Protein AF-A0A9Q5QZ79-F1 (afdb_monomer_lite)

Organism: NCBI:txid1170768

Foldseek 3Di:
DVVQLVPPDDPVAPPQQVLQLVQEDDALFDLVLLLVLLVVLLCLVLCCLQPVDDPVSVVVSVVVCLQSVNLLSLLLLLLVLVSQQSNQCPPDPDSCSQVVDPNSVVSVVSLVVSLVSCLLSLNLCSLVSNLLSNVLLCLLSVNSHDDVVVVVVNVVSVVVSLLSNLLSHLLVVLVVVDDSPDDSVVSNVSSVVVSVCCVVPDDPCVSCVVVVVLVVLVVLLVVLLVPLVLLLVCLEPVLLVLQLCDCQVQPPNDNPPQRHQSQLVCCCSVVVDPDDGVVVCVVVPGFDWQALNSSLCSHCVHPSSVVVVVVLVVVVCCLSVVSSPDSYDHSLVSSVSSLVVVLSVCNRRDSHPSVSVRCSVSSVVSSVVSSVSRNDPPPD

pLDDT: mean 77.62, std 13.47, range [27.67, 94.88]

Structure (mmCIF, N/CA/C/O backbone):
data_AF-A0A9Q5QZ79-F1
#
_entry.id   AF-A0A9Q5QZ79-F1
#
loop_
_atom_site.group_PDB
_atom_site.id
_atom_site.type_symbol
_atom_site.label_atom_id
_atom_site.label_alt_id
_atom_site.label_comp_id
_atom_site.label_asym_id
_atom_site.label_entity_id
_atom_site.label_seq_id
_atom_site.pdbx_PDB_ins_code
_atom_site.Cartn_x
_atom_site.Cartn_y
_atom_site.Cartn_z
_atom_site.occupancy
_atom_site.B_iso_or_equiv
_atom_site.auth_seq_id
_atom_site.auth_comp_id
_atom_site.auth_asym_id
_atom_site.auth_atom_id
_atom_site.pdbx_PDB_model_num
ATOM 1 N N . MET A 1 1 ? -11.823 11.436 -6.086 1.00 54.19 1 MET A N 1
ATOM 2 C CA . MET A 1 1 ? -12.149 10.802 -4.786 1.00 54.19 1 MET A CA 1
ATOM 3 C C . MET A 1 1 ? -12.821 11.773 -3.801 1.00 54.19 1 MET A C 1
ATOM 5 O O . MET A 1 1 ? -14.011 11.621 -3.566 1.00 54.19 1 MET A O 1
ATOM 9 N N . PHE A 1 2 ? -12.137 12.815 -3.299 1.00 48.69 2 PHE A N 1
ATOM 10 C CA . PHE A 1 2 ? -12.715 13.790 -2.345 1.00 48.69 2 PHE A CA 1
ATOM 11 C C . PHE A 1 2 ? -13.893 14.620 -2.885 1.00 48.69 2 PHE A C 1
ATOM 13 O O . PHE A 1 2 ? -14.816 14.926 -2.135 1.00 48.69 2 PHE A O 1
ATOM 20 N N . LEU A 1 3 ? -13.909 14.926 -4.187 1.00 47.91 3 LEU A N 1
ATOM 21 C CA . LEU A 1 3 ? -15.051 15.584 -4.834 1.00 47.91 3 LEU A CA 1
ATOM 22 C C . LEU A 1 3 ? -16.317 14.713 -4.779 1.00 47.91 3 LEU A C 1
ATOM 24 O O . LEU A 1 3 ? -17.378 15.206 -4.423 1.00 47.91 3 LEU A O 1
ATOM 28 N N . GLY A 1 4 ? -16.204 13.399 -5.002 1.00 51.94 4 GLY A N 1
ATOM 29 C CA . GLY A 1 4 ? -17.343 12.474 -4.902 1.00 51.94 4 GLY A CA 1
ATOM 30 C C . GLY A 1 4 ? -17.975 12.429 -3.503 1.00 51.94 4 GLY A C 1
ATOM 31 O O . GLY A 1 4 ? -19.186 12.278 -3.378 1.00 51.94 4 GLY A O 1
ATOM 32 N N . TRP A 1 5 ? -17.185 12.643 -2.446 1.00 54.50 5 TRP A N 1
ATOM 33 C CA . TRP A 1 5 ? -17.692 12.779 -1.073 1.00 54.50 5 TRP A CA 1
ATOM 34 C C . TRP A 1 5 ? -18.454 14.081 -0.819 1.00 54.50 5 TRP A C 1
ATOM 36 O O . TRP A 1 5 ? -19.397 14.089 -0.028 1.00 54.50 5 TRP A O 1
ATOM 46 N N . LEU A 1 6 ? -18.065 15.179 -1.471 1.00 52.78 6 LEU A N 1
ATOM 47 C CA . LEU A 1 6 ? -18.777 16.457 -1.369 1.00 52.78 6 LEU A CA 1
ATOM 48 C C . LEU A 1 6 ? -20.178 16.376 -1.995 1.00 52.78 6 LEU A C 1
ATOM 50 O O . LEU A 1 6 ? -21.102 17.004 -1.479 1.00 52.78 6 LEU A O 1
ATOM 54 N N . PHE A 1 7 ? -20.341 15.566 -3.045 1.00 53.56 7 PHE A N 1
ATOM 55 C CA . PHE A 1 7 ? -21.589 15.433 -3.805 1.00 53.56 7 PHE A CA 1
ATOM 56 C C . PHE A 1 7 ? -22.493 14.261 -3.373 1.00 53.56 7 PHE A C 1
ATOM 58 O O . PHE A 1 7 ? -23.580 14.102 -3.922 1.00 53.56 7 PHE A O 1
ATOM 65 N N . ALA A 1 8 ? -22.106 13.457 -2.374 1.00 52.41 8 ALA A N 1
ATOM 66 C CA . ALA A 1 8 ? -22.930 12.341 -1.896 1.00 52.41 8 ALA A CA 1
ATOM 67 C C . ALA A 1 8 ? -24.240 12.817 -1.209 1.00 52.41 8 ALA A C 1
ATOM 69 O O . ALA A 1 8 ? -24.235 13.610 -0.252 1.00 52.41 8 ALA A O 1
ATOM 70 N N . ASP A 1 9 ? -25.376 12.303 -1.695 1.00 45.12 9 ASP A N 1
ATOM 71 C CA . ASP A 1 9 ? -26.734 12.804 -1.431 1.00 45.12 9 ASP A CA 1
ATOM 72 C C . ASP A 1 9 ? -27.178 12.739 0.056 1.00 45.12 9 ASP A C 1
ATOM 74 O O . ASP A 1 9 ? -26.781 11.874 0.837 1.00 45.12 9 ASP A O 1
ATOM 78 N N . LYS A 1 10 ? -28.009 13.695 0.506 1.00 47.66 10 LYS A N 1
ATOM 79 C CA . LYS A 1 10 ? -28.461 13.875 1.905 1.00 47.66 10 LYS A CA 1
ATOM 80 C C . LYS A 1 10 ? -29.385 12.771 2.421 1.00 47.66 10 LYS A C 1
ATOM 82 O O . LYS A 1 10 ? -29.328 12.516 3.625 1.00 47.66 10 LYS A O 1
ATOM 87 N N . LYS A 1 11 ? -30.205 12.144 1.574 1.00 40.78 11 LYS A N 1
ATOM 88 C CA . LYS A 1 11 ? -31.326 11.291 2.020 1.00 40.78 11 LYS A CA 1
ATOM 89 C C . LYS A 1 11 ? -30.956 9.831 2.311 1.00 40.78 11 LYS A C 1
ATOM 91 O O . LYS A 1 11 ? -31.443 9.291 3.296 1.00 40.78 11 LYS A O 1
ATOM 96 N N . VAL A 1 12 ? -30.023 9.234 1.567 1.00 45.84 12 VAL A N 1
ATOM 97 C CA . VAL A 1 12 ? -29.560 7.838 1.780 1.00 45.84 12 VAL A CA 1
ATOM 98 C C . VAL A 1 12 ? -28.808 7.662 3.120 1.00 45.84 12 VAL A C 1
ATOM 100 O O . VAL A 1 12 ? -28.697 6.571 3.669 1.00 45.84 12 VAL A O 1
ATOM 103 N N . ASN A 1 13 ? -28.331 8.766 3.704 1.00 49.09 13 ASN A N 1
ATOM 104 C CA . ASN A 1 13 ? -27.280 8.777 4.723 1.00 49.09 13 ASN A CA 1
ATOM 105 C C . ASN A 1 13 ? -27.738 8.801 6.193 1.00 49.09 13 ASN A C 1
ATOM 107 O O . ASN A 1 13 ? -26.918 8.566 7.081 1.00 49.09 13 ASN A O 1
ATOM 111 N N . LYS A 1 14 ? -29.005 9.118 6.491 1.00 43.09 14 LYS A N 1
ATOM 112 C CA . LYS A 1 14 ? -29.469 9.302 7.885 1.00 43.09 14 LYS A CA 1
ATOM 113 C C . LYS A 1 14 ? -29.987 8.010 8.535 1.00 43.09 14 LYS A C 1
ATOM 115 O O . LYS A 1 14 ? -29.975 7.917 9.757 1.00 43.09 14 LYS A O 1
ATOM 120 N N . LEU A 1 15 ? -30.402 7.028 7.732 1.00 41.69 15 LEU A N 1
ATOM 121 C CA . LEU A 1 15 ? -31.048 5.795 8.201 1.00 41.69 15 LEU A CA 1
ATOM 122 C C . LEU A 1 15 ? -30.040 4.680 8.541 1.00 41.69 15 LEU A C 1
ATOM 124 O O . LEU A 1 15 ? -30.093 4.142 9.641 1.00 41.69 15 LEU A O 1
ATOM 128 N N . ASN A 1 16 ? -29.040 4.415 7.690 1.00 49.09 16 ASN A N 1
ATOM 129 C CA . ASN A 1 16 ? -28.201 3.217 7.855 1.00 49.09 16 ASN A CA 1
ATOM 130 C C . ASN A 1 16 ? -27.183 3.277 9.007 1.00 49.09 16 ASN A C 1
ATOM 132 O O . ASN A 1 16 ? -26.952 2.267 9.668 1.00 49.09 16 ASN A O 1
ATOM 136 N N . PHE A 1 17 ? -26.549 4.423 9.278 1.00 50.06 17 PHE A N 1
ATOM 137 C CA . PHE A 1 17 ? -25.468 4.464 10.274 1.00 50.06 17 PHE A CA 1
ATOM 138 C C . PHE A 1 17 ? -25.978 4.637 11.715 1.00 50.06 17 PHE A C 1
ATOM 140 O O . PHE A 1 17 ? -25.463 3.987 12.616 1.00 50.06 17 PHE A O 1
ATOM 147 N N . ALA A 1 18 ? -27.025 5.442 11.934 1.00 44.00 18 ALA A N 1
ATOM 148 C CA . ALA A 1 18 ? -27.624 5.636 13.260 1.00 44.00 18 ALA A CA 1
ATOM 149 C C . ALA A 1 18 ? -28.316 4.359 13.787 1.00 44.00 18 ALA A C 1
ATOM 151 O O . ALA A 1 18 ? -28.204 4.039 14.972 1.00 44.00 18 ALA A O 1
ATOM 152 N N . GLN A 1 19 ? -28.967 3.589 12.903 1.00 48.91 19 GLN A N 1
ATOM 153 C CA . GLN A 1 19 ? -29.529 2.275 13.244 1.00 48.91 19 GLN A CA 1
ATOM 154 C C . GLN A 1 19 ? -28.427 1.243 13.535 1.00 48.91 19 GLN A C 1
ATOM 156 O O . GLN A 1 19 ? -28.489 0.570 14.564 1.00 48.91 19 GLN A O 1
ATOM 161 N N . LYS A 1 20 ? -27.357 1.197 12.722 1.00 50.00 20 LYS A N 1
ATOM 162 C CA . LYS A 1 20 ? -26.160 0.378 12.996 1.00 50.00 20 LYS A CA 1
ATOM 163 C C . LYS A 1 20 ? -25.501 0.720 14.332 1.00 50.00 20 LYS A C 1
ATOM 165 O O . LYS A 1 20 ? -25.016 -0.184 15.007 1.00 50.00 20 LYS A O 1
ATOM 170 N N . THR A 1 21 ? -25.453 2.005 14.711 1.00 47.34 21 THR A N 1
ATOM 171 C CA . THR A 1 21 ? -24.775 2.442 15.939 1.00 47.34 21 THR A CA 1
ATOM 172 C C . THR A 1 21 ? -25.554 2.149 17.218 1.00 47.34 21 THR A C 1
ATOM 174 O O . THR A 1 21 ? -24.952 1.854 18.247 1.00 47.34 21 THR A O 1
ATOM 177 N N . ASN A 1 22 ? -26.885 2.190 17.162 1.00 44.44 22 ASN A N 1
ATOM 178 C CA . ASN A 1 22 ? -27.730 1.882 18.319 1.00 44.44 22 ASN A CA 1
ATOM 179 C C . ASN A 1 22 ? -27.801 0.368 18.603 1.00 44.44 22 ASN A C 1
ATOM 181 O O . ASN A 1 22 ? -28.063 -0.028 19.733 1.00 44.44 22 ASN A O 1
ATOM 185 N N . ALA A 1 23 ? -27.472 -0.470 17.612 1.00 43.59 23 ALA A N 1
ATOM 186 C CA . ALA A 1 23 ? -27.277 -1.917 17.748 1.00 43.59 23 ALA A CA 1
ATOM 187 C C . ALA A 1 23 ? -25.801 -2.321 17.991 1.00 43.59 23 ALA A C 1
ATOM 189 O O . ALA A 1 23 ? -25.412 -3.471 17.752 1.00 43.59 23 ALA A O 1
ATOM 190 N N . ILE A 1 24 ? -24.944 -1.387 18.431 1.00 51.81 24 ILE A N 1
ATOM 191 C CA . ILE A 1 24 ? -23.531 -1.662 18.719 1.00 51.81 24 ILE A CA 1
ATOM 192 C C . ILE A 1 24 ? -23.406 -2.462 20.013 1.00 51.81 24 ILE A C 1
ATOM 194 O O . ILE A 1 24 ? -23.499 -1.935 21.121 1.00 51.81 24 ILE A O 1
ATOM 198 N N . ASN A 1 25 ? -23.052 -3.735 19.874 1.00 51.22 25 ASN A N 1
ATOM 199 C CA . ASN A 1 25 ? -22.375 -4.446 20.948 1.00 51.22 25 ASN A CA 1
ATOM 200 C C . ASN A 1 25 ? -20.999 -3.805 21.169 1.00 51.22 25 ASN A C 1
ATOM 202 O O . ASN A 1 25 ? -20.258 -3.591 20.207 1.00 51.22 25 ASN A O 1
ATOM 206 N N . LYS A 1 26 ? -20.630 -3.526 22.430 1.00 58.12 26 LYS A N 1
ATOM 207 C CA . LYS A 1 26 ? -19.264 -3.095 22.777 1.00 58.12 26 LYS A CA 1
ATOM 208 C C . LYS A 1 26 ? -18.262 -4.040 22.089 1.00 58.12 26 LYS A C 1
ATOM 210 O O . LYS A 1 26 ? -18.359 -5.255 22.295 1.00 58.12 26 LYS A O 1
ATOM 215 N N . PRO A 1 27 ? -17.317 -3.534 21.276 1.00 60.50 27 PRO A N 1
ATOM 216 C CA . PRO A 1 27 ? -16.353 -4.375 20.601 1.00 60.50 27 PRO A CA 1
ATOM 217 C C . PRO A 1 27 ? -15.547 -5.102 21.667 1.00 60.50 27 PRO A C 1
ATOM 219 O O . PRO A 1 27 ? -15.058 -4.495 22.620 1.00 60.50 27 PRO A O 1
ATOM 222 N N . ARG A 1 28 ? -15.409 -6.416 21.498 1.00 67.62 28 ARG A N 1
ATOM 223 C CA . ARG A 1 28 ? -14.537 -7.260 22.321 1.00 67.62 28 ARG A CA 1
ATOM 224 C C . ARG A 1 28 ? -13.079 -7.040 21.909 1.00 67.62 28 ARG A C 1
ATOM 226 O O . ARG A 1 28 ? -12.425 -7.957 21.434 1.00 67.62 28 ARG A O 1
ATOM 233 N N . VAL A 1 29 ? -12.613 -5.799 21.997 1.00 75.62 29 VAL A N 1
ATOM 234 C CA . VAL A 1 29 ? -11.270 -5.380 21.595 1.00 75.62 29 VAL A CA 1
ATOM 235 C C . VAL A 1 29 ? -10.607 -4.759 22.805 1.00 75.62 29 VAL A C 1
ATOM 237 O O . VAL A 1 29 ? -11.127 -3.794 23.365 1.00 75.62 29 VAL A O 1
ATOM 240 N N . ASN A 1 30 ? -9.463 -5.308 23.200 1.00 81.94 30 ASN A N 1
ATOM 241 C CA . ASN A 1 30 ? -8.637 -4.699 24.227 1.00 81.94 30 ASN A CA 1
ATOM 242 C C . ASN A 1 30 ? -7.690 -3.675 23.566 1.00 81.94 30 ASN A C 1
ATOM 244 O O . ASN A 1 30 ? -6.755 -4.087 22.876 1.00 81.94 30 ASN A O 1
ATOM 248 N N . PRO A 1 31 ? -7.895 -2.355 23.748 1.00 83.38 31 PRO A N 1
ATOM 249 C CA . PRO A 1 31 ? -7.040 -1.341 23.132 1.00 83.38 31 PRO A CA 1
ATOM 250 C C . PRO A 1 31 ? -5.584 -1.431 23.604 1.00 83.38 31 PRO A C 1
ATOM 252 O O . PRO A 1 31 ? -4.693 -1.033 22.862 1.00 83.38 31 PRO A O 1
ATOM 255 N N . VAL A 1 32 ? -5.327 -2.000 24.788 1.00 86.62 32 VAL A N 1
ATOM 256 C CA . VAL A 1 32 ? -3.967 -2.228 25.303 1.00 86.62 32 VAL A CA 1
ATOM 257 C C . VAL A 1 32 ? -3.183 -3.165 24.386 1.00 86.62 32 VAL A C 1
ATOM 259 O O . VAL A 1 32 ? -2.014 -2.914 24.119 1.00 86.62 32 VAL A O 1
ATOM 262 N N . VAL A 1 33 ? -3.827 -4.195 23.831 1.00 87.38 33 VAL A N 1
ATOM 263 C CA . VAL A 1 33 ? -3.168 -5.124 22.902 1.00 87.38 33 VAL A CA 1
ATOM 264 C C . VAL A 1 33 ? -2.777 -4.406 21.610 1.00 87.38 33 VAL A C 1
ATOM 266 O O . VAL A 1 33 ? -1.656 -4.569 21.142 1.00 87.38 33 VAL A O 1
ATOM 269 N N . ILE A 1 34 ? -3.652 -3.544 21.073 1.00 87.56 34 ILE A N 1
ATOM 270 C CA . ILE A 1 34 ? -3.337 -2.716 19.893 1.00 87.56 34 ILE A CA 1
ATOM 271 C C . ILE A 1 34 ? -2.137 -1.811 20.187 1.00 87.56 34 ILE A C 1
ATOM 273 O O . ILE A 1 34 ? -1.230 -1.707 19.365 1.00 87.56 34 ILE A O 1
ATOM 277 N N . ILE A 1 35 ? -2.113 -1.182 21.364 1.00 89.62 35 ILE A N 1
ATOM 278 C CA . ILE A 1 35 ? -1.016 -0.316 21.810 1.00 89.62 35 ILE A CA 1
ATOM 279 C C . ILE A 1 35 ? 0.299 -1.097 21.865 1.00 89.62 35 ILE A C 1
ATOM 281 O O . ILE A 1 35 ? 1.272 -0.668 21.251 1.00 89.62 35 ILE A O 1
ATOM 285 N N . ILE A 1 36 ? 0.319 -2.257 22.529 1.00 89.81 36 ILE A N 1
ATOM 286 C CA . ILE A 1 36 ? 1.513 -3.105 22.650 1.00 89.81 36 ILE A CA 1
ATOM 287 C C . ILE A 1 36 ? 2.007 -3.534 21.267 1.00 89.81 36 ILE A C 1
ATOM 289 O O . ILE A 1 36 ? 3.172 -3.318 20.948 1.00 89.81 36 ILE A O 1
ATOM 293 N N . LEU A 1 37 ? 1.127 -4.069 20.415 1.00 89.19 37 LEU A N 1
ATOM 294 C CA . LEU A 1 37 ? 1.491 -4.499 19.059 1.00 89.19 37 LEU A CA 1
ATOM 295 C C . LEU A 1 37 ? 2.039 -3.340 18.218 1.00 89.19 37 LEU A C 1
ATOM 297 O O . LEU A 1 37 ? 2.986 -3.523 17.456 1.00 89.19 37 LEU A O 1
ATOM 301 N N . THR A 1 38 ? 1.485 -2.138 18.393 1.00 88.69 38 THR A N 1
ATOM 302 C CA . THR A 1 38 ? 1.964 -0.931 17.712 1.00 88.69 38 THR A CA 1
ATOM 303 C C . THR A 1 38 ? 3.349 -0.526 18.198 1.00 88.69 38 THR A C 1
ATOM 305 O O . THR A 1 38 ? 4.225 -0.279 17.377 1.00 88.69 38 THR A O 1
ATOM 308 N N . VAL A 1 39 ? 3.582 -0.501 19.512 1.00 89.50 39 VAL A N 1
ATOM 309 C CA . VAL A 1 39 ? 4.899 -0.183 20.087 1.00 89.50 39 VAL A CA 1
ATOM 310 C C . VAL A 1 39 ? 5.948 -1.197 19.633 1.00 89.50 39 VAL A C 1
ATOM 312 O O . VAL A 1 39 ? 7.020 -0.800 19.184 1.00 89.50 39 VAL A O 1
ATOM 315 N N . VAL A 1 40 ? 5.621 -2.491 19.672 1.00 89.06 40 VAL A N 1
ATOM 316 C CA . VAL A 1 40 ? 6.518 -3.566 19.225 1.00 89.06 40 VAL A CA 1
ATOM 317 C C . VAL A 1 40 ? 6.830 -3.434 17.731 1.00 89.06 40 VAL A C 1
ATOM 319 O O . VAL A 1 40 ? 7.993 -3.520 17.354 1.00 89.06 40 VAL A O 1
ATOM 322 N N . SER A 1 41 ? 5.832 -3.145 16.888 1.00 87.31 41 SER A N 1
ATOM 323 C CA . SER A 1 41 ? 6.026 -2.916 15.447 1.00 87.31 41 SER A CA 1
ATOM 324 C C . SER A 1 41 ? 6.867 -1.680 15.134 1.00 87.31 41 SER A C 1
ATOM 326 O O . SER A 1 41 ? 7.717 -1.718 14.242 1.00 87.31 41 SER A O 1
ATOM 328 N N . ILE A 1 42 ? 6.662 -0.581 15.866 1.00 85.44 42 ILE A N 1
ATOM 329 C CA . ILE A 1 42 ? 7.486 0.623 15.733 1.00 85.44 42 ILE A CA 1
ATOM 330 C C . ILE A 1 42 ? 8.930 0.295 16.088 1.00 85.44 42 ILE A C 1
ATOM 332 O O . ILE A 1 42 ? 9.835 0.598 15.312 1.00 85.44 42 ILE A O 1
ATOM 336 N N . PHE A 1 43 ? 9.136 -0.331 17.248 1.00 84.00 43 PHE A N 1
ATOM 337 C CA . PHE A 1 43 ? 10.464 -0.651 17.742 1.00 84.00 43 PHE A CA 1
ATOM 338 C C . PHE A 1 43 ? 11.183 -1.613 16.798 1.00 84.00 43 PHE A C 1
ATOM 340 O O . PHE A 1 43 ? 12.324 -1.350 16.437 1.00 84.00 43 PHE A O 1
ATOM 347 N N . SER A 1 44 ? 10.510 -2.663 16.316 1.00 82.31 44 SER A N 1
ATOM 348 C CA . SER A 1 44 ? 11.091 -3.594 15.346 1.00 82.31 44 SER A CA 1
ATOM 349 C C . SER A 1 44 ? 11.437 -2.890 14.034 1.00 82.31 44 SER A C 1
ATOM 351 O O . SER A 1 44 ? 12.563 -3.001 13.556 1.00 82.31 44 SER A O 1
ATOM 353 N N . SER A 1 45 ? 10.507 -2.104 13.480 1.00 78.38 45 SER A N 1
ATOM 354 C CA . SER A 1 45 ? 10.715 -1.390 12.215 1.00 78.38 45 SER A CA 1
ATOM 355 C C . SER A 1 45 ? 11.883 -0.409 12.313 1.00 78.38 45 SER A C 1
ATOM 357 O O . SER A 1 45 ? 12.702 -0.326 11.398 1.00 78.38 45 SER A O 1
ATOM 359 N N . PHE A 1 46 ? 11.979 0.324 13.424 1.00 77.81 46 PHE A N 1
ATOM 360 C CA . PHE A 1 46 ? 13.045 1.288 13.667 1.00 77.81 46 PHE A CA 1
ATOM 361 C C . PHE A 1 46 ? 14.385 0.594 13.916 1.00 77.81 46 PHE A C 1
ATOM 363 O O . PHE A 1 46 ? 15.364 0.893 13.232 1.00 77.81 46 PHE A O 1
ATOM 370 N N . TYR A 1 47 ? 14.414 -0.384 14.826 1.00 79.06 47 TYR A N 1
ATOM 371 C CA . TYR A 1 47 ? 15.614 -1.146 15.154 1.00 79.06 47 TYR A CA 1
ATOM 372 C C . TYR A 1 47 ? 16.222 -1.772 13.896 1.00 79.06 47 TYR A C 1
ATOM 374 O O . TYR A 1 47 ? 17.403 -1.601 13.609 1.00 79.06 47 TYR A O 1
ATOM 382 N N . PHE A 1 48 ? 15.401 -2.415 13.070 1.00 73.19 48 PHE A N 1
ATOM 383 C CA . PHE A 1 48 ? 15.882 -3.043 11.847 1.00 73.19 48 PHE A CA 1
ATOM 384 C C . PHE A 1 48 ? 16.249 -2.057 10.741 1.00 73.19 48 PHE A C 1
ATOM 386 O O . PHE A 1 48 ? 17.137 -2.347 9.946 1.00 73.19 48 PHE A O 1
ATOM 393 N N . SER A 1 49 ? 15.628 -0.880 10.693 1.00 71.38 49 SER A N 1
ATOM 394 C CA . SER A 1 49 ? 15.991 0.132 9.697 1.00 71.38 49 SER A CA 1
ATOM 395 C C . SER A 1 49 ? 17.373 0.744 9.942 1.00 71.38 49 SER A C 1
ATOM 397 O O . SER A 1 49 ? 17.995 1.197 8.978 1.00 71.38 49 SER A O 1
ATOM 399 N N . PHE A 1 50 ? 17.842 0.766 11.194 1.00 69.12 50 PHE A N 1
ATOM 400 C CA . PHE A 1 50 ? 19.080 1.449 11.588 1.00 69.12 50 PHE A CA 1
ATOM 401 C C . PHE A 1 50 ? 20.197 0.516 12.079 1.00 69.12 50 PHE A C 1
ATOM 403 O O . PHE A 1 50 ? 21.369 0.807 11.850 1.00 69.12 50 PHE A O 1
ATOM 410 N N . PHE A 1 51 ? 19.866 -0.611 12.716 1.00 67.25 51 PHE A N 1
ATOM 411 C CA . PHE A 1 51 ? 20.845 -1.452 13.416 1.00 67.25 51 PHE A CA 1
ATOM 412 C C . PHE A 1 51 ? 21.065 -2.833 12.781 1.00 67.25 51 PHE A C 1
ATOM 414 O O . PHE A 1 51 ? 22.108 -3.446 13.007 1.00 67.25 51 PHE A O 1
ATOM 421 N N . ALA A 1 52 ? 20.148 -3.329 11.944 1.00 63.38 52 ALA A N 1
ATOM 422 C CA . ALA A 1 52 ? 20.328 -4.609 11.255 1.00 63.38 52 ALA A CA 1
ATOM 423 C C . ALA A 1 52 ? 21.258 -4.495 10.042 1.00 63.38 52 ALA A C 1
ATOM 425 O O . ALA A 1 52 ? 20.816 -4.315 8.906 1.00 63.38 52 ALA A O 1
ATOM 426 N N . LYS A 1 53 ? 22.563 -4.616 10.297 1.00 62.56 53 LYS A N 1
ATOM 427 C CA . LYS A 1 53 ? 23.605 -4.443 9.275 1.00 62.56 53 LYS A CA 1
ATOM 428 C C . LYS A 1 53 ? 24.017 -5.747 8.573 1.00 62.56 53 LYS A C 1
ATOM 430 O O . LYS A 1 53 ? 24.392 -5.708 7.403 1.00 62.56 53 LYS A O 1
ATOM 435 N N . SER A 1 54 ? 23.909 -6.911 9.221 1.00 61.69 54 SER A N 1
ATOM 436 C CA . SER A 1 54 ? 24.351 -8.185 8.627 1.00 61.69 54 SER A CA 1
ATOM 437 C C . SER A 1 54 ? 23.315 -8.806 7.678 1.00 61.69 54 SER A C 1
ATOM 439 O O . SER A 1 54 ? 22.105 -8.688 7.876 1.00 61.69 54 SER A O 1
ATOM 441 N N . TYR A 1 55 ? 23.795 -9.506 6.642 1.00 60.97 55 TYR A N 1
ATOM 442 C CA . TYR A 1 55 ? 22.950 -10.204 5.660 1.00 60.97 55 TYR A CA 1
ATOM 443 C C . TYR A 1 55 ? 22.005 -11.227 6.306 1.00 60.97 55 TYR A C 1
ATOM 445 O O . TYR A 1 55 ? 20.838 -11.293 5.935 1.00 60.97 55 TYR A O 1
ATOM 453 N N . SER A 1 56 ? 22.470 -11.974 7.312 1.00 65.00 56 SER A N 1
ATOM 454 C CA . SER A 1 56 ? 21.637 -12.930 8.054 1.00 65.00 56 SER A CA 1
ATOM 455 C C . SER A 1 56 ? 20.521 -12.241 8.841 1.00 65.00 56 SER A C 1
ATOM 457 O O . SER A 1 56 ? 19.384 -12.714 8.854 1.00 65.00 56 SER A O 1
ATOM 459 N N . VAL A 1 57 ? 20.812 -11.081 9.439 1.00 68.00 57 VAL A N 1
ATOM 460 C CA . VAL A 1 57 ? 19.807 -10.301 10.160 1.00 68.00 57 VAL A CA 1
ATOM 461 C C . VAL A 1 57 ? 18.786 -9.729 9.176 1.00 68.00 57 VAL A C 1
ATOM 463 O O . VAL A 1 57 ? 17.606 -9.773 9.497 1.00 68.00 57 VAL A O 1
ATOM 466 N N . LYS A 1 58 ? 19.171 -9.315 7.956 1.00 65.75 58 LYS A N 1
ATOM 467 C CA . LYS A 1 58 ? 18.233 -8.819 6.921 1.00 65.75 58 LYS A CA 1
ATOM 468 C C . LYS A 1 58 ? 17.113 -9.808 6.564 1.00 65.75 58 LYS A C 1
ATOM 470 O O . LYS A 1 58 ? 15.997 -9.377 6.289 1.00 65.75 58 LYS A O 1
ATOM 475 N N . TYR A 1 59 ? 17.366 -11.117 6.592 1.00 69.31 59 TYR A N 1
ATOM 476 C CA . TYR A 1 59 ? 16.307 -12.106 6.351 1.00 69.31 59 TYR A CA 1
ATOM 477 C C . TYR A 1 59 ? 15.310 -12.148 7.505 1.00 69.31 59 TYR A C 1
ATOM 479 O O . TYR A 1 59 ? 14.104 -12.029 7.296 1.00 69.31 59 TYR A O 1
ATOM 487 N N . ILE A 1 60 ? 15.818 -12.235 8.734 1.00 72.25 60 ILE A N 1
ATOM 488 C CA . ILE A 1 60 ? 14.997 -12.231 9.948 1.00 72.25 60 ILE A CA 1
ATOM 489 C C . ILE A 1 60 ? 14.207 -10.919 10.052 1.00 72.25 60 ILE A C 1
ATOM 491 O O . ILE A 1 60 ? 13.019 -10.941 10.370 1.00 72.25 60 ILE A O 1
ATOM 495 N N . THR A 1 61 ? 14.821 -9.778 9.716 1.00 69.88 61 THR A N 1
ATOM 496 C CA . THR A 1 61 ? 14.132 -8.482 9.711 1.00 69.88 61 THR A CA 1
ATOM 497 C C . THR A 1 61 ? 13.005 -8.442 8.692 1.00 69.88 61 THR A C 1
ATOM 499 O O . THR A 1 61 ? 11.952 -7.889 8.997 1.00 69.88 61 THR A O 1
ATOM 502 N N . SER A 1 62 ? 13.191 -9.041 7.511 1.00 67.44 62 SER A N 1
ATOM 503 C CA . SER A 1 62 ? 12.154 -9.125 6.482 1.00 67.44 62 SER A CA 1
ATOM 504 C C . SER A 1 62 ? 10.932 -9.880 7.008 1.00 67.44 62 SER A C 1
ATOM 506 O O . SER A 1 62 ? 9.825 -9.349 6.960 1.00 67.44 62 SER A O 1
ATOM 508 N N . TYR A 1 63 ? 11.129 -11.045 7.638 1.00 74.50 63 TYR A N 1
ATOM 509 C CA . TYR A 1 63 ? 10.039 -11.820 8.246 1.00 74.50 63 TYR A CA 1
ATOM 510 C C . TYR A 1 63 ? 9.393 -11.126 9.454 1.00 74.50 63 TYR A C 1
ATOM 512 O O . TYR A 1 63 ? 8.174 -11.173 9.618 1.00 74.50 63 TYR A O 1
ATOM 520 N N . ILE A 1 64 ? 10.166 -10.438 10.299 1.00 77.38 64 ILE A N 1
ATOM 521 C CA . ILE A 1 64 ? 9.585 -9.712 11.437 1.00 77.38 64 ILE A CA 1
ATOM 522 C C . ILE A 1 64 ? 8.793 -8.493 10.957 1.00 77.38 64 ILE A C 1
ATOM 524 O O . ILE A 1 64 ? 7.678 -8.274 11.423 1.00 77.38 64 ILE A O 1
ATOM 528 N N . ASN A 1 65 ? 9.313 -7.730 9.994 1.00 72.38 65 ASN A N 1
ATOM 529 C CA . ASN A 1 65 ? 8.581 -6.623 9.374 1.00 72.38 65 ASN A CA 1
ATOM 530 C C . ASN A 1 65 ? 7.366 -7.117 8.576 1.00 72.38 65 ASN A C 1
ATOM 532 O O . ASN A 1 65 ? 6.384 -6.383 8.441 1.00 72.38 65 ASN A O 1
ATOM 536 N N . LEU A 1 66 ? 7.407 -8.362 8.089 1.00 73.88 66 LEU A N 1
ATOM 537 C CA . LEU A 1 66 ? 6.261 -9.042 7.503 1.00 73.88 66 LEU A CA 1
ATOM 538 C C . LEU A 1 66 ? 5.152 -9.170 8.541 1.00 73.88 66 LEU A C 1
ATOM 540 O O . LEU A 1 66 ? 4.074 -8.610 8.335 1.00 73.88 66 LEU A O 1
ATOM 544 N N . ILE A 1 67 ? 5.445 -9.793 9.683 1.00 79.75 67 ILE A N 1
ATOM 545 C CA . ILE A 1 67 ? 4.481 -10.034 10.766 1.00 79.75 67 ILE A CA 1
ATOM 546 C C . ILE A 1 67 ? 4.039 -8.733 11.449 1.00 79.75 67 ILE A C 1
ATOM 548 O O . ILE A 1 67 ? 2.879 -8.596 11.817 1.00 79.75 67 ILE A O 1
ATOM 552 N N . LEU A 1 68 ? 4.931 -7.760 11.621 1.00 82.88 68 LEU A N 1
ATOM 553 C CA . LEU A 1 68 ? 4.683 -6.520 12.358 1.00 82.88 68 LEU A CA 1
ATOM 554 C C . LEU A 1 68 ? 4.528 -5.316 11.427 1.00 82.88 68 LEU A C 1
ATOM 556 O O . LEU A 1 68 ? 5.096 -4.253 11.676 1.00 82.88 68 LEU A O 1
ATOM 560 N N . ASN A 1 69 ? 3.761 -5.463 10.348 1.00 84.88 69 ASN A N 1
ATOM 561 C CA . ASN A 1 69 ? 3.614 -4.401 9.359 1.00 84.88 69 ASN A CA 1
ATOM 562 C C . ASN A 1 69 ? 2.899 -3.158 9.954 1.00 84.88 69 ASN A C 1
ATOM 564 O O . ASN A 1 69 ? 1.707 -3.229 10.286 1.00 84.88 69 ASN A O 1
ATOM 568 N N . PRO A 1 70 ? 3.570 -1.990 10.031 1.00 82.69 70 PRO A N 1
ATOM 569 C CA . PRO A 1 70 ? 3.013 -0.788 10.653 1.00 82.69 70 PRO A CA 1
ATOM 570 C C . PRO A 1 70 ? 1.805 -0.214 9.898 1.00 82.69 70 PRO A C 1
ATOM 572 O O . PRO A 1 70 ? 0.975 0.464 10.500 1.00 82.69 70 PRO A O 1
ATOM 575 N N . LEU A 1 71 ? 1.656 -0.488 8.595 1.00 83.56 71 LEU A N 1
ATOM 576 C CA . LEU A 1 71 ? 0.504 -0.019 7.813 1.00 83.56 71 LEU A CA 1
ATOM 577 C C . LEU A 1 71 ? -0.804 -0.680 8.258 1.00 83.56 71 LEU A C 1
ATOM 579 O O . LEU A 1 71 ? -1.831 -0.009 8.359 1.00 83.56 71 LEU A O 1
ATOM 583 N N . ILE A 1 72 ? -0.763 -1.975 8.573 1.00 87.38 72 ILE A N 1
ATOM 584 C CA . ILE A 1 72 ? -1.933 -2.721 9.058 1.00 87.38 72 ILE A CA 1
ATOM 585 C C . ILE A 1 72 ? -2.329 -2.221 10.445 1.00 87.38 72 ILE A C 1
ATOM 587 O O . ILE A 1 72 ? -3.511 -2.039 10.730 1.00 87.38 72 ILE A O 1
ATOM 591 N N . LEU A 1 73 ? -1.344 -1.911 11.289 1.00 87.25 73 LEU A N 1
ATOM 592 C CA . LEU A 1 73 ? -1.591 -1.333 12.607 1.00 87.25 73 LEU A CA 1
ATOM 593 C C . LEU A 1 73 ? -2.206 0.065 12.508 1.00 87.25 73 LEU A C 1
ATOM 595 O O . LEU A 1 73 ? -3.175 0.340 13.210 1.00 87.25 73 LEU A O 1
ATOM 599 N N . ILE A 1 74 ? -1.748 0.913 11.580 1.00 88.12 74 ILE A N 1
ATOM 600 C CA . ILE A 1 74 ? -2.411 2.195 11.293 1.00 88.12 74 ILE A CA 1
ATOM 601 C C . ILE A 1 74 ? -3.886 1.965 10.937 1.00 88.12 74 ILE A C 1
ATOM 603 O O . ILE A 1 74 ? -4.756 2.616 11.513 1.00 88.12 74 ILE A O 1
ATOM 607 N N . GLN A 1 75 ? -4.192 1.021 10.041 1.00 88.94 75 GLN A N 1
ATOM 608 C CA . GLN A 1 75 ? -5.577 0.704 9.669 1.00 88.94 75 GLN A CA 1
ATOM 609 C C . GLN A 1 75 ? -6.397 0.237 10.882 1.00 88.94 75 GLN A C 1
ATOM 611 O O . GLN A 1 75 ? -7.505 0.724 11.105 1.00 88.94 75 GLN A O 1
ATOM 616 N N . MET A 1 76 ? -5.838 -0.641 11.715 1.00 89.31 76 MET A N 1
ATOM 617 C CA . MET A 1 76 ? -6.466 -1.123 12.949 1.00 89.31 76 MET A CA 1
ATOM 618 C C . MET A 1 76 ? -6.760 -0.001 13.951 1.00 89.31 76 MET A C 1
ATOM 620 O O . MET A 1 76 ? -7.848 0.026 14.543 1.00 89.31 76 MET A O 1
ATOM 624 N N . ILE A 1 77 ? -5.824 0.935 14.129 1.00 90.56 77 ILE A N 1
ATOM 625 C CA . ILE A 1 77 ? -6.011 2.107 14.987 1.00 90.56 77 ILE A CA 1
ATOM 626 C C . ILE A 1 77 ? -7.097 3.012 14.404 1.00 90.56 77 ILE A C 1
ATOM 628 O O . ILE A 1 77 ? -7.981 3.447 15.140 1.00 90.56 77 ILE A O 1
ATOM 632 N N . LEU A 1 78 ? -7.086 3.263 13.092 1.00 90.06 78 LEU A N 1
ATOM 633 C CA . LEU A 1 78 ? -8.096 4.096 12.438 1.00 90.06 78 LEU A CA 1
ATOM 634 C C . LEU A 1 78 ? -9.505 3.514 12.597 1.00 90.06 78 LEU A C 1
ATOM 636 O O . LEU A 1 78 ? -10.417 4.259 12.950 1.00 90.06 78 LEU A O 1
ATOM 640 N N . VAL A 1 79 ? -9.688 2.196 12.435 1.00 88.38 79 VAL A N 1
ATOM 641 C CA . VAL A 1 79 ? -10.979 1.530 12.705 1.00 88.38 79 VAL A CA 1
ATOM 642 C C . VAL A 1 79 ? -11.423 1.760 14.143 1.00 88.38 79 VAL A C 1
ATOM 644 O O . VAL A 1 79 ? -12.586 2.087 14.386 1.00 88.38 79 VAL A O 1
ATOM 647 N N . TYR A 1 80 ? -10.508 1.607 15.104 1.00 87.31 80 TYR A N 1
ATOM 648 C CA . TYR A 1 80 ? -10.818 1.809 16.516 1.00 87.31 80 TYR A CA 1
ATOM 649 C C . TYR A 1 80 ? -11.205 3.266 16.808 1.00 87.31 80 TYR A C 1
ATOM 651 O O . TYR A 1 80 ? -12.216 3.514 17.466 1.00 87.31 80 TYR A O 1
ATOM 659 N N . LEU A 1 81 ? -10.450 4.238 16.292 1.00 86.62 81 LEU A N 1
ATOM 660 C CA . LEU A 1 81 ? -10.728 5.662 16.487 1.00 86.62 81 LEU A CA 1
ATOM 661 C C . LEU A 1 81 ? -12.055 6.077 15.843 1.00 86.62 81 LEU A C 1
ATOM 663 O O . LEU A 1 81 ? -12.840 6.783 16.477 1.00 86.62 81 LEU A O 1
ATOM 667 N N . PHE A 1 82 ? -12.352 5.595 14.633 1.00 82.81 82 PHE A N 1
ATOM 668 C CA . PHE A 1 82 ? -13.645 5.820 13.984 1.00 82.81 82 PHE A CA 1
ATOM 669 C C . PHE A 1 82 ? -14.787 5.201 14.789 1.00 82.81 82 PHE A C 1
ATOM 671 O O . PHE A 1 82 ? -15.793 5.867 15.031 1.00 82.81 82 PHE A O 1
ATOM 678 N N . TYR A 1 83 ? -14.617 3.968 15.269 1.00 79.56 83 TYR A N 1
ATOM 679 C CA . TYR A 1 83 ? -15.584 3.327 16.152 1.00 79.56 83 TYR A CA 1
ATOM 680 C C . TYR A 1 83 ? -15.862 4.180 17.401 1.00 79.56 83 TYR A C 1
ATOM 682 O O . TYR A 1 83 ? -17.019 4.457 17.714 1.00 79.56 83 TYR A O 1
ATOM 690 N N . VAL A 1 84 ? -14.815 4.637 18.099 1.00 78.75 84 VAL A N 1
ATOM 691 C CA . VAL A 1 84 ? -14.938 5.472 19.305 1.00 78.75 84 VAL A CA 1
ATOM 692 C C . VAL A 1 84 ? -15.669 6.779 19.002 1.00 78.75 84 VAL A C 1
ATOM 694 O O . VAL A 1 84 ? -16.605 7.131 19.721 1.00 78.75 84 VAL A O 1
ATOM 697 N N . TYR A 1 85 ? -15.251 7.477 17.944 1.00 76.69 85 TYR A N 1
ATOM 698 C CA . TYR A 1 85 ? -15.801 8.771 17.547 1.00 76.69 85 TYR A CA 1
ATOM 699 C C . TYR A 1 85 ? -17.300 8.684 17.245 1.00 76.69 85 TYR A C 1
ATOM 701 O O . TYR A 1 85 ? -18.093 9.487 17.738 1.00 76.69 85 TYR A O 1
ATOM 709 N N . TYR A 1 86 ? -17.704 7.678 16.471 1.00 72.38 86 TYR A N 1
ATOM 710 C CA . TYR A 1 86 ? -19.089 7.520 16.050 1.00 72.38 86 TYR A CA 1
ATOM 711 C C . TYR A 1 86 ? -19.987 6.886 17.122 1.00 72.38 86 TYR A C 1
ATOM 713 O O . TYR A 1 86 ? -21.144 7.281 17.238 1.00 72.38 86 TYR A O 1
ATOM 721 N N . SER A 1 87 ? -19.457 5.989 17.962 1.00 68.00 87 SER A N 1
ATOM 722 C CA . SER A 1 87 ? -20.161 5.451 19.140 1.00 68.00 87 SER A CA 1
ATOM 723 C C . SER A 1 87 ? -20.455 6.532 20.191 1.00 68.00 87 SER A C 1
ATOM 725 O O . SER A 1 87 ? -21.456 6.445 20.894 1.00 68.00 87 SER A O 1
ATOM 727 N N . GLY A 1 88 ? -19.605 7.558 20.309 1.00 60.19 88 GLY A N 1
ATOM 728 C CA . GLY A 1 88 ? -19.768 8.645 21.284 1.00 60.19 88 GLY A CA 1
ATOM 729 C C . GLY A 1 88 ? -20.786 9.725 20.899 1.00 60.19 88 GLY A C 1
ATOM 730 O O . GLY A 1 88 ? -21.094 10.589 21.716 1.00 60.19 88 GLY A O 1
ATOM 731 N N . ARG A 1 89 ? -21.325 9.693 19.674 1.00 60.75 89 ARG A N 1
ATOM 732 C CA . ARG A 1 89 ? -22.150 10.778 19.114 1.00 60.75 89 ARG A CA 1
ATOM 733 C C . ARG A 1 89 ? -23.581 10.844 19.669 1.00 60.75 89 ARG A C 1
ATOM 735 O O . ARG A 1 89 ? -24.314 11.760 19.312 1.00 60.75 89 ARG A O 1
ATOM 742 N N . GLY A 1 90 ? -23.961 9.899 20.532 1.00 51.75 90 GLY A N 1
ATOM 743 C CA . GLY A 1 90 ? -25.277 9.847 21.174 1.00 51.75 90 GLY A CA 1
ATOM 744 C C . GLY A 1 90 ? -25.522 10.917 22.245 1.00 51.75 90 GLY A C 1
ATOM 745 O O . GLY A 1 90 ? -26.680 11.217 22.490 1.00 51.75 90 GLY A O 1
ATOM 746 N N . ASN A 1 91 ? -24.479 11.522 22.837 1.00 44.91 91 ASN A N 1
ATOM 747 C CA . ASN A 1 91 ? -24.652 12.503 23.926 1.00 44.91 91 ASN A CA 1
ATOM 748 C C . ASN A 1 91 ? -23.943 13.852 23.730 1.00 44.91 91 ASN A C 1
ATOM 750 O O . ASN A 1 91 ? -24.368 14.834 24.324 1.00 44.91 91 ASN A O 1
ATOM 754 N N . GLU A 1 92 ? -22.906 13.961 22.896 1.00 50.03 92 GLU A N 1
ATOM 755 C CA . GLU A 1 92 ? -22.243 15.247 22.648 1.00 50.03 92 GLU A CA 1
ATOM 756 C C . GLU A 1 92 ? -21.718 15.332 21.210 1.00 50.03 92 GLU A C 1
ATOM 758 O O . GLU A 1 92 ? -21.017 14.448 20.717 1.00 50.03 92 GLU A O 1
ATOM 763 N N . SER A 1 93 ? -22.025 16.433 20.526 1.00 51.44 93 SER A N 1
ATOM 764 C CA . SER A 1 93 ? -21.634 16.702 19.135 1.00 51.44 93 SER A CA 1
ATOM 765 C C . SER A 1 93 ? -20.171 17.151 18.972 1.00 51.44 93 SER A C 1
ATOM 767 O O . SER A 1 93 ? -19.764 17.579 17.885 1.00 51.44 93 SER A O 1
ATOM 769 N N . SER A 1 94 ? -19.358 17.074 20.030 1.00 55.84 94 SER A N 1
ATOM 770 C CA . SER A 1 94 ? -18.008 17.630 20.032 1.00 55.84 94 SER A CA 1
ATOM 771 C C . SER A 1 94 ? -17.012 16.708 19.316 1.00 55.84 94 SER A C 1
ATOM 773 O O . SER A 1 94 ? -16.921 15.506 19.557 1.00 55.84 94 SER A O 1
ATOM 775 N N . PHE A 1 95 ? -16.220 17.295 18.411 1.00 54.41 95 PHE A N 1
ATOM 776 C CA . PHE A 1 95 ? -15.159 16.602 17.664 1.00 54.41 95 PHE A CA 1
ATOM 777 C C . PHE A 1 95 ? -14.121 15.944 18.590 1.00 54.41 95 PHE A C 1
ATOM 779 O O . PHE A 1 95 ? -13.484 14.972 18.207 1.00 54.41 95 PHE A O 1
ATOM 786 N N . PHE A 1 96 ? -13.997 16.452 19.820 1.00 55.84 96 PHE A N 1
ATOM 787 C CA . PHE A 1 96 ? -13.074 15.978 20.841 1.00 55.84 96 PHE A CA 1
ATOM 788 C C . PHE A 1 96 ? -13.642 14.880 21.757 1.00 55.84 96 PHE A C 1
ATOM 790 O O . PHE A 1 96 ? -12.976 14.480 22.700 1.00 55.84 96 PHE A O 1
ATOM 797 N N . SER A 1 97 ? -14.793 14.277 21.453 1.00 57.81 97 SER A N 1
ATOM 798 C CA . SER A 1 97 ? -15.326 13.158 22.254 1.00 57.81 97 SER A CA 1
ATOM 799 C C . SER A 1 97 ? -14.363 11.958 22.381 1.00 57.81 97 SER A C 1
ATOM 801 O O . SER A 1 97 ? -14.328 11.295 23.418 1.00 57.81 97 SER A O 1
ATOM 803 N N . TRP A 1 98 ? -13.512 11.715 21.377 1.00 61.47 98 TRP A N 1
ATOM 804 C CA . TRP A 1 98 ? -12.409 10.746 21.433 1.00 61.47 98 TRP A CA 1
ATOM 805 C C . TRP A 1 98 ? -11.387 11.002 22.554 1.00 61.47 98 TRP A C 1
ATOM 807 O O . TRP A 1 98 ? -10.936 10.023 23.147 1.00 61.47 98 TRP A O 1
ATOM 817 N N . THR A 1 99 ? -11.060 12.253 22.910 1.00 58.56 99 THR A N 1
ATOM 818 C CA . THR A 1 99 ? -10.040 12.559 23.935 1.00 58.56 99 THR A CA 1
ATOM 819 C C . THR A 1 99 ? -10.505 12.221 25.348 1.00 58.56 99 THR A C 1
ATOM 821 O O . THR A 1 99 ? -9.678 12.000 26.226 1.00 58.56 99 THR A O 1
ATOM 824 N N . LYS A 1 100 ? -11.820 12.080 25.560 1.00 60.97 100 LYS A N 1
ATOM 825 C CA . LYS A 1 100 ? -12.399 11.656 26.843 1.00 60.97 100 LYS A CA 1
ATOM 826 C C . LYS A 1 100 ? -12.138 10.177 27.165 1.00 60.97 100 LYS A C 1
ATOM 828 O O . LYS A 1 100 ? -12.302 9.763 28.310 1.00 60.97 100 LYS A O 1
ATOM 833 N N . ARG A 1 101 ? -11.737 9.349 26.188 1.00 72.25 101 ARG A N 1
ATOM 834 C CA . ARG A 1 101 ? -11.379 7.939 26.433 1.00 72.25 101 ARG A CA 1
ATOM 835 C C . ARG A 1 101 ? -9.868 7.798 26.620 1.00 72.25 101 ARG A C 1
ATOM 837 O O . ARG A 1 101 ? -9.107 8.111 25.707 1.00 72.25 101 ARG A O 1
ATOM 844 N N . ARG A 1 102 ? -9.465 7.222 27.763 1.00 76.94 102 ARG A N 1
ATOM 845 C CA . ARG A 1 102 ? -8.063 7.053 28.208 1.00 76.94 102 ARG A CA 1
ATOM 846 C C . ARG A 1 102 ? -7.106 6.572 27.104 1.00 76.94 102 ARG A C 1
ATOM 848 O O . ARG A 1 102 ? -6.006 7.091 26.984 1.00 76.94 102 ARG A O 1
ATOM 855 N N . TYR A 1 103 ? -7.532 5.624 26.267 1.00 82.94 103 TYR A N 1
ATOM 856 C CA . TYR A 1 103 ? -6.667 5.022 25.243 1.00 82.94 103 TYR A CA 1
ATOM 857 C C . TYR A 1 103 ? -6.632 5.760 23.898 1.00 82.94 103 TYR A C 1
ATOM 859 O O . TYR A 1 103 ? -5.701 5.553 23.126 1.00 82.94 103 TYR A O 1
ATOM 867 N N . SER A 1 104 ? -7.611 6.612 23.581 1.00 83.75 104 SER A N 1
ATOM 868 C CA . SER A 1 104 ? -7.669 7.257 22.259 1.00 83.75 104 SER A CA 1
ATOM 869 C C . SER A 1 104 ? -6.545 8.269 22.065 1.00 83.75 104 SER A C 1
ATOM 871 O O . SER A 1 104 ? -5.966 8.328 20.987 1.00 83.75 104 SER A O 1
ATOM 873 N N . VAL A 1 105 ? -6.223 9.046 23.106 1.00 86.31 105 VAL A N 1
ATOM 874 C CA . VAL A 1 105 ? -5.132 10.035 23.064 1.00 86.31 105 VAL A CA 1
ATOM 875 C C . VAL A 1 105 ? -3.799 9.334 22.819 1.00 86.31 105 VAL A C 1
ATOM 877 O O . VAL A 1 105 ? -3.039 9.745 21.947 1.00 86.31 105 VAL A O 1
ATOM 880 N N . LEU A 1 106 ? -3.561 8.225 23.523 1.00 88.56 106 LEU A N 1
ATOM 881 C CA . LEU A 1 106 ? -2.347 7.431 23.364 1.00 88.56 106 LEU A CA 1
ATOM 882 C C . LEU A 1 106 ? -2.245 6.837 21.952 1.00 88.56 106 LEU A C 1
ATOM 884 O O . LEU A 1 106 ? -1.194 6.923 21.329 1.00 88.56 106 LEU A O 1
ATOM 888 N N . LEU A 1 107 ? -3.340 6.303 21.406 1.00 89.00 107 LEU A N 1
ATOM 889 C CA . LEU A 1 107 ? -3.374 5.773 20.039 1.00 89.00 107 LEU A CA 1
ATOM 890 C C . LEU A 1 107 ? -3.131 6.846 18.967 1.00 89.00 107 LEU A C 1
ATOM 892 O O . LEU A 1 107 ? -2.446 6.578 17.983 1.00 89.00 107 LEU A O 1
ATOM 896 N N . VAL A 1 108 ? -3.656 8.061 19.152 1.00 88.81 108 VAL A N 1
ATOM 897 C CA . VAL A 1 108 ? -3.360 9.197 18.264 1.00 88.81 108 VAL A CA 1
ATOM 898 C C . VAL A 1 108 ? -1.888 9.599 18.374 1.00 88.81 108 VAL A C 1
ATOM 900 O O . VAL A 1 108 ? -1.239 9.792 17.349 1.00 88.81 108 VAL A O 1
ATOM 903 N N . GLY A 1 109 ? -1.339 9.659 19.591 1.00 89.50 109 GLY A N 1
ATOM 904 C CA . GLY A 1 109 ? 0.088 9.905 19.813 1.00 89.50 109 GLY A CA 1
ATOM 905 C C . GLY A 1 109 ? 0.971 8.861 19.126 1.00 89.50 109 GLY A C 1
ATOM 906 O O . GLY A 1 109 ? 1.927 9.218 18.443 1.00 89.50 109 GLY A O 1
ATOM 907 N N . LEU A 1 110 ? 0.600 7.579 19.210 1.00 89.56 110 LEU A N 1
ATOM 908 C CA . LEU A 1 110 ? 1.290 6.500 18.502 1.00 89.56 110 LEU A CA 1
ATOM 909 C C . LEU A 1 110 ? 1.194 6.643 16.982 1.00 89.56 110 LEU A C 1
ATOM 911 O O . LEU A 1 110 ? 2.201 6.457 16.310 1.00 89.56 110 LEU A O 1
ATOM 915 N N . LEU A 1 111 ? 0.036 7.011 16.424 1.00 88.75 111 LEU A N 1
ATOM 916 C CA . LEU A 1 111 ? -0.086 7.272 14.983 1.00 88.75 111 LEU A CA 1
ATOM 917 C C . LEU A 1 111 ? 0.865 8.383 14.520 1.00 88.75 111 LEU A C 1
ATOM 919 O O . LEU A 1 111 ? 1.526 8.228 13.493 1.00 88.75 111 LEU A O 1
ATOM 923 N N . ILE A 1 112 ? 0.956 9.478 15.280 1.00 87.88 112 ILE A N 1
ATOM 924 C CA . ILE A 1 112 ? 1.882 10.585 14.994 1.00 87.88 112 ILE A CA 1
ATOM 925 C C . ILE A 1 112 ? 3.336 10.108 15.106 1.00 87.88 112 ILE A C 1
ATOM 927 O O . ILE A 1 112 ? 4.160 10.446 14.260 1.00 87.88 112 ILE A O 1
ATOM 931 N N . LEU A 1 113 ? 3.658 9.277 16.098 1.00 87.44 113 LEU A N 1
ATOM 932 C CA . LEU A 1 113 ? 5.002 8.725 16.258 1.00 87.44 113 LEU A CA 1
ATOM 933 C C . LEU A 1 113 ? 5.392 7.803 15.092 1.00 87.44 113 LEU A C 1
ATOM 935 O O . LEU A 1 113 ? 6.458 7.986 14.507 1.00 87.44 113 LEU A O 1
ATOM 939 N N . VAL A 1 114 ? 4.523 6.856 14.706 1.00 86.44 114 VAL A N 1
ATOM 940 C CA . VAL A 1 114 ? 4.730 5.988 13.525 1.00 86.44 114 VAL A CA 1
ATOM 941 C C . VAL A 1 114 ? 4.997 6.848 12.297 1.00 86.44 114 VAL A C 1
ATOM 943 O O . VAL A 1 114 ? 5.886 6.561 11.497 1.00 86.44 114 VAL A O 1
ATOM 946 N N . PHE A 1 115 ? 4.217 7.914 12.151 1.00 83.62 115 PHE A N 1
ATOM 947 C CA . PHE A 1 115 ? 4.315 8.832 11.040 1.00 83.62 115 PHE A CA 1
ATOM 948 C C . PHE A 1 115 ? 5.679 9.534 10.964 1.00 83.62 115 PHE A C 1
ATOM 950 O O . PHE A 1 115 ? 6.341 9.461 9.926 1.00 83.62 115 PHE A O 1
ATOM 957 N N . LEU A 1 116 ? 6.116 10.151 12.064 1.00 83.44 116 LEU A N 1
ATOM 958 C CA . LEU A 1 116 ? 7.405 10.838 12.145 1.00 83.44 116 LEU A CA 1
ATOM 959 C C . LEU A 1 116 ? 8.568 9.877 11.887 1.00 83.44 116 LEU A C 1
ATOM 961 O O . LEU A 1 116 ? 9.442 10.167 11.073 1.00 83.44 116 LEU A O 1
ATOM 965 N N . LEU A 1 117 ? 8.539 8.694 12.505 1.00 83.12 117 LEU A N 1
ATOM 966 C CA . LEU A 1 117 ? 9.591 7.694 12.330 1.00 83.12 117 LEU A CA 1
ATOM 967 C C . LEU A 1 117 ? 9.678 7.197 10.887 1.00 83.12 117 LEU A C 1
ATOM 969 O O . LEU A 1 117 ? 10.774 7.063 10.351 1.00 83.12 117 LEU A O 1
ATOM 973 N N . ARG A 1 118 ? 8.546 6.971 10.213 1.00 81.75 118 ARG A N 1
ATOM 974 C CA . ARG A 1 118 ? 8.564 6.557 8.805 1.00 81.75 118 ARG A CA 1
ATOM 975 C C . ARG A 1 118 ? 9.134 7.638 7.890 1.00 81.75 118 ARG A C 1
ATOM 977 O O . ARG A 1 118 ? 9.816 7.293 6.931 1.00 81.75 118 ARG A O 1
ATOM 984 N N . ILE A 1 119 ? 8.896 8.916 8.176 1.00 81.00 119 ILE A N 1
ATOM 985 C CA . ILE A 1 119 ? 9.515 10.018 7.423 1.00 81.00 119 ILE A CA 1
ATOM 986 C C . ILE A 1 119 ? 11.026 10.031 7.629 1.00 81.00 119 ILE A C 1
ATOM 988 O O . ILE A 1 119 ? 11.756 10.110 6.645 1.00 81.00 119 ILE A O 1
ATOM 992 N N . ILE A 1 120 ? 11.483 9.886 8.876 1.00 76.50 120 ILE A N 1
ATOM 993 C CA . ILE A 1 120 ? 12.912 9.826 9.221 1.00 76.50 120 ILE A CA 1
ATOM 994 C C . ILE A 1 120 ? 13.598 8.640 8.528 1.00 76.50 120 ILE A C 1
ATOM 996 O O . ILE A 1 120 ? 14.721 8.766 8.059 1.00 76.50 120 ILE A O 1
ATOM 1000 N N . VAL A 1 121 ? 12.908 7.502 8.408 1.00 75.94 121 VAL A N 1
ATOM 1001 C CA . VAL A 1 121 ? 13.396 6.315 7.680 1.00 75.94 121 VAL A CA 1
ATOM 1002 C C . VAL A 1 121 ? 13.402 6.521 6.152 1.00 75.94 121 VAL A C 1
ATOM 1004 O O . VAL A 1 121 ? 13.994 5.725 5.424 1.00 75.94 121 VAL A O 1
ATOM 1007 N N . GLY A 1 122 ? 12.770 7.580 5.638 1.00 70.75 122 GLY A N 1
ATOM 1008 C CA . GLY A 1 122 ? 12.720 7.886 4.208 1.00 70.75 122 GLY A CA 1
ATOM 1009 C C . GLY A 1 122 ? 11.503 7.304 3.472 1.00 70.75 122 GLY A C 1
ATOM 1010 O O . GLY A 1 122 ? 11.541 7.131 2.249 1.00 70.75 122 GLY A O 1
ATOM 1011 N N . SER A 1 123 ? 10.404 7.020 4.180 1.00 78.94 123 SER A N 1
ATOM 1012 C CA . SER A 1 123 ? 9.130 6.588 3.588 1.00 78.94 123 SER A CA 1
ATOM 1013 C C . SER A 1 123 ? 8.262 7.768 3.133 1.00 78.94 123 SER A C 1
ATOM 1015 O O . SER A 1 123 ? 7.575 8.421 3.928 1.00 78.94 123 SER A O 1
ATOM 1017 N N . ARG A 1 124 ? 8.202 7.943 1.810 1.00 74.94 124 ARG A N 1
ATOM 1018 C CA . ARG A 1 124 ? 7.483 9.020 1.106 1.00 74.94 124 ARG A CA 1
ATOM 1019 C C . ARG A 1 124 ? 5.956 8.858 1.076 1.00 74.94 124 ARG A C 1
ATOM 1021 O O . ARG A 1 124 ? 5.239 9.828 0.865 1.00 74.94 124 ARG A O 1
ATOM 1028 N N . SER A 1 125 ? 5.438 7.645 1.289 1.00 77.38 125 SER A N 1
ATOM 1029 C CA . SER A 1 125 ? 4.004 7.323 1.154 1.00 77.38 125 SER A CA 1
ATOM 1030 C C . SER A 1 125 ? 3.218 7.386 2.469 1.00 77.38 125 SER A C 1
ATOM 1032 O O . SER A 1 125 ? 2.021 7.094 2.493 1.00 77.38 125 SER A O 1
ATOM 1034 N N . SER A 1 126 ? 3.863 7.760 3.577 1.00 78.50 126 SER A N 1
ATOM 1035 C CA . SER A 1 126 ? 3.291 7.633 4.924 1.00 78.50 126 SER A CA 1
ATOM 1036 C C . SER A 1 126 ? 2.030 8.484 5.128 1.00 78.50 126 SER A C 1
ATOM 1038 O O . SER A 1 126 ? 1.044 7.970 5.651 1.00 78.50 126 SER A O 1
ATOM 1040 N N . ILE A 1 127 ? 2.011 9.741 4.657 1.00 80.19 127 ILE A N 1
ATOM 1041 C CA . ILE A 1 127 ? 0.805 10.594 4.725 1.00 80.19 127 ILE A CA 1
ATOM 1042 C C . ILE A 1 127 ? -0.305 10.033 3.853 1.00 80.19 127 ILE A C 1
ATOM 1044 O O . ILE A 1 127 ? -1.443 9.899 4.301 1.00 80.19 127 ILE A O 1
ATOM 1048 N N . ILE A 1 128 ? 0.035 9.708 2.606 1.00 82.12 128 ILE A N 1
ATOM 1049 C CA . ILE A 1 128 ? -0.924 9.219 1.616 1.00 82.12 128 ILE A CA 1
ATOM 1050 C C . ILE A 1 128 ? -1.610 7.960 2.151 1.00 82.12 128 ILE A C 1
ATOM 1052 O O . ILE A 1 128 ? -2.828 7.860 2.078 1.00 82.12 128 ILE A O 1
ATOM 1056 N N . SER A 1 129 ? -0.858 7.073 2.807 1.00 83.19 129 SER A N 1
ATOM 1057 C CA . SER A 1 129 ? -1.386 5.859 3.440 1.00 83.19 129 SER A CA 1
ATOM 1058 C C . SER A 1 129 ? -2.407 6.156 4.547 1.00 83.19 129 SER A C 1
ATOM 1060 O O . SER A 1 129 ? -3.405 5.450 4.662 1.00 83.19 129 SER A O 1
ATOM 1062 N N . VAL A 1 130 ? -2.201 7.205 5.354 1.00 85.00 130 VAL A N 1
ATOM 1063 C CA . VAL A 1 130 ? -3.163 7.621 6.394 1.00 85.00 130 VAL A CA 1
ATOM 1064 C C . VAL A 1 130 ? -4.411 8.227 5.762 1.00 85.00 130 VAL A C 1
ATOM 1066 O O . VAL A 1 130 ? -5.524 7.863 6.135 1.00 85.00 130 VAL A O 1
ATOM 1069 N N . VAL A 1 131 ? -4.242 9.120 4.785 1.00 86.31 131 VAL A N 1
ATOM 1070 C CA . VAL A 1 131 ? -5.355 9.754 4.064 1.00 86.31 131 VAL A CA 1
ATOM 1071 C C . VAL A 1 131 ? -6.202 8.697 3.342 1.00 86.31 131 VAL A C 1
ATOM 1073 O O . VAL A 1 131 ? -7.431 8.708 3.443 1.00 86.31 131 VAL A O 1
ATOM 1076 N N . GLN A 1 132 ? -5.552 7.736 2.685 1.00 86.94 132 GLN A N 1
ATOM 1077 C CA . GLN A 1 132 ? -6.178 6.564 2.079 1.00 86.94 132 GLN A CA 1
ATOM 1078 C C . GLN A 1 132 ? -6.858 5.687 3.134 1.00 86.94 132 GLN A C 1
ATOM 1080 O O . GLN A 1 132 ? -8.012 5.314 2.959 1.00 86.94 132 GLN A O 1
ATOM 1085 N N . GLY A 1 133 ? -6.206 5.411 4.265 1.00 88.25 133 GLY A N 1
ATOM 1086 C CA . GLY A 1 133 ? -6.795 4.653 5.369 1.00 88.25 133 GLY A CA 1
ATOM 1087 C C . GLY A 1 133 ? -8.075 5.297 5.906 1.00 88.25 133 GLY A C 1
ATOM 1088 O O . GLY A 1 133 ? -9.087 4.618 6.050 1.00 88.25 133 GLY A O 1
ATOM 1089 N N . ILE A 1 134 ? -8.074 6.615 6.126 1.00 87.12 134 ILE A N 1
ATOM 1090 C CA . ILE A 1 134 ? -9.261 7.389 6.528 1.00 87.12 134 ILE A CA 1
ATOM 1091 C C . ILE A 1 134 ? -10.378 7.234 5.490 1.00 87.12 134 ILE A C 1
ATOM 1093 O O . ILE A 1 134 ? -11.542 7.046 5.857 1.00 87.12 134 ILE A O 1
ATOM 1097 N N . PHE A 1 135 ? -10.036 7.286 4.200 1.00 85.88 135 PHE A N 1
ATOM 1098 C CA . PHE A 1 135 ? -10.985 7.088 3.109 1.00 85.88 135 PHE A CA 1
ATOM 1099 C C . PHE A 1 135 ? -11.607 5.689 3.110 1.00 85.88 135 PHE A C 1
ATOM 1101 O O . PHE A 1 135 ? -12.833 5.565 3.139 1.00 85.88 135 PHE A O 1
ATOM 1108 N N . LEU A 1 136 ? -10.782 4.645 3.161 1.00 86.88 136 LEU A N 1
ATOM 1109 C CA . LEU A 1 136 ? -11.237 3.255 3.147 1.00 86.88 136 LEU A CA 1
ATOM 1110 C C . LEU A 1 136 ? -12.040 2.898 4.406 1.00 86.88 136 LEU A C 1
ATOM 1112 O O . LEU A 1 136 ? -13.075 2.240 4.308 1.00 86.88 136 LEU A O 1
ATOM 1116 N N . VAL A 1 137 ? -11.629 3.378 5.584 1.00 85.62 137 VAL A N 1
ATOM 1117 C CA . VAL A 1 137 ? -12.385 3.209 6.839 1.00 85.62 137 VAL A CA 1
ATOM 1118 C C . VAL A 1 137 ? -13.749 3.891 6.736 1.00 85.62 137 VAL A C 1
ATOM 1120 O O . VAL A 1 137 ? -14.764 3.313 7.110 1.00 85.62 137 VAL A O 1
ATOM 1123 N N . SER A 1 138 ? -13.806 5.106 6.188 1.00 80.56 138 SER A N 1
ATOM 1124 C CA . SER A 1 138 ? -15.080 5.813 6.020 1.00 80.56 138 SER A CA 1
ATOM 1125 C C . SER A 1 138 ? -16.018 5.055 5.077 1.00 80.56 138 SER A C 1
ATOM 1127 O O . SER A 1 138 ? -17.182 4.847 5.414 1.00 80.56 138 SER A O 1
ATOM 1129 N N . LEU A 1 139 ? -15.511 4.572 3.936 1.00 79.44 139 LEU A N 1
ATOM 1130 C CA . LEU A 1 139 ? -16.297 3.778 2.987 1.00 79.44 139 LEU A CA 1
ATOM 1131 C C . LEU A 1 139 ? -16.809 2.466 3.589 1.00 79.44 139 LEU A C 1
ATOM 1133 O O . LEU A 1 139 ? -17.992 2.159 3.472 1.00 79.44 139 LEU A O 1
ATOM 1137 N N . THR A 1 140 ? -15.934 1.702 4.242 1.00 79.12 140 THR A N 1
ATOM 1138 C CA . THR A 1 140 ? -16.271 0.383 4.812 1.00 79.12 140 THR A CA 1
ATOM 1139 C C . THR A 1 140 ? -17.289 0.480 5.939 1.00 79.12 140 THR A C 1
ATOM 1141 O O . THR A 1 140 ? -18.144 -0.390 6.081 1.00 79.12 140 THR A O 1
ATOM 1144 N N . LEU A 1 141 ? -17.264 1.574 6.699 1.00 75.25 141 LEU A N 1
ATOM 1145 C CA . LEU A 1 141 ? -18.266 1.855 7.722 1.00 75.25 141 LEU A CA 1
ATOM 1146 C C . LEU A 1 141 ? -19.569 2.446 7.152 1.00 75.25 141 LEU A C 1
ATOM 1148 O O . LEU A 1 141 ? -20.500 2.699 7.916 1.00 75.25 141 LEU A O 1
ATOM 1152 N N . GLY A 1 142 ? -19.669 2.653 5.833 1.00 70.75 142 GLY A N 1
ATOM 1153 C CA . GLY A 1 142 ? -20.834 3.267 5.186 1.00 70.75 142 GLY A CA 1
ATOM 1154 C C . GLY A 1 142 ? -21.001 4.748 5.538 1.00 70.75 142 GLY A C 1
ATOM 1155 O O . GLY A 1 142 ? -22.115 5.265 5.594 1.00 70.75 142 GLY A O 1
ATOM 1156 N N . ILE A 1 143 ? -19.894 5.430 5.834 1.00 72.38 143 ILE A N 1
ATOM 1157 C CA . ILE A 1 143 ? -19.849 6.831 6.244 1.00 72.38 143 ILE A CA 1
ATOM 1158 C C . ILE A 1 143 ? -19.496 7.672 5.023 1.00 72.38 143 ILE A C 1
ATOM 1160 O O . ILE A 1 143 ? -18.340 7.990 4.756 1.00 72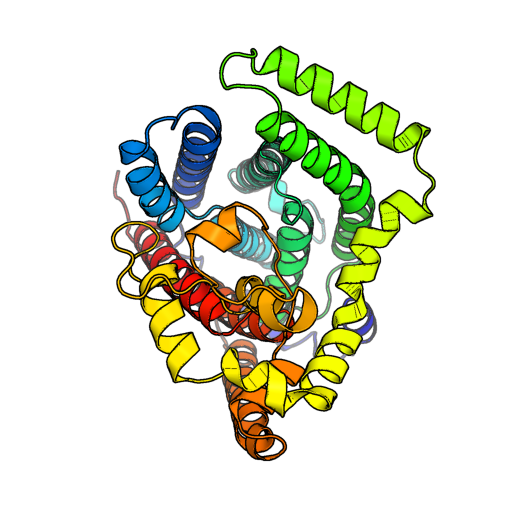.38 143 ILE A O 1
ATOM 1164 N N . TYR A 1 144 ? -20.523 8.060 4.279 1.00 67.00 144 TYR A N 1
ATOM 1165 C CA . TYR A 1 144 ? -20.355 8.854 3.059 1.00 67.00 144 TYR A CA 1
ATOM 1166 C C . TYR A 1 144 ? -20.196 10.350 3.331 1.00 67.00 144 TYR A C 1
ATOM 1168 O O . TYR A 1 144 ? -19.732 11.098 2.476 1.00 67.00 144 TYR A O 1
ATOM 1176 N N . ARG A 1 145 ? -20.560 10.797 4.539 1.00 65.00 145 ARG A N 1
ATOM 1177 C CA . ARG A 1 145 ? -20.347 12.171 4.993 1.00 65.00 145 ARG A CA 1
ATOM 1178 C C . ARG A 1 145 ? -19.220 12.259 5.988 1.00 65.00 145 ARG A C 1
ATOM 1180 O O . ARG A 1 145 ? -19.425 12.187 7.200 1.00 65.00 145 ARG A O 1
ATOM 1187 N N . VAL A 1 146 ? -18.039 12.513 5.455 1.00 65.75 146 VAL A N 1
ATOM 1188 C CA . VAL A 1 146 ? -16.903 12.902 6.273 1.00 65.75 146 VAL A CA 1
ATOM 1189 C C . VAL A 1 146 ? -17.128 14.331 6.783 1.00 65.75 146 VAL A C 1
ATOM 1191 O O . VAL A 1 146 ? -17.411 15.233 5.990 1.00 65.75 146 VAL A O 1
ATOM 1194 N N . PRO A 1 147 ? -17.069 14.573 8.105 1.00 70.19 147 PRO A N 1
ATOM 1195 C CA . PRO A 1 147 ? -17.242 15.912 8.650 1.00 70.19 147 PRO A CA 1
ATOM 1196 C C . PRO A 1 147 ? -16.193 16.859 8.058 1.00 70.19 147 PRO A C 1
ATOM 1198 O O . PRO A 1 147 ? -15.031 16.483 7.909 1.00 70.19 147 PRO A O 1
ATOM 1201 N N . ARG A 1 148 ? -16.587 18.113 7.788 1.00 76.38 148 ARG A N 1
ATOM 1202 C CA . ARG A 1 148 ? -15.712 19.145 7.191 1.00 76.38 148 ARG A CA 1
ATOM 1203 C C . ARG A 1 148 ? -14.352 19.249 7.886 1.00 76.38 148 ARG A C 1
ATOM 1205 O O . ARG A 1 148 ? -13.352 19.472 7.228 1.00 76.38 148 ARG A O 1
ATOM 1212 N N . LYS A 1 149 ? -14.308 19.024 9.201 1.00 78.88 149 LYS A N 1
ATOM 1213 C CA . LYS A 1 149 ? -13.074 19.011 10.000 1.00 78.88 149 LYS A CA 1
ATOM 1214 C C . LYS A 1 149 ? -12.097 17.900 9.587 1.00 78.88 149 LYS A C 1
ATOM 1216 O O . LYS A 1 149 ? -10.912 18.170 9.467 1.00 78.88 149 LYS A O 1
ATOM 1221 N N . ILE A 1 150 ? -12.582 16.681 9.330 1.00 77.06 150 ILE A N 1
ATOM 1222 C CA . ILE A 1 150 ? -11.739 15.576 8.836 1.00 77.06 150 ILE A CA 1
ATOM 1223 C C . ILE A 1 150 ? -11.318 15.846 7.388 1.00 77.06 150 ILE A C 1
ATOM 1225 O O . ILE A 1 150 ? -10.177 15.584 7.037 1.00 77.06 150 ILE A O 1
ATOM 1229 N N . LEU A 1 151 ? -12.195 16.431 6.563 1.00 80.56 151 LEU A N 1
ATOM 1230 C CA . LEU A 1 151 ? -11.825 16.844 5.206 1.00 80.56 151 LEU A CA 1
ATOM 1231 C C . LEU A 1 151 ? -10.700 17.894 5.219 1.00 80.56 151 LEU A C 1
ATOM 1233 O O . LEU A 1 151 ? -9.712 17.730 4.512 1.00 80.56 151 LEU A O 1
ATOM 1237 N N . LEU A 1 152 ? -10.826 18.933 6.052 1.00 82.31 152 LEU A N 1
ATOM 1238 C CA . LEU A 1 152 ? -9.793 19.954 6.252 1.00 82.31 152 LEU A CA 1
ATOM 1239 C C . LEU A 1 152 ? -8.490 19.342 6.770 1.00 82.31 152 LEU A C 1
ATOM 1241 O O . LEU A 1 152 ? -7.426 19.698 6.278 1.00 82.31 152 LEU A O 1
ATOM 1245 N N . LEU A 1 153 ? -8.566 18.383 7.700 1.00 83.12 153 LEU A N 1
ATOM 1246 C CA . LEU A 1 153 ? -7.397 17.638 8.164 1.00 83.12 153 LEU A CA 1
ATOM 1247 C C . LEU A 1 153 ? -6.731 16.864 7.018 1.00 83.12 153 LEU A C 1
ATOM 1249 O O . LEU A 1 153 ? -5.518 16.944 6.874 1.00 83.12 153 LEU A O 1
ATOM 1253 N N . CYS A 1 154 ? -7.493 16.153 6.181 1.00 83.00 154 CYS A N 1
ATOM 1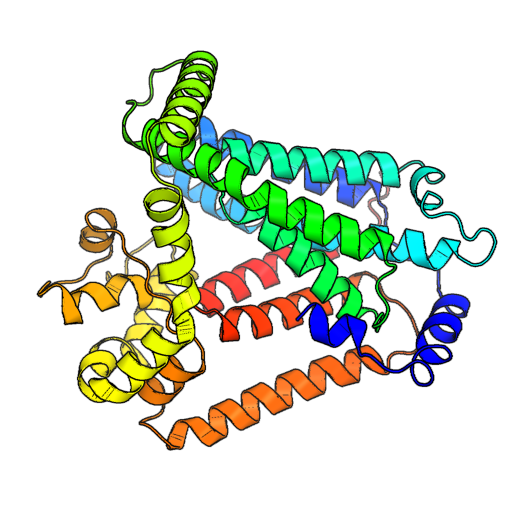254 C CA . CYS A 1 154 ? -6.943 15.448 5.021 1.00 83.00 154 CYS A CA 1
ATOM 1255 C C . CYS A 1 154 ? -6.289 16.409 4.020 1.00 83.00 154 CYS A C 1
ATOM 1257 O O . CYS A 1 154 ? -5.214 16.105 3.515 1.00 83.00 154 CYS A O 1
ATOM 1259 N N . LEU A 1 155 ? -6.904 17.565 3.752 1.00 85.69 155 LEU A N 1
ATOM 1260 C CA . LEU A 1 155 ? -6.331 18.592 2.875 1.00 85.69 155 LEU A CA 1
ATOM 1261 C C . LEU A 1 155 ? -5.039 19.179 3.454 1.00 85.69 155 LEU A C 1
ATOM 1263 O O . LEU A 1 155 ? -4.058 19.321 2.732 1.00 85.69 155 LEU A O 1
ATOM 1267 N N . LEU A 1 156 ? -5.013 19.455 4.759 1.00 86.88 156 LEU A N 1
ATOM 1268 C CA . LEU A 1 156 ? -3.821 19.930 5.458 1.00 86.88 156 LEU A CA 1
ATOM 1269 C C . LEU A 1 156 ? -2.704 18.879 5.447 1.00 86.88 156 LEU A C 1
ATOM 1271 O O . LEU A 1 156 ? -1.559 19.204 5.150 1.00 86.88 156 LEU A O 1
ATOM 1275 N N . LEU A 1 157 ? -3.033 17.611 5.700 1.00 84.69 157 LEU A N 1
ATOM 1276 C CA . LEU A 1 157 ? -2.085 16.504 5.593 1.00 84.69 157 LEU A CA 1
ATOM 1277 C C . LEU A 1 157 ? -1.533 16.380 4.166 1.00 84.69 157 LEU A C 1
ATOM 1279 O O . LEU A 1 157 ? -0.326 16.245 3.996 1.00 84.69 157 LEU A O 1
ATOM 1283 N N . LEU A 1 158 ? -2.381 16.479 3.138 1.00 83.56 158 LEU A N 1
ATOM 1284 C CA . LEU A 1 158 ? -1.939 16.471 1.740 1.00 83.56 158 LEU A CA 1
ATOM 1285 C C . LEU A 1 158 ? -1.011 17.650 1.426 1.00 83.56 158 LEU A C 1
ATOM 1287 O O . LEU A 1 158 ? 0.016 17.440 0.789 1.00 83.56 158 LEU A O 1
ATOM 1291 N N . ALA A 1 159 ? -1.300 18.854 1.922 1.00 84.12 159 ALA A N 1
ATOM 1292 C CA . ALA A 1 159 ? -0.403 19.998 1.765 1.00 84.12 159 ALA A CA 1
ATOM 1293 C C . ALA A 1 159 ? 0.959 19.759 2.447 1.00 84.12 159 ALA A C 1
ATOM 1295 O O . ALA A 1 159 ? 2.004 20.031 1.860 1.00 84.12 159 ALA A O 1
ATOM 1296 N N . LEU A 1 160 ? 0.962 19.162 3.645 1.00 84.81 160 LEU A N 1
ATOM 1297 C CA . LEU A 1 160 ? 2.182 18.777 4.363 1.00 84.81 160 LEU A CA 1
ATOM 1298 C C . LEU A 1 160 ? 2.933 17.610 3.705 1.00 84.81 160 LEU A C 1
ATOM 1300 O O . LEU A 1 160 ? 4.113 17.410 3.989 1.00 84.81 160 LEU A O 1
ATOM 1304 N N . SER A 1 161 ? 2.295 16.844 2.815 1.00 83.06 161 SER A N 1
ATOM 1305 C CA . SER A 1 161 ? 2.952 15.705 2.163 1.00 83.06 161 SER A CA 1
ATOM 1306 C C . SER A 1 161 ? 4.107 16.122 1.269 1.00 83.06 161 SER A C 1
ATOM 1308 O O . SER A 1 161 ? 5.103 15.408 1.214 1.00 83.06 161 SER A O 1
ATOM 1310 N N . PHE A 1 162 ? 4.022 17.300 0.654 1.00 78.31 162 PHE A N 1
ATOM 1311 C CA . PHE A 1 162 ? 5.063 17.816 -0.220 1.00 78.31 162 PHE A CA 1
ATOM 1312 C C . PHE A 1 162 ? 6.379 18.105 0.515 1.00 78.31 162 PHE A C 1
ATOM 1314 O O . PHE A 1 162 ? 7.397 17.515 0.145 1.00 78.31 162 PHE A O 1
ATOM 1321 N N . PRO A 1 163 ? 6.412 18.926 1.586 1.00 79.25 163 PRO A N 1
ATOM 1322 C CA . PRO A 1 163 ? 7.674 19.196 2.249 1.00 79.25 163 PRO A CA 1
ATOM 1323 C C . PRO A 1 163 ? 8.283 17.946 2.898 1.00 79.25 163 PRO A C 1
ATOM 1325 O O . PRO A 1 163 ? 9.498 17.748 2.894 1.00 79.25 163 PRO A O 1
ATOM 1328 N N . LEU A 1 164 ? 7.429 17.054 3.395 1.00 83.25 164 LEU A N 1
ATOM 1329 C CA . LEU A 1 164 ? 7.852 15.800 4.006 1.00 83.25 164 LEU A CA 1
ATOM 1330 C C . LEU A 1 164 ? 8.368 14.786 2.979 1.00 83.25 164 LEU A C 1
ATOM 1332 O O . LEU A 1 164 ? 9.264 14.006 3.296 1.00 83.25 164 LEU A O 1
ATOM 1336 N N . PHE A 1 165 ? 7.864 14.814 1.744 1.00 80.44 165 PHE A N 1
ATOM 1337 C CA . PHE A 1 165 ? 8.391 14.012 0.640 1.00 80.44 165 PHE A CA 1
ATOM 1338 C C . PHE A 1 165 ? 9.843 14.378 0.321 1.00 80.44 165 PHE A C 1
ATOM 1340 O O . PHE A 1 165 ? 10.655 13.487 0.066 1.00 80.44 165 PHE A O 1
ATOM 1347 N N . ILE A 1 166 ? 10.181 15.669 0.362 1.00 79.38 166 ILE A N 1
ATOM 1348 C CA . ILE A 1 166 ? 11.537 16.167 0.091 1.00 79.38 166 ILE A CA 1
ATOM 1349 C C . ILE A 1 166 ? 12.485 15.728 1.202 1.00 79.38 166 ILE A C 1
ATOM 1351 O O . ILE A 1 166 ? 13.481 15.078 0.903 1.00 79.38 166 ILE A O 1
ATOM 1355 N N . ILE A 1 167 ? 12.111 15.947 2.467 1.00 82.38 167 ILE A N 1
ATOM 1356 C CA . ILE A 1 167 ? 12.878 15.477 3.637 1.00 82.38 167 ILE A CA 1
ATOM 1357 C C . ILE A 1 167 ? 13.091 13.958 3.587 1.00 82.38 167 ILE A C 1
ATOM 1359 O O . ILE A 1 167 ? 14.181 13.440 3.809 1.00 82.38 167 ILE A O 1
ATOM 1363 N N . SER A 1 168 ? 12.043 13.214 3.242 1.00 82.00 168 SER A N 1
ATOM 1364 C CA . SER A 1 168 ? 12.121 11.765 3.084 1.00 82.00 168 SER A CA 1
ATOM 1365 C C . SER A 1 168 ? 12.997 11.341 1.894 1.00 82.00 168 SER A C 1
ATOM 1367 O O . SER A 1 168 ? 13.510 10.221 1.877 1.00 82.00 168 SER A O 1
ATOM 1369 N N . THR A 1 169 ? 13.131 12.179 0.867 1.00 79.38 169 THR A N 1
ATOM 1370 C CA . THR A 1 169 ? 13.945 11.903 -0.323 1.00 79.38 169 THR A CA 1
ATOM 1371 C C . THR A 1 169 ? 15.421 12.134 -0.046 1.00 79.38 169 THR A C 1
ATOM 1373 O O . THR A 1 169 ? 16.220 11.251 -0.353 1.00 79.38 169 THR A O 1
ATOM 1376 N N . THR A 1 170 ? 15.757 13.258 0.579 1.00 78.81 170 THR A N 1
ATOM 1377 C CA . THR A 1 170 ? 17.121 13.617 0.985 1.00 78.81 170 THR A CA 1
ATOM 1378 C C . THR A 1 170 ? 17.660 12.657 2.039 1.00 78.81 170 THR A C 1
ATOM 1380 O O . THR A 1 170 ? 18.765 12.152 1.876 1.00 78.81 170 THR A O 1
ATOM 1383 N N . SER A 1 171 ? 16.849 12.291 3.040 1.00 78.25 171 SER A N 1
ATOM 1384 C CA . SER A 1 171 ? 17.192 11.259 4.031 1.00 78.25 171 SER A CA 1
ATOM 1385 C C . SER A 1 171 ? 17.614 9.945 3.357 1.00 78.25 171 SER A C 1
ATOM 1387 O O . SER A 1 171 ? 18.645 9.356 3.685 1.00 78.25 171 SER A O 1
ATOM 1389 N N . ARG A 1 172 ? 16.859 9.507 2.338 1.00 74.50 172 ARG A N 1
ATOM 1390 C CA . ARG A 1 172 ? 17.173 8.283 1.589 1.00 74.50 172 ARG A CA 1
ATOM 1391 C C . ARG A 1 172 ? 18.453 8.415 0.760 1.00 74.50 172 ARG A C 1
ATOM 1393 O O . ARG A 1 172 ? 19.203 7.448 0.682 1.00 74.50 172 ARG A O 1
ATOM 1400 N N . GLN A 1 173 ? 18.681 9.569 0.133 1.00 76.19 173 GLN A N 1
ATOM 1401 C CA . GLN A 1 173 ? 19.897 9.833 -0.643 1.00 76.19 173 GLN A CA 1
ATOM 1402 C C . GLN A 1 173 ? 21.133 9.835 0.255 1.00 76.19 173 GLN A C 1
ATOM 1404 O O . GLN A 1 173 ? 22.104 9.149 -0.050 1.00 76.19 173 GLN A O 1
ATOM 1409 N N . LEU A 1 174 ? 21.068 10.518 1.397 1.00 74.62 174 LEU A N 1
ATOM 1410 C CA . LEU A 1 174 ? 22.140 10.510 2.384 1.00 74.62 174 LEU A CA 1
ATOM 1411 C C . LEU A 1 174 ? 22.439 9.095 2.851 1.00 74.62 174 LEU A C 1
ATOM 1413 O O . LEU A 1 174 ? 23.578 8.672 2.735 1.00 74.62 174 LEU A O 1
ATOM 1417 N N . LYS A 1 175 ? 21.418 8.317 3.230 1.00 72.94 175 LYS A N 1
ATOM 1418 C CA . LYS A 1 175 ? 21.592 6.914 3.635 1.00 72.94 175 LYS A CA 1
ATOM 1419 C C . LYS A 1 175 ? 22.268 6.038 2.569 1.00 72.94 175 LYS A C 1
ATOM 1421 O O . LYS A 1 175 ? 22.865 5.027 2.913 1.00 72.94 175 LYS A O 1
ATOM 1426 N N . SER A 1 176 ? 22.144 6.381 1.285 1.00 70.38 176 SER A N 1
ATOM 1427 C CA . SER A 1 176 ? 22.835 5.663 0.203 1.00 70.38 176 SER A CA 1
ATOM 1428 C C . SER A 1 176 ? 24.270 6.134 -0.055 1.00 70.38 176 SER A C 1
ATOM 1430 O O . SER A 1 176 ? 25.026 5.396 -0.677 1.00 70.38 176 SER A O 1
ATOM 1432 N N . VAL A 1 177 ? 24.632 7.343 0.388 1.00 68.94 177 VAL A N 1
ATOM 1433 C CA . VAL A 1 177 ? 25.933 7.984 0.128 1.00 68.94 177 VAL A CA 1
ATOM 1434 C C . VAL A 1 177 ? 26.859 7.899 1.341 1.00 68.94 177 VAL A C 1
ATOM 1436 O O . VAL A 1 177 ? 28.052 7.660 1.176 1.00 68.94 177 VAL A O 1
ATOM 1439 N N . THR A 1 178 ? 26.341 8.071 2.558 1.00 64.00 178 THR A N 1
ATOM 1440 C CA . THR A 1 178 ? 27.136 7.883 3.771 1.00 64.00 178 THR A CA 1
ATOM 1441 C C . THR A 1 178 ? 27.349 6.395 4.016 1.00 64.00 178 THR A C 1
ATOM 1443 O O . THR A 1 178 ? 26.415 5.637 4.271 1.00 64.00 178 THR A O 1
ATOM 1446 N N . SER A 1 179 ? 28.611 5.970 3.941 1.00 56.81 179 SER A N 1
ATOM 1447 C CA . SER A 1 179 ? 29.051 4.692 4.497 1.00 56.81 179 SER A CA 1
ATOM 1448 C C . SER A 1 179 ? 28.671 4.609 5.982 1.00 56.81 179 SER A C 1
ATOM 1450 O O . SER A 1 179 ? 28.682 5.621 6.680 1.00 56.81 179 SER A O 1
ATOM 1452 N N . ASP A 1 180 ? 28.344 3.396 6.438 1.00 55.78 180 ASP A N 1
ATOM 1453 C CA . ASP A 1 180 ? 27.648 2.986 7.679 1.00 55.78 180 ASP A CA 1
ATOM 1454 C C . ASP A 1 180 ? 28.186 3.489 9.054 1.00 55.78 180 ASP A C 1
ATOM 1456 O O . ASP A 1 180 ? 27.814 2.928 10.096 1.00 55.78 180 ASP A O 1
ATOM 1460 N N . THR A 1 181 ? 29.055 4.504 9.094 1.00 54.50 181 THR A N 1
ATOM 1461 C CA . THR A 1 181 ? 29.807 4.990 10.266 1.00 54.50 181 THR A CA 1
ATOM 1462 C C . THR A 1 181 ? 29.421 6.386 10.769 1.00 54.50 181 THR A C 1
ATOM 1464 O O . THR A 1 181 ? 29.864 6.759 11.852 1.00 54.50 181 THR A O 1
ATOM 1467 N N . THR A 1 182 ? 28.604 7.163 10.054 1.00 57.75 182 THR A N 1
ATOM 1468 C CA . THR A 1 182 ? 28.192 8.504 10.521 1.00 57.75 182 THR A CA 1
ATOM 1469 C C . THR A 1 182 ? 27.171 8.422 11.659 1.00 57.75 182 THR A C 1
ATOM 1471 O O . THR A 1 182 ? 26.219 7.639 11.583 1.00 57.75 182 THR A O 1
ATOM 1474 N N . ASN A 1 183 ? 27.338 9.254 12.691 1.00 71.19 183 ASN A N 1
ATOM 1475 C CA . ASN A 1 183 ? 26.412 9.363 13.821 1.00 71.19 183 ASN A CA 1
ATOM 1476 C C . ASN A 1 183 ? 24.994 9.736 13.336 1.00 71.19 183 ASN A C 1
ATOM 1478 O O . ASN A 1 183 ? 24.842 10.564 12.439 1.00 71.19 183 ASN A O 1
ATOM 1482 N N . LEU A 1 184 ? 23.943 9.164 13.944 1.00 70.75 184 LEU A N 1
ATOM 1483 C CA . LEU A 1 184 ? 22.539 9.447 13.572 1.00 70.75 184 LEU A CA 1
ATOM 1484 C C . LEU A 1 184 ? 22.198 10.942 13.644 1.00 70.75 184 LEU A C 1
ATOM 1486 O O . LEU A 1 184 ? 21.412 11.445 12.845 1.00 70.75 184 LEU A O 1
ATOM 1490 N N . GLU A 1 185 ? 22.799 11.642 14.603 1.00 76.19 185 GLU A N 1
ATOM 1491 C CA . GLU A 1 185 ? 22.659 13.085 14.775 1.00 76.19 185 GLU A CA 1
ATOM 1492 C C . GLU A 1 185 ? 23.224 13.859 13.577 1.00 76.19 185 GLU A C 1
ATOM 1494 O O . GLU A 1 185 ? 22.551 14.724 13.020 1.00 76.19 185 GLU A O 1
ATOM 1499 N N . GLU A 1 186 ? 24.415 13.484 13.110 1.00 75.94 186 GLU A N 1
ATOM 1500 C CA . GLU A 1 186 ? 25.068 14.107 11.960 1.00 75.94 186 GLU A CA 1
ATOM 1501 C C . GLU A 1 186 ? 24.271 13.868 10.671 1.00 75.94 186 GLU A C 1
ATOM 1503 O O . GLU A 1 186 ? 24.028 14.799 9.902 1.00 75.94 186 GLU A O 1
ATOM 1508 N N . GLN A 1 187 ? 23.752 12.649 10.482 1.00 74.38 187 GLN A N 1
ATOM 1509 C CA . GLN A 1 187 ? 22.856 12.333 9.365 1.00 74.38 187 GLN A CA 1
ATOM 1510 C C . GLN A 1 187 ? 21.574 13.174 9.397 1.00 74.38 187 GLN A C 1
ATOM 1512 O O . GLN A 1 187 ? 21.084 13.606 8.350 1.00 74.38 187 GLN A O 1
ATOM 1517 N N . PHE A 1 188 ? 21.010 13.413 10.583 1.00 76.62 188 PHE A N 1
ATOM 1518 C CA . PHE A 1 188 ? 19.803 14.220 10.736 1.00 76.62 188 PHE A CA 1
ATOM 1519 C C . PHE A 1 188 ? 20.059 15.698 10.415 1.00 76.62 188 PHE A C 1
ATOM 1521 O O . PHE A 1 188 ? 19.291 16.294 9.657 1.00 76.62 188 PHE A O 1
ATOM 1528 N N . ILE A 1 189 ? 21.157 16.268 10.920 1.00 81.50 189 ILE A N 1
ATOM 1529 C CA . ILE A 1 189 ? 21.558 17.655 10.638 1.00 81.50 189 ILE A CA 1
ATOM 1530 C C . ILE A 1 189 ? 21.795 17.843 9.134 1.00 81.50 189 ILE A C 1
ATOM 1532 O O . ILE A 1 189 ? 21.190 18.730 8.528 1.00 81.50 189 ILE A O 1
ATOM 1536 N N . GLN A 1 190 ? 22.566 16.950 8.504 1.00 82.00 190 GLN A N 1
ATOM 1537 C CA . GLN A 1 190 ? 22.808 16.978 7.057 1.00 82.00 190 GLN A CA 1
ATOM 1538 C C . GLN A 1 190 ? 21.511 16.823 6.252 1.00 82.00 190 GLN A C 1
ATOM 1540 O O . GLN A 1 190 ? 21.329 17.483 5.228 1.00 82.00 190 GLN A O 1
ATOM 1545 N N . THR A 1 191 ? 20.572 15.987 6.715 1.00 81.25 191 THR A N 1
ATOM 1546 C CA . THR A 1 191 ? 19.257 15.835 6.072 1.00 81.25 191 THR A CA 1
ATOM 1547 C C . THR A 1 191 ? 18.495 17.152 6.085 1.00 81.25 191 THR A C 1
ATOM 1549 O O . THR A 1 191 ? 17.931 17.534 5.059 1.00 81.25 191 THR A O 1
ATOM 1552 N N . ILE A 1 192 ? 18.465 17.859 7.216 1.00 83.38 192 ILE A N 1
ATOM 1553 C CA . ILE A 1 192 ? 17.784 19.154 7.322 1.00 83.38 192 ILE A CA 1
ATOM 1554 C C . ILE A 1 192 ? 18.450 20.183 6.411 1.00 83.38 192 ILE A C 1
ATOM 1556 O O . ILE A 1 192 ? 17.748 20.873 5.671 1.00 83.38 192 ILE A O 1
ATOM 1560 N N . GLU A 1 193 ? 19.779 20.261 6.425 1.00 83.31 193 GLU A N 1
ATOM 1561 C CA . GLU A 1 193 ? 20.537 21.228 5.633 1.00 83.31 193 GLU A CA 1
ATOM 1562 C C . GLU A 1 193 ? 20.339 21.015 4.126 1.00 83.31 193 GLU A C 1
ATOM 1564 O O . GLU A 1 193 ? 19.968 21.948 3.411 1.00 83.31 193 GLU A O 1
ATOM 1569 N N . LEU A 1 194 ? 20.474 19.772 3.649 1.00 81.25 194 LEU A N 1
ATOM 1570 C CA . LEU A 1 194 ? 20.275 19.423 2.240 1.00 81.25 194 LEU A CA 1
ATOM 1571 C C . LEU A 1 194 ? 18.815 19.543 1.802 1.00 81.25 194 LEU A C 1
ATOM 1573 O O . LEU A 1 194 ? 18.533 19.933 0.672 1.00 81.25 194 LEU A O 1
ATOM 1577 N N . SER A 1 195 ? 17.864 19.244 2.688 1.00 80.69 195 SER A N 1
ATOM 1578 C CA . SER A 1 195 ? 16.450 19.496 2.393 1.00 80.69 195 SER A CA 1
ATOM 1579 C C . SER A 1 195 ? 16.200 20.992 2.255 1.00 80.69 195 SER A C 1
ATOM 1581 O O . SER A 1 195 ? 15.592 21.423 1.280 1.00 80.69 195 SER A O 1
ATOM 1583 N N . GLY A 1 196 ? 16.702 21.792 3.198 1.00 80.12 196 GLY A N 1
ATOM 1584 C CA . GLY A 1 196 ? 16.577 23.246 3.188 1.00 80.12 196 GLY A CA 1
ATOM 1585 C C . GLY A 1 196 ? 17.213 23.883 1.953 1.00 80.12 196 GLY A C 1
ATOM 1586 O O . GLY A 1 196 ? 16.613 24.773 1.349 1.00 80.12 196 GLY A O 1
ATOM 1587 N N . SER A 1 197 ? 18.384 23.402 1.531 1.00 79.81 197 SER A N 1
ATOM 1588 C CA . SER A 1 197 ? 19.037 23.861 0.304 1.00 79.81 197 SER A CA 1
ATOM 1589 C C . SER A 1 197 ? 18.274 23.426 -0.949 1.00 79.81 197 SER A C 1
ATOM 1591 O O . SER A 1 197 ? 18.131 24.234 -1.868 1.00 79.81 197 SER A O 1
ATOM 1593 N N . ALA A 1 198 ? 17.691 22.223 -0.975 1.00 74.62 198 ALA A N 1
ATOM 1594 C CA . ALA A 1 198 ? 16.830 21.775 -2.068 1.00 74.62 198 ALA A CA 1
ATOM 1595 C C . ALA A 1 198 ? 15.576 22.656 -2.205 1.00 74.62 198 ALA A C 1
ATOM 1597 O O . ALA A 1 198 ? 15.253 23.067 -3.315 1.00 74.62 198 ALA A O 1
ATOM 1598 N N . PHE A 1 199 ? 14.925 23.046 -1.100 1.00 76.56 199 PHE A N 1
ATOM 1599 C CA . PHE A 1 199 ? 13.794 23.989 -1.147 1.00 76.56 199 PHE A CA 1
ATOM 1600 C C . PHE A 1 199 ? 14.173 25.378 -1.664 1.00 76.56 199 PHE A C 1
ATOM 1602 O O . PHE A 1 199 ? 13.331 26.053 -2.250 1.00 76.56 199 PHE A O 1
ATOM 1609 N N . ARG A 1 200 ? 15.406 25.832 -1.408 1.00 75.81 200 ARG A N 1
ATOM 1610 C CA . ARG A 1 200 ? 15.871 27.176 -1.788 1.00 75.81 200 ARG A CA 1
ATOM 1611 C C . ARG A 1 200 ? 16.423 27.242 -3.211 1.00 75.81 200 ARG A C 1
ATOM 1613 O O . ARG A 1 200 ? 16.303 28.280 -3.848 1.00 75.81 200 ARG A O 1
ATOM 1620 N N . SER A 1 201 ? 17.057 26.168 -3.680 1.00 67.06 201 SER A N 1
ATOM 1621 C CA . SER A 1 201 ? 17.795 26.146 -4.950 1.00 67.06 201 SER A CA 1
ATOM 1622 C C . SER A 1 201 ? 17.008 25.543 -6.114 1.00 67.06 201 SER A C 1
ATOM 1624 O O . SER A 1 201 ? 17.289 25.867 -7.266 1.00 67.06 201 SER A O 1
ATOM 1626 N N . GLN A 1 202 ? 16.018 24.686 -5.848 1.00 70.56 202 GLN A N 1
ATOM 1627 C CA . GLN A 1 202 ? 15.242 24.042 -6.902 1.00 70.56 202 GLN A CA 1
ATOM 1628 C C . GLN A 1 202 ? 13.998 24.858 -7.250 1.00 70.56 202 GLN A C 1
ATOM 1630 O O . GLN A 1 202 ? 13.212 25.246 -6.387 1.00 70.56 202 GLN A O 1
ATOM 1635 N N . SER A 1 203 ? 13.777 25.068 -8.549 1.00 75.62 203 SER A N 1
ATOM 1636 C CA . SER A 1 203 ? 12.499 25.580 -9.044 1.00 75.62 203 SER A CA 1
ATOM 1637 C C . SER A 1 203 ? 11.350 24.665 -8.597 1.00 75.62 203 SER A C 1
ATOM 1639 O O . SER A 1 203 ? 11.513 23.441 -8.518 1.00 75.62 203 SER A O 1
ATOM 1641 N N . LEU A 1 204 ? 10.157 25.226 -8.370 1.00 69.94 204 LEU A N 1
ATOM 1642 C CA . LEU A 1 204 ? 8.956 24.425 -8.087 1.00 69.94 204 LEU A CA 1
ATOM 1643 C C . LEU A 1 204 ? 8.747 23.319 -9.133 1.00 69.94 204 LEU A C 1
ATOM 1645 O O . LEU A 1 204 ? 8.334 22.220 -8.778 1.00 69.94 204 LEU A O 1
ATOM 1649 N N . VAL A 1 205 ? 9.104 23.578 -10.396 1.00 75.25 205 VAL A N 1
ATOM 1650 C CA . VAL A 1 205 ? 9.037 22.603 -11.494 1.00 75.25 205 VAL A CA 1
ATOM 1651 C C . VAL A 1 205 ? 9.928 21.392 -11.223 1.00 75.25 205 VAL A C 1
ATOM 1653 O O . VAL A 1 205 ? 9.440 20.270 -11.282 1.00 75.25 205 VAL A O 1
ATOM 1656 N N . SER A 1 206 ? 11.199 21.584 -10.862 1.00 72.06 206 SER A N 1
ATOM 1657 C CA . SER A 1 206 ? 12.115 20.471 -10.554 1.00 72.06 206 SER A CA 1
ATOM 1658 C C . SER A 1 206 ? 11.664 19.631 -9.357 1.00 72.06 206 SER A C 1
ATOM 1660 O O . SER A 1 206 ? 11.859 18.418 -9.353 1.00 72.06 206 SER A O 1
ATOM 1662 N N . ILE A 1 207 ? 11.017 20.252 -8.368 1.00 67.62 207 ILE A N 1
ATOM 1663 C CA . ILE A 1 207 ? 10.521 19.545 -7.183 1.00 67.62 207 ILE A CA 1
ATOM 1664 C C . ILE A 1 207 ? 9.225 18.777 -7.503 1.00 67.62 207 ILE A C 1
ATOM 1666 O O . ILE A 1 207 ? 9.006 17.663 -7.021 1.00 67.62 207 ILE A O 1
ATOM 1670 N N . LEU A 1 208 ? 8.354 19.359 -8.331 1.00 69.69 208 LEU A N 1
ATOM 1671 C CA . LEU A 1 208 ? 7.055 18.789 -8.686 1.00 69.69 208 LEU A CA 1
ATOM 1672 C C . LEU A 1 208 ? 7.138 17.755 -9.818 1.00 69.69 208 LEU A C 1
ATOM 1674 O O . LEU A 1 208 ? 6.324 16.831 -9.842 1.00 69.69 208 LEU A O 1
ATOM 1678 N N . ALA A 1 209 ? 8.113 17.862 -10.723 1.00 72.94 209 ALA A N 1
ATOM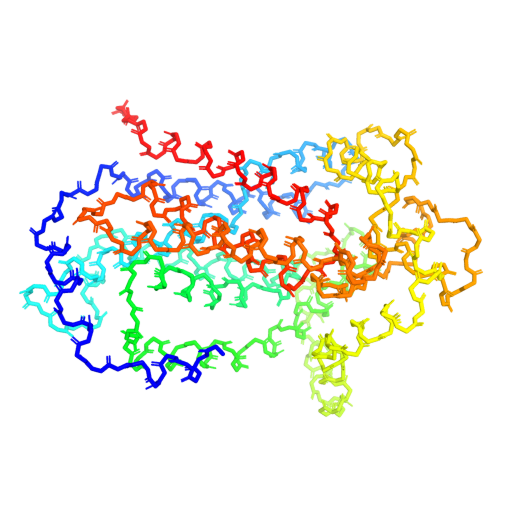 1679 C CA . ALA A 1 209 ? 8.233 17.004 -11.901 1.00 72.94 209 ALA A CA 1
ATOM 1680 C C . ALA A 1 209 ? 8.235 15.497 -11.572 1.00 72.94 209 ALA A C 1
ATOM 1682 O O . ALA A 1 209 ? 7.457 14.778 -12.195 1.00 72.94 209 ALA A O 1
ATOM 1683 N N . PRO A 1 210 ? 8.972 14.992 -10.558 1.00 68.88 210 PRO A N 1
ATOM 1684 C CA . PRO A 1 210 ? 8.914 13.574 -10.187 1.00 68.88 210 PRO A CA 1
ATOM 1685 C C . PRO A 1 210 ? 7.550 13.117 -9.648 1.00 68.88 210 PRO A C 1
ATOM 1687 O O . PRO A 1 210 ? 7.230 11.930 -9.689 1.00 68.88 210 PRO A O 1
ATOM 1690 N N . SER A 1 211 ? 6.759 14.037 -9.088 1.00 66.69 211 SER A N 1
ATOM 1691 C CA . SER A 1 211 ? 5.410 13.734 -8.595 1.00 66.69 211 SER A CA 1
ATOM 1692 C C . SER A 1 211 ? 4.399 13.719 -9.742 1.00 66.69 211 SER A C 1
ATOM 1694 O O . SER A 1 211 ? 3.552 12.830 -9.792 1.00 66.69 211 SER A O 1
ATOM 1696 N N . PHE A 1 212 ? 4.515 14.654 -10.691 1.00 69.38 212 PHE A N 1
ATOM 1697 C CA . PHE A 1 212 ? 3.656 14.699 -11.877 1.00 69.38 212 PHE A CA 1
ATOM 1698 C C . PHE A 1 212 ? 3.983 13.609 -12.899 1.00 69.38 212 PHE A C 1
ATOM 1700 O O . PHE A 1 212 ? 3.054 13.054 -13.475 1.00 69.38 212 PHE A O 1
ATOM 1707 N N . SER A 1 213 ? 5.249 13.207 -13.052 1.00 64.94 213 SER A N 1
ATOM 1708 C CA . SER A 1 213 ? 5.610 12.068 -13.908 1.00 64.94 213 SER A CA 1
ATOM 1709 C C . SER A 1 213 ? 4.969 10.758 -13.440 1.00 64.94 213 SER A C 1
ATOM 1711 O O . SER A 1 213 ? 4.673 9.887 -14.248 1.00 64.94 213 SER A O 1
ATOM 1713 N N . ARG A 1 214 ? 4.680 10.636 -12.138 1.00 62.53 214 ARG A N 1
ATOM 1714 C CA . ARG A 1 214 ? 3.910 9.522 -11.559 1.00 62.53 214 ARG A CA 1
ATOM 1715 C C . ARG A 1 214 ? 2.395 9.734 -11.607 1.00 62.53 214 ARG A C 1
ATOM 1717 O O . ARG A 1 214 ? 1.642 8.775 -11.486 1.00 62.53 214 ARG A O 1
ATOM 1724 N N . ALA A 1 215 ? 1.934 10.974 -11.768 1.00 65.00 215 ALA A N 1
ATOM 1725 C CA . ALA A 1 215 ? 0.521 11.289 -11.970 1.00 65.00 215 ALA A CA 1
ATOM 1726 C C . ALA A 1 215 ? 0.053 11.000 -13.411 1.00 65.00 215 ALA A C 1
ATOM 1728 O O . ALA A 1 215 ? -1.149 10.879 -13.636 1.00 65.00 215 ALA A O 1
ATOM 1729 N N . SER A 1 216 ? 0.980 10.806 -14.354 1.00 60.88 216 SER A N 1
ATOM 1730 C CA . SER A 1 216 ? 0.754 10.351 -15.737 1.00 60.88 216 SER A CA 1
ATOM 1731 C C . SER A 1 216 ? 0.361 8.865 -15.860 1.00 60.88 216 SER A C 1
ATOM 1733 O O . SER A 1 216 ? 0.683 8.200 -16.837 1.00 60.88 216 SER A O 1
ATOM 1735 N N . PHE A 1 217 ? -0.364 8.304 -14.887 1.00 65.88 217 PHE A N 1
ATOM 1736 C CA . PHE A 1 217 ? -0.700 6.870 -14.856 1.00 65.88 217 PHE A CA 1
ATOM 1737 C C . PHE A 1 217 ? -1.514 6.394 -16.075 1.00 65.88 217 PHE A C 1
ATOM 1739 O O . PHE A 1 217 ? -1.449 5.219 -16.432 1.00 65.88 217 PHE A O 1
ATOM 1746 N N . LEU A 1 218 ? -2.285 7.286 -16.709 1.00 72.31 218 LEU A N 1
ATOM 1747 C CA . LEU A 1 218 ? -3.013 6.981 -17.945 1.00 72.31 218 LEU A CA 1
ATOM 1748 C C . LEU A 1 218 ? -2.075 6.871 -19.149 1.00 72.31 218 LEU A C 1
ATOM 1750 O O . LEU A 1 218 ? -2.322 6.043 -20.023 1.00 72.31 218 LEU A O 1
ATOM 1754 N N . ASP A 1 219 ? -0.990 7.645 -19.172 1.00 79.12 219 ASP A N 1
ATOM 1755 C CA . ASP A 1 219 ? -0.017 7.620 -20.264 1.00 79.12 219 ASP A CA 1
ATOM 1756 C C . ASP A 1 219 ? 0.674 6.254 -20.315 1.00 79.12 219 ASP A C 1
ATOM 1758 O O . ASP A 1 219 ? 0.825 5.677 -21.389 1.00 79.12 219 ASP A O 1
ATOM 1762 N N . THR A 1 220 ? 0.993 5.672 -19.151 1.00 81.25 220 THR A N 1
ATOM 1763 C CA . THR A 1 220 ? 1.566 4.320 -19.078 1.00 81.25 220 THR A CA 1
ATOM 1764 C C . THR A 1 220 ? 0.577 3.247 -19.530 1.00 81.25 220 THR A C 1
ATOM 1766 O O . THR A 1 220 ? 0.967 2.329 -20.245 1.00 81.25 220 THR A O 1
ATOM 1769 N N . SER A 1 221 ? -0.715 3.362 -19.196 1.00 88.25 221 SER A N 1
ATOM 1770 C CA . SER A 1 221 ? -1.727 2.438 -19.735 1.00 88.25 221 SER A CA 1
ATOM 1771 C C . SER A 1 221 ? -1.810 2.512 -21.254 1.00 88.25 221 SER A C 1
ATOM 1773 O O . SER A 1 221 ? -1.880 1.477 -21.913 1.00 88.25 221 SER A O 1
ATOM 1775 N N . LEU A 1 222 ? -1.810 3.724 -21.814 1.00 89.06 222 LEU A N 1
ATOM 1776 C CA . LEU A 1 222 ? -1.867 3.929 -23.258 1.00 89.06 222 LEU A CA 1
ATOM 1777 C C . LEU A 1 222 ? -0.617 3.382 -23.950 1.00 89.06 222 LEU A C 1
ATOM 1779 O O . LEU A 1 222 ? -0.742 2.747 -24.996 1.00 89.06 222 LEU A O 1
ATOM 1783 N N . ASP A 1 223 ? 0.563 3.571 -23.358 1.00 89.25 223 ASP A N 1
ATOM 1784 C CA . ASP A 1 223 ? 1.811 3.013 -23.875 1.00 89.25 223 ASP A CA 1
ATOM 1785 C C . ASP A 1 223 ? 1.805 1.477 -23.863 1.00 89.25 223 ASP A C 1
ATOM 1787 O O . ASP A 1 223 ? 2.085 0.850 -24.887 1.00 89.25 223 ASP A O 1
ATOM 1791 N N . LEU A 1 224 ? 1.378 0.864 -22.752 1.00 91.44 224 LEU A N 1
ATOM 1792 C CA . LEU A 1 224 ? 1.225 -0.590 -22.632 1.00 91.44 224 LEU A CA 1
ATOM 1793 C C . LEU A 1 224 ? 0.244 -1.153 -23.666 1.00 91.44 224 LEU A C 1
ATOM 1795 O O . LEU A 1 224 ? 0.511 -2.190 -24.269 1.00 91.44 224 LEU A O 1
ATOM 1799 N N . ILE A 1 225 ? -0.880 -0.470 -23.899 1.00 91.81 225 ILE A N 1
ATOM 1800 C CA . ILE A 1 225 ? -1.879 -0.874 -24.897 1.00 91.81 225 ILE A CA 1
ATOM 1801 C C . ILE A 1 225 ? -1.300 -0.754 -26.312 1.00 91.81 225 ILE A C 1
ATOM 1803 O O . ILE A 1 225 ? -1.380 -1.705 -27.094 1.00 91.81 225 ILE A O 1
ATOM 1807 N N . LYS A 1 226 ? -0.682 0.388 -26.636 1.00 93.12 226 LYS A N 1
ATOM 1808 C CA . LYS A 1 226 ? -0.106 0.670 -27.959 1.00 93.12 226 LYS A CA 1
ATOM 1809 C C . LYS A 1 226 ? 1.018 -0.304 -28.311 1.00 93.12 226 LYS A C 1
ATOM 1811 O O . LYS A 1 226 ? 1.068 -0.798 -29.433 1.00 93.12 226 LYS A O 1
ATOM 1816 N N . ASN A 1 227 ? 1.893 -0.597 -27.354 1.00 92.44 227 ASN A N 1
ATOM 1817 C CA . ASN A 1 227 ? 3.090 -1.418 -27.536 1.00 92.44 227 ASN A CA 1
ATOM 1818 C C . ASN A 1 227 ? 2.936 -2.831 -26.948 1.00 92.44 227 ASN A C 1
ATOM 1820 O O . ASN A 1 227 ? 3.930 -3.484 -26.618 1.00 92.44 227 ASN A O 1
ATOM 1824 N N . CYS A 1 228 ? 1.700 -3.325 -26.818 1.00 92.50 228 CYS A N 1
ATOM 1825 C CA . CYS A 1 228 ? 1.384 -4.538 -26.059 1.00 92.50 228 CYS A CA 1
ATOM 1826 C C . CYS A 1 228 ? 2.236 -5.758 -26.435 1.00 92.50 228 CYS A C 1
ATOM 1828 O O . CYS A 1 228 ? 2.653 -6.502 -25.554 1.00 92.50 228 CYS A O 1
ATOM 1830 N N . ASN A 1 229 ? 2.561 -5.950 -27.716 1.00 92.31 229 ASN A N 1
ATOM 1831 C CA . ASN A 1 229 ? 3.368 -7.087 -28.169 1.00 92.31 229 ASN A CA 1
ATOM 1832 C C . ASN A 1 229 ? 4.794 -7.090 -27.599 1.00 92.31 229 ASN A C 1
ATOM 1834 O O . ASN A 1 229 ? 5.296 -8.159 -27.260 1.00 92.31 229 ASN A O 1
ATOM 1838 N N . ASN A 1 230 ? 5.414 -5.919 -27.429 1.00 91.19 230 ASN A N 1
ATOM 1839 C CA . ASN A 1 230 ? 6.737 -5.808 -26.811 1.00 91.19 230 ASN A CA 1
ATOM 1840 C C . ASN A 1 230 ? 6.642 -6.103 -25.308 1.00 91.19 230 ASN A C 1
ATOM 1842 O O . ASN A 1 230 ? 7.418 -6.885 -24.763 1.00 91.19 230 ASN A O 1
ATOM 1846 N N . TYR A 1 231 ? 5.617 -5.550 -24.655 1.00 92.69 231 TYR A N 1
ATOM 1847 C CA . TYR A 1 231 ? 5.380 -5.717 -23.223 1.00 92.69 231 TYR A CA 1
ATOM 1848 C C . TYR A 1 231 ? 5.001 -7.142 -22.805 1.00 92.69 231 TYR A C 1
ATOM 1850 O O . TYR A 1 231 ? 5.309 -7.542 -21.683 1.00 92.69 231 TYR A O 1
ATOM 1858 N N . ARG A 1 232 ? 4.427 -7.957 -23.700 1.00 92.50 232 ARG A N 1
ATOM 1859 C CA . ARG A 1 232 ? 4.100 -9.373 -23.430 1.00 92.50 232 ARG A CA 1
ATOM 1860 C C . ARG A 1 232 ? 5.298 -10.231 -23.049 1.00 92.50 232 ARG A C 1
ATOM 1862 O O . ARG A 1 232 ? 5.104 -11.256 -22.406 1.00 92.50 232 ARG A O 1
ATOM 1869 N N . GLN A 1 233 ? 6.521 -9.851 -23.415 1.00 90.81 233 GLN A N 1
ATOM 1870 C CA . GLN A 1 233 ? 7.717 -10.602 -23.016 1.00 90.81 233 GLN A CA 1
ATOM 1871 C C . GLN A 1 233 ? 7.883 -10.645 -21.485 1.00 90.81 233 GLN A C 1
ATOM 1873 O O . GLN A 1 233 ? 8.438 -11.601 -20.948 1.00 90.81 233 GLN A O 1
ATOM 1878 N N . ILE A 1 234 ? 7.328 -9.647 -20.789 1.00 91.56 234 ILE A N 1
ATOM 1879 C CA . ILE A 1 234 ? 7.396 -9.483 -19.333 1.00 91.56 234 ILE A CA 1
ATOM 1880 C C . ILE A 1 234 ? 6.008 -9.621 -18.701 1.00 91.56 234 ILE A C 1
ATOM 1882 O O . ILE A 1 234 ? 5.842 -10.291 -17.689 1.00 91.56 234 ILE A O 1
ATOM 1886 N N . ILE A 1 235 ? 4.982 -9.031 -19.312 1.00 94.06 235 ILE A N 1
ATOM 1887 C CA . ILE A 1 235 ? 3.599 -9.093 -18.836 1.00 94.06 235 ILE A CA 1
ATOM 1888 C C . ILE A 1 235 ? 2.941 -10.342 -19.428 1.00 94.06 235 ILE A C 1
ATOM 1890 O O . ILE A 1 235 ? 2.205 -10.293 -20.415 1.00 94.06 235 ILE A O 1
ATOM 1894 N N . ASN A 1 236 ? 3.254 -11.495 -18.842 1.00 94.25 236 ASN A N 1
ATOM 1895 C CA . ASN A 1 236 ? 2.648 -12.776 -19.192 1.00 94.25 236 ASN A CA 1
ATOM 1896 C C . ASN A 1 236 ? 2.592 -13.719 -17.976 1.00 94.25 236 ASN A C 1
ATOM 1898 O O . ASN A 1 236 ? 3.342 -13.534 -17.014 1.00 94.25 236 ASN A O 1
ATOM 1902 N N . PRO A 1 237 ? 1.740 -14.762 -18.008 1.00 93.81 237 PRO A N 1
ATOM 1903 C CA . PRO A 1 237 ? 1.570 -15.657 -16.864 1.00 93.81 237 PRO A CA 1
ATOM 1904 C C . PRO A 1 237 ? 2.856 -16.375 -16.432 1.00 93.81 237 PRO A C 1
ATOM 1906 O O . PRO A 1 237 ? 3.067 -16.581 -15.238 1.00 93.81 237 PRO A O 1
ATOM 1909 N N . ILE A 1 238 ? 3.733 -16.732 -17.379 1.00 94.62 238 ILE A N 1
ATOM 1910 C CA . ILE A 1 238 ? 4.980 -17.453 -17.087 1.00 94.62 238 ILE A CA 1
ATOM 1911 C C . ILE A 1 238 ? 5.930 -16.541 -16.307 1.00 94.62 238 ILE A C 1
ATOM 1913 O O . ILE A 1 238 ? 6.422 -16.936 -15.251 1.00 94.62 238 ILE A O 1
ATOM 1917 N N . PHE A 1 239 ? 6.145 -15.311 -16.777 1.00 94.19 239 PHE A N 1
ATOM 1918 C CA . PHE A 1 239 ? 6.991 -14.337 -16.092 1.00 94.19 239 PHE A CA 1
ATOM 1919 C C . PHE A 1 239 ? 6.446 -14.017 -14.697 1.00 94.19 239 PHE A C 1
ATOM 1921 O O . PHE A 1 239 ? 7.191 -14.093 -13.720 1.00 94.19 239 PHE A O 1
ATOM 1928 N N . TYR A 1 240 ? 5.137 -13.758 -14.575 1.00 94.25 240 TYR A N 1
ATOM 1929 C CA . TYR A 1 240 ? 4.522 -13.501 -13.272 1.00 94.25 240 TYR A CA 1
ATOM 1930 C C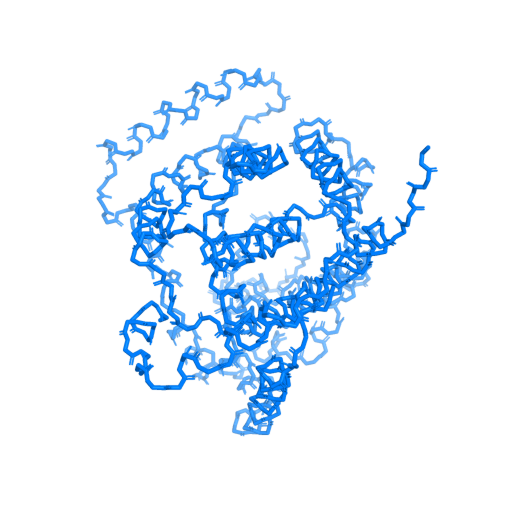 . TYR A 1 240 ? 4.681 -14.674 -12.310 1.00 94.25 240 TYR A C 1
ATOM 1932 O O . TYR A 1 240 ? 4.996 -14.450 -11.147 1.00 94.25 240 TYR A O 1
ATOM 1940 N N . SER A 1 241 ? 4.514 -15.917 -12.769 1.00 93.12 241 SER A N 1
ATOM 1941 C CA . SER A 1 241 ? 4.675 -17.083 -11.893 1.00 93.12 241 SER A CA 1
ATOM 1942 C C . SER A 1 241 ? 6.090 -17.182 -11.311 1.00 93.12 241 SER A C 1
ATOM 1944 O O . SER A 1 241 ? 6.238 -17.336 -10.100 1.00 93.12 241 SER A O 1
ATOM 1946 N N . LYS A 1 242 ? 7.123 -16.996 -12.145 1.00 92.94 242 LYS A N 1
ATOM 1947 C CA . LYS A 1 242 ? 8.529 -16.970 -11.714 1.00 92.94 242 LYS A CA 1
ATOM 1948 C C . LYS A 1 242 ? 8.793 -15.817 -10.750 1.00 92.94 242 LYS A C 1
ATOM 1950 O O . LYS A 1 242 ? 9.363 -16.021 -9.683 1.00 92.94 242 LYS A O 1
ATOM 1955 N N . SER A 1 243 ? 8.303 -14.627 -11.093 1.00 92.31 243 SER A N 1
ATOM 1956 C CA . SER A 1 243 ? 8.487 -13.434 -10.274 1.00 92.31 243 SER A CA 1
ATOM 1957 C C . SER A 1 243 ? 7.812 -13.544 -8.904 1.00 92.31 243 SER A C 1
ATOM 1959 O O . SER A 1 243 ? 8.401 -13.155 -7.898 1.00 92.31 243 SER A O 1
ATOM 1961 N N . ILE A 1 244 ? 6.607 -14.119 -8.822 1.00 91.31 244 ILE A N 1
ATOM 1962 C CA . ILE A 1 244 ? 5.908 -14.360 -7.550 1.00 91.31 244 ILE A CA 1
ATOM 1963 C C . ILE A 1 244 ? 6.699 -15.335 -6.676 1.00 91.31 244 ILE A C 1
ATOM 1965 O O . ILE A 1 244 ? 6.819 -15.107 -5.473 1.00 91.31 244 ILE A O 1
ATOM 1969 N N . ILE A 1 245 ? 7.254 -16.402 -7.255 1.00 89.69 245 ILE A N 1
ATOM 1970 C CA . ILE A 1 245 ? 8.061 -17.360 -6.494 1.00 89.69 245 ILE A CA 1
ATOM 1971 C C . ILE A 1 245 ? 9.264 -16.641 -5.874 1.00 89.69 245 ILE A C 1
ATOM 1973 O O . ILE A 1 245 ? 9.365 -16.604 -4.648 1.00 89.69 245 ILE A O 1
ATOM 1977 N N . ASP A 1 246 ? 10.077 -15.968 -6.688 1.00 84.50 246 ASP A N 1
ATOM 1978 C CA . ASP A 1 246 ? 11.316 -15.335 -6.220 1.00 84.50 246 ASP A CA 1
ATOM 1979 C C . ASP A 1 246 ? 11.074 -14.111 -5.310 1.00 84.50 246 ASP A C 1
ATOM 1981 O O . ASP A 1 246 ? 11.802 -13.887 -4.343 1.00 84.50 246 ASP A O 1
ATOM 1985 N N . ASN A 1 247 ? 10.042 -13.300 -5.581 1.00 83.44 247 ASN A N 1
ATOM 1986 C CA . ASN A 1 247 ? 9.846 -12.012 -4.898 1.00 83.44 247 ASN A CA 1
ATOM 1987 C C . ASN A 1 247 ? 8.777 -12.023 -3.798 1.00 83.44 247 ASN A C 1
ATOM 1989 O O . ASN A 1 247 ? 8.800 -11.132 -2.946 1.00 83.44 247 ASN A O 1
ATOM 1993 N N . ALA A 1 248 ? 7.823 -12.958 -3.820 1.00 82.75 248 ALA A N 1
ATOM 1994 C CA . ALA A 1 248 ? 6.752 -13.033 -2.823 1.00 82.75 248 ALA A CA 1
ATOM 1995 C C . ALA A 1 248 ? 6.888 -14.241 -1.894 1.00 82.75 248 ALA A C 1
ATOM 1997 O O . ALA A 1 248 ? 6.658 -14.100 -0.694 1.00 82.75 248 ALA A O 1
ATOM 1998 N N . LEU A 1 249 ? 7.245 -15.413 -2.428 1.00 81.56 249 LEU A N 1
ATOM 1999 C CA . LEU A 1 249 ? 7.306 -16.649 -1.643 1.00 81.56 249 LEU A CA 1
ATOM 2000 C C . LEU A 1 249 ? 8.688 -16.889 -1.033 1.00 81.56 249 LEU A C 1
ATOM 2002 O O . LEU A 1 249 ? 8.765 -17.308 0.121 1.00 81.56 249 LEU A O 1
ATOM 2006 N N . THR A 1 250 ? 9.766 -16.582 -1.758 1.00 77.81 250 THR A N 1
ATOM 2007 C CA . THR A 1 250 ? 11.146 -16.742 -1.270 1.00 77.81 250 THR A CA 1
ATOM 2008 C C . THR A 1 250 ? 11.972 -15.457 -1.322 1.00 77.81 250 THR A C 1
ATOM 2010 O O . THR A 1 250 ? 13.116 -15.495 -1.775 1.00 77.81 250 THR A O 1
ATOM 2013 N N . PRO A 1 251 ? 11.466 -14.323 -0.788 1.00 68.75 251 PRO A N 1
ATOM 2014 C CA . PRO A 1 251 ? 12.085 -13.009 -0.959 1.00 68.75 251 PRO A CA 1
ATOM 2015 C C . PRO A 1 251 ? 13.531 -12.976 -0.441 1.00 68.75 251 PRO A C 1
ATOM 2017 O O . PRO A 1 251 ? 13.781 -12.853 0.761 1.00 68.75 251 PRO A O 1
ATOM 2020 N N . GLY A 1 252 ? 14.487 -13.077 -1.369 1.00 63.59 252 GLY A N 1
ATOM 2021 C CA . GLY A 1 252 ? 15.928 -13.087 -1.109 1.00 63.59 252 GLY A CA 1
ATOM 2022 C C . GLY A 1 252 ? 16.468 -14.331 -0.394 1.00 63.59 252 GLY A C 1
ATOM 2023 O O . GLY A 1 252 ? 17.660 -14.369 -0.109 1.00 63.59 252 GLY A O 1
ATOM 2024 N N . ALA A 1 253 ? 15.634 -15.328 -0.082 1.00 67.44 253 ALA A N 1
ATOM 2025 C CA . ALA A 1 253 ? 16.077 -16.552 0.589 1.00 67.44 253 ALA A CA 1
ATOM 2026 C C . ALA A 1 253 ? 16.706 -17.537 -0.404 1.00 67.44 253 ALA A C 1
ATOM 2028 O O . ALA A 1 253 ? 17.771 -18.092 -0.141 1.00 67.44 253 ALA A O 1
ATOM 2029 N N . VAL A 1 254 ? 16.034 -17.735 -1.540 1.00 72.94 254 VAL A N 1
ATOM 2030 C CA . VAL A 1 254 ? 16.488 -18.546 -2.670 1.00 72.94 254 VAL A CA 1
ATOM 2031 C C . VAL A 1 254 ? 15.922 -17.903 -3.930 1.00 72.94 254 VAL A C 1
ATOM 2033 O O . VAL A 1 254 ? 14.704 -17.741 -4.038 1.00 72.94 254 VAL A O 1
ATOM 2036 N N . ASP A 1 255 ? 16.806 -17.553 -4.860 1.00 78.00 255 ASP A N 1
ATOM 2037 C CA . ASP A 1 255 ? 16.438 -17.047 -6.180 1.00 78.00 255 ASP A CA 1
ATOM 2038 C C . ASP A 1 255 ? 16.339 -18.262 -7.121 1.00 78.00 255 ASP A C 1
ATOM 2040 O O . ASP A 1 255 ? 17.349 -18.734 -7.644 1.00 78.00 255 ASP A O 1
ATOM 2044 N N . PHE A 1 256 ? 15.141 -18.836 -7.277 1.00 83.31 256 PHE A N 1
ATOM 2045 C CA . PHE A 1 256 ? 14.936 -20.046 -8.087 1.00 83.31 256 PHE A CA 1
ATOM 2046 C C . PHE A 1 256 ? 15.023 -19.753 -9.582 1.00 83.31 256 PHE A C 1
ATOM 2048 O O . PHE A 1 256 ? 15.531 -20.577 -10.343 1.00 83.31 256 PHE A O 1
ATOM 2055 N N . PHE A 1 257 ? 14.511 -18.596 -10.004 1.00 88.88 257 PHE A N 1
ATOM 2056 C CA . PHE A 1 257 ? 14.440 -18.211 -11.412 1.00 88.88 257 PHE A CA 1
ATOM 2057 C C . PHE A 1 257 ? 15.191 -16.915 -11.730 1.00 88.88 257 PHE A C 1
ATOM 2059 O O . PHE A 1 257 ? 15.171 -16.494 -12.887 1.00 88.88 257 PHE A O 1
ATOM 2066 N N . ASP A 1 258 ? 15.810 -16.276 -10.730 1.00 88.31 258 ASP A N 1
ATOM 2067 C CA . ASP A 1 258 ? 16.464 -14.962 -10.827 1.00 88.31 258 ASP A CA 1
ATOM 2068 C C . ASP A 1 258 ? 15.580 -13.908 -11.530 1.00 88.31 258 ASP A C 1
ATOM 2070 O O . ASP A 1 258 ? 16.045 -13.053 -12.285 1.00 88.31 258 ASP A O 1
ATOM 2074 N N . THR A 1 259 ? 14.262 -13.994 -11.322 1.00 90.25 259 THR A N 1
ATOM 2075 C CA . THR A 1 259 ? 13.280 -13.177 -12.040 1.00 90.25 259 THR A CA 1
ATOM 2076 C C . THR A 1 259 ? 12.845 -11.994 -11.174 1.00 90.25 259 THR A C 1
ATOM 2078 O O . THR A 1 259 ? 12.245 -12.192 -10.115 1.00 90.25 259 THR A O 1
ATOM 2081 N N . PRO A 1 260 ? 13.094 -10.739 -11.587 1.00 89.88 260 PRO A N 1
ATOM 2082 C CA . PRO A 1 260 ? 12.638 -9.579 -10.834 1.00 89.88 260 PRO A CA 1
ATOM 2083 C C . PRO A 1 260 ? 11.144 -9.323 -11.020 1.00 89.88 260 PRO A C 1
ATOM 2085 O O . PRO A 1 260 ? 10.466 -9.930 -11.850 1.00 89.88 260 PRO A O 1
ATOM 2088 N N . LYS A 1 261 ? 10.617 -8.381 -10.239 1.00 91.12 261 LYS A N 1
ATOM 2089 C CA . LYS A 1 261 ? 9.248 -7.891 -10.413 1.00 91.12 261 LYS A CA 1
ATOM 2090 C C . LYS A 1 261 ? 9.053 -7.268 -11.792 1.00 91.12 261 LYS A C 1
ATOM 2092 O O . LYS A 1 261 ? 9.948 -6.576 -12.280 1.00 91.12 261 LYS A O 1
ATOM 2097 N N . ALA A 1 262 ? 7.876 -7.454 -12.381 1.00 91.56 262 ALA A N 1
ATOM 2098 C CA . ALA A 1 262 ? 7.539 -6.975 -13.717 1.00 91.56 262 ALA A CA 1
ATOM 2099 C C . ALA A 1 262 ? 7.798 -5.466 -13.872 1.00 91.56 262 ALA A C 1
ATOM 2101 O O . ALA A 1 262 ? 8.465 -5.070 -14.822 1.00 91.56 262 ALA A O 1
ATOM 2102 N N . ALA A 1 263 ? 7.413 -4.637 -12.892 1.00 89.12 263 ALA A N 1
ATOM 2103 C CA . ALA A 1 263 ? 7.690 -3.191 -12.906 1.00 89.12 263 ALA A CA 1
ATOM 2104 C C . ALA A 1 263 ? 9.171 -2.820 -12.969 1.00 89.12 263 ALA A C 1
ATOM 2106 O O . ALA A 1 263 ? 9.499 -1.741 -13.457 1.00 89.12 263 ALA A O 1
ATOM 2107 N N . ASN A 1 264 ? 10.050 -3.682 -12.462 1.00 89.06 264 ASN A N 1
ATOM 2108 C CA . ASN A 1 264 ? 11.490 -3.464 -12.519 1.00 89.06 264 ASN A CA 1
ATOM 2109 C C . ASN A 1 264 ? 12.074 -4.014 -13.821 1.00 89.06 264 ASN A C 1
ATOM 2111 O O . ASN A 1 264 ? 13.109 -3.546 -14.278 1.00 89.06 264 ASN A O 1
ATOM 2115 N N . ALA A 1 265 ? 11.424 -5.021 -14.400 1.00 89.50 265 ALA A N 1
ATOM 2116 C CA . ALA A 1 265 ? 11.838 -5.640 -15.643 1.00 89.50 265 ALA A CA 1
ATOM 2117 C C . ALA A 1 265 ? 11.470 -4.795 -16.872 1.00 89.50 265 ALA A C 1
ATOM 2119 O O . ALA A 1 265 ? 12.131 -4.909 -17.894 1.00 89.50 265 ALA A O 1
ATOM 2120 N N . LEU A 1 266 ? 10.469 -3.911 -16.802 1.00 88.25 266 LEU A N 1
ATOM 2121 C CA . LEU A 1 266 ? 10.069 -3.098 -17.961 1.00 88.25 266 LEU A CA 1
ATOM 2122 C C . LEU A 1 266 ? 11.216 -2.270 -18.570 1.00 88.25 266 LEU A C 1
ATOM 2124 O O . LEU A 1 266 ? 11.201 -2.003 -19.771 1.00 88.25 266 LEU A O 1
ATOM 2128 N N . ILE A 1 267 ? 12.262 -1.975 -17.793 1.00 84.38 267 ILE A N 1
ATOM 2129 C CA . ILE A 1 267 ? 13.472 -1.298 -18.268 1.00 84.38 267 ILE A CA 1
ATOM 2130 C C . ILE A 1 267 ? 14.199 -2.013 -19.414 1.00 84.38 267 ILE A C 1
ATOM 2132 O O . ILE A 1 267 ? 14.880 -1.336 -20.177 1.00 84.38 267 ILE A O 1
ATOM 2136 N N . SER A 1 268 ? 14.065 -3.330 -19.625 1.00 85.50 268 SER A N 1
ATOM 2137 C CA . SER A 1 268 ? 14.671 -3.938 -20.830 1.00 85.50 268 SER A CA 1
ATOM 2138 C C . SER A 1 268 ? 14.022 -3.470 -22.119 1.00 85.50 268 SER A C 1
ATOM 2140 O O . SER A 1 268 ? 14.693 -3.449 -23.147 1.00 85.50 268 SER A O 1
ATOM 2142 N N . ILE A 1 269 ? 12.740 -3.106 -22.074 1.00 85.56 269 ILE A N 1
ATOM 2143 C CA . ILE A 1 269 ? 11.955 -2.808 -23.270 1.00 85.56 269 ILE A CA 1
ATOM 2144 C C . ILE A 1 269 ? 12.359 -1.454 -23.849 1.00 85.56 269 ILE A C 1
ATOM 2146 O O . ILE A 1 269 ? 12.469 -1.324 -25.064 1.00 85.56 269 ILE A O 1
ATOM 2150 N N . TYR A 1 270 ? 12.610 -0.457 -22.997 1.00 83.31 270 TYR A N 1
ATOM 2151 C CA . TYR A 1 270 ? 13.015 0.888 -23.428 1.00 83.31 270 TYR A CA 1
ATOM 2152 C C . TYR A 1 270 ? 14.482 1.228 -23.121 1.00 83.31 270 TYR A C 1
ATOM 2154 O O . TYR A 1 270 ? 15.007 2.197 -23.663 1.00 83.31 270 TYR A O 1
ATOM 2162 N N . GLY A 1 271 ? 15.159 0.454 -22.269 1.00 74.06 271 GLY A N 1
ATOM 2163 C CA . GLY A 1 271 ? 16.543 0.684 -21.839 1.00 74.06 271 GLY A CA 1
ATOM 2164 C C . GLY A 1 271 ? 17.595 -0.187 -22.533 1.00 74.06 271 GLY A C 1
ATOM 2165 O O . GLY A 1 271 ? 18.766 -0.091 -22.176 1.00 74.06 271 GLY A O 1
ATOM 2166 N N . ASN A 1 272 ? 17.213 -1.033 -23.501 1.00 67.75 272 ASN A N 1
ATOM 2167 C CA . ASN A 1 272 ? 18.113 -1.945 -24.229 1.00 67.75 272 ASN A CA 1
ATOM 2168 C C . ASN A 1 272 ? 18.957 -2.866 -23.319 1.00 67.75 272 ASN A C 1
ATOM 2170 O O . ASN A 1 272 ? 20.107 -3.186 -23.624 1.00 67.75 272 ASN A O 1
ATOM 2174 N N . ILE A 1 273 ? 18.394 -3.314 -22.193 1.00 75.19 273 ILE A N 1
ATOM 2175 C CA . ILE A 1 273 ? 19.057 -4.249 -21.272 1.00 75.19 273 ILE A CA 1
ATOM 2176 C C . ILE A 1 273 ? 18.638 -5.676 -21.638 1.00 75.19 273 ILE A C 1
ATOM 2178 O O . ILE A 1 273 ? 17.493 -6.059 -21.422 1.00 75.19 273 ILE A O 1
ATOM 2182 N N . SER A 1 274 ? 19.557 -6.476 -22.183 1.00 66.69 274 SER A N 1
ATOM 2183 C CA . SER A 1 274 ? 19.250 -7.815 -22.713 1.00 66.69 274 SER A CA 1
ATOM 2184 C C . SER A 1 274 ? 19.052 -8.899 -21.646 1.00 66.69 274 SER A C 1
ATOM 2186 O O . SER A 1 274 ? 18.282 -9.826 -21.871 1.00 66.69 274 SER A O 1
ATOM 2188 N N . ASN A 1 275 ? 19.693 -8.775 -20.478 1.00 69.88 275 ASN A N 1
ATOM 2189 C CA . ASN A 1 275 ? 19.612 -9.753 -19.388 1.00 69.88 275 ASN A CA 1
ATOM 2190 C C . ASN A 1 275 ? 19.135 -9.087 -18.094 1.00 69.88 275 ASN A C 1
ATOM 2192 O O . ASN A 1 275 ? 19.914 -8.469 -17.360 1.00 69.88 275 ASN A O 1
ATOM 2196 N N . ILE A 1 276 ? 17.843 -9.218 -17.803 1.00 76.69 276 ILE A N 1
ATOM 2197 C CA . ILE A 1 276 ? 17.279 -8.727 -16.548 1.00 76.69 276 ILE A CA 1
ATOM 2198 C C . ILE A 1 276 ? 17.325 -9.840 -15.509 1.00 76.69 276 ILE A C 1
ATOM 2200 O O . ILE A 1 276 ? 16.712 -10.886 -15.687 1.00 76.69 276 ILE A O 1
ATOM 2204 N N . SER A 1 277 ? 18.024 -9.565 -14.416 1.00 82.12 277 SER A N 1
ATOM 2205 C CA . SER A 1 277 ? 18.109 -10.396 -13.224 1.00 82.12 277 SER A CA 1
ATOM 2206 C C . SER A 1 277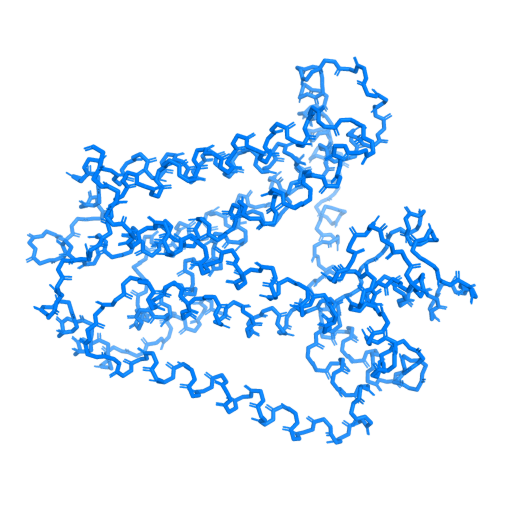 ? 17.722 -9.589 -11.989 1.00 82.12 277 SER A C 1
ATOM 2208 O O . SER A 1 277 ? 17.657 -8.348 -12.005 1.00 82.12 277 SER A O 1
ATOM 2210 N N . LEU A 1 278 ? 17.536 -10.270 -10.861 1.00 76.38 278 LEU A N 1
ATOM 2211 C CA . LEU A 1 278 ? 17.417 -9.600 -9.566 1.00 76.38 278 LEU A CA 1
ATOM 2212 C C . LEU A 1 278 ? 18.666 -8.766 -9.255 1.00 76.38 278 LEU A C 1
ATOM 2214 O O . LEU A 1 278 ? 18.579 -7.737 -8.586 1.00 76.38 278 LEU A O 1
ATOM 2218 N N . ARG A 1 279 ? 19.838 -9.164 -9.764 1.00 72.69 279 ARG A N 1
ATOM 2219 C CA . ARG A 1 279 ? 21.083 -8.407 -9.591 1.00 72.69 279 ARG A CA 1
ATOM 2220 C C . ARG A 1 279 ? 21.137 -7.150 -10.458 1.00 72.69 279 ARG A C 1
ATOM 2222 O O . ARG A 1 279 ? 21.540 -6.107 -9.944 1.00 72.69 279 ARG A O 1
ATOM 2229 N N . SER A 1 280 ? 20.734 -7.210 -11.729 1.00 71.00 280 SER A N 1
ATOM 2230 C CA . SER A 1 280 ? 20.779 -6.030 -12.609 1.00 71.00 280 SER A CA 1
ATOM 2231 C C . SER A 1 280 ? 19.784 -4.951 -12.170 1.00 71.00 280 SER A C 1
ATOM 2233 O O . SER A 1 280 ? 20.125 -3.769 -12.137 1.00 71.00 280 SER A O 1
ATOM 2235 N N . THR A 1 281 ? 18.609 -5.354 -11.681 1.00 68.06 281 THR A N 1
ATOM 2236 C CA . THR A 1 281 ? 17.603 -4.424 -11.135 1.00 68.06 281 THR A CA 1
ATOM 2237 C C . THR A 1 281 ? 18.010 -3.767 -9.810 1.00 68.06 281 THR A C 1
ATOM 2239 O O . THR A 1 281 ? 17.501 -2.696 -9.482 1.00 68.06 281 THR A O 1
ATOM 2242 N N . ARG A 1 282 ? 18.956 -4.340 -9.048 1.00 67.38 282 ARG A N 1
ATOM 2243 C CA . ARG A 1 282 ? 19.541 -3.674 -7.863 1.00 67.38 282 ARG A CA 1
ATOM 2244 C C . ARG A 1 282 ? 20.486 -2.531 -8.233 1.00 67.38 282 ARG A C 1
ATOM 2246 O O . ARG A 1 282 ? 20.629 -1.602 -7.445 1.00 67.38 282 ARG A O 1
ATOM 2253 N N . ILE A 1 283 ? 21.128 -2.609 -9.398 1.00 64.12 283 ILE A N 1
ATOM 2254 C CA . ILE A 1 283 ? 22.083 -1.604 -9.888 1.00 64.12 283 ILE A CA 1
ATOM 2255 C C . ILE A 1 283 ? 21.332 -0.449 -10.563 1.00 64.12 283 ILE A C 1
ATOM 2257 O O . ILE A 1 283 ? 21.639 0.715 -10.320 1.00 64.12 283 ILE A O 1
ATOM 2261 N N . SER A 1 284 ? 20.300 -0.769 -11.343 1.00 64.56 284 SER A N 1
ATOM 2262 C CA . SER A 1 284 ? 19.477 0.201 -12.073 1.00 64.56 284 SER A CA 1
ATOM 2263 C C . SER A 1 284 ? 18.020 0.105 -11.627 1.00 64.56 284 SER A C 1
ATOM 2265 O O . SER A 1 284 ? 17.152 -0.327 -12.381 1.00 64.56 284 SER A O 1
ATOM 2267 N N . TYR A 1 285 ? 17.754 0.461 -10.366 1.00 67.56 285 TYR A N 1
ATOM 2268 C CA . TYR A 1 285 ? 16.404 0.373 -9.811 1.00 67.56 285 TYR A CA 1
ATOM 2269 C C . TYR A 1 285 ? 15.444 1.323 -10.535 1.00 67.56 285 TYR A C 1
ATOM 2271 O O . TYR A 1 285 ? 15.569 2.547 -10.442 1.00 67.56 285 TYR A O 1
ATOM 2279 N N . GLN A 1 286 ? 14.426 0.741 -11.158 1.00 73.94 286 GLN A N 1
ATOM 2280 C CA . GLN A 1 286 ? 13.263 1.428 -11.699 1.00 73.94 286 GLN A CA 1
ATOM 2281 C C . GLN A 1 286 ? 12.002 0.658 -11.306 1.00 73.94 286 GLN A C 1
ATOM 2283 O O . GLN A 1 286 ? 12.060 -0.541 -11.050 1.00 73.94 286 GLN A O 1
ATOM 2288 N N . SER A 1 287 ? 10.877 1.360 -11.199 1.00 78.19 287 SER A N 1
ATOM 2289 C CA . SER A 1 287 ? 9.580 0.749 -10.920 1.00 78.19 287 SER A CA 1
ATOM 2290 C C . SER A 1 287 ? 8.496 1.508 -11.673 1.00 78.19 287 SER A C 1
ATOM 2292 O O . SER A 1 287 ? 8.120 2.611 -11.258 1.00 78.19 287 SER A O 1
ATOM 2294 N N . ASP A 1 288 ? 8.009 0.911 -12.753 1.00 81.56 288 ASP A N 1
ATOM 2295 C CA . ASP A 1 288 ? 6.962 1.490 -13.588 1.00 81.56 288 ASP A CA 1
ATOM 2296 C C . ASP A 1 288 ? 5.571 1.078 -13.109 1.00 81.56 288 ASP A C 1
ATOM 2298 O O . ASP A 1 288 ? 5.314 -0.070 -12.744 1.00 81.56 288 ASP A O 1
ATOM 2302 N N . GLN A 1 289 ? 4.653 2.038 -13.099 1.00 85.00 289 GLN A N 1
ATOM 2303 C CA . GLN A 1 289 ? 3.279 1.806 -12.676 1.00 85.00 289 GLN A CA 1
ATOM 2304 C C . GLN A 1 289 ? 2.455 1.302 -13.866 1.00 85.00 289 GLN A C 1
ATOM 2306 O O . GLN A 1 289 ? 2.225 2.047 -14.811 1.00 85.00 289 GLN A O 1
ATOM 2311 N N . MET A 1 290 ? 1.990 0.053 -13.824 1.00 85.94 290 MET A N 1
ATOM 2312 C CA . MET A 1 290 ? 1.288 -0.576 -14.952 1.00 85.94 290 MET A CA 1
ATOM 2313 C C . MET A 1 290 ? -0.234 -0.432 -14.882 1.00 85.94 290 MET A C 1
ATOM 2315 O O . MET A 1 290 ? -0.865 -0.263 -15.922 1.00 85.94 290 MET A O 1
ATOM 2319 N N . ASN A 1 291 ? -0.798 -0.452 -13.665 1.00 85.44 291 ASN A N 1
ATOM 2320 C CA . ASN A 1 291 ? -2.234 -0.472 -13.350 1.00 85.44 291 ASN A CA 1
ATOM 2321 C C . ASN A 1 291 ? -3.075 -1.552 -14.062 1.00 85.44 291 ASN A C 1
ATOM 2323 O O . ASN A 1 291 ? -2.662 -2.178 -15.030 1.00 85.44 291 ASN A O 1
ATOM 2327 N N . ILE A 1 292 ? -4.306 -1.757 -13.581 1.00 89.44 292 ILE A N 1
ATOM 2328 C CA . ILE A 1 292 ? -5.195 -2.794 -14.118 1.00 89.44 292 ILE A CA 1
ATOM 2329 C C . ILE A 1 292 ? -5.473 -2.631 -15.621 1.00 89.44 292 ILE A C 1
ATOM 2331 O O . ILE A 1 292 ? -5.578 -3.628 -16.324 1.00 89.44 292 ILE A O 1
ATOM 2335 N N . TYR A 1 293 ? -5.586 -1.401 -16.133 1.00 89.12 293 TYR A N 1
ATOM 2336 C CA . TYR A 1 293 ? -6.050 -1.156 -17.500 1.00 89.12 293 TYR A CA 1
ATOM 2337 C C . TYR A 1 293 ? -5.006 -1.552 -18.540 1.00 89.12 293 TYR A C 1
ATOM 2339 O O . TYR A 1 293 ? -5.334 -2.257 -19.491 1.00 89.12 293 TYR A O 1
ATOM 2347 N N . GLY A 1 294 ? -3.755 -1.123 -18.353 1.00 90.75 294 GLY A N 1
ATOM 2348 C CA . GLY A 1 294 ? -2.663 -1.478 -19.259 1.00 90.75 294 GLY A CA 1
ATOM 2349 C C . GLY A 1 294 ? -2.228 -2.926 -19.064 1.00 90.75 294 GLY A C 1
ATOM 2350 O O . GLY A 1 294 ? -2.157 -3.696 -20.020 1.00 90.75 294 GLY A O 1
ATOM 2351 N N . GLU A 1 295 ? -2.010 -3.324 -17.810 1.00 92.69 295 GLU A N 1
ATOM 2352 C CA . GLU A 1 295 ? -1.515 -4.655 -17.462 1.00 92.69 295 GLU A CA 1
ATOM 2353 C C . GLU A 1 295 ? -2.459 -5.771 -17.921 1.00 92.69 295 GLU A C 1
ATOM 2355 O O . GLU A 1 295 ? -2.018 -6.728 -18.557 1.00 92.69 295 GLU A O 1
ATOM 2360 N N . PHE A 1 296 ? -3.766 -5.650 -17.656 1.00 93.62 296 PHE A N 1
ATOM 2361 C CA . PHE A 1 296 ? -4.714 -6.701 -18.030 1.00 93.62 296 PHE A CA 1
ATOM 2362 C C . PHE A 1 296 ? -4.911 -6.745 -19.542 1.00 93.62 296 PHE A C 1
ATOM 2364 O O . PHE A 1 296 ? -5.073 -7.831 -20.093 1.00 93.62 296 PHE A O 1
ATOM 2371 N N . PHE A 1 297 ? -4.859 -5.602 -20.229 1.00 94.38 297 PHE A N 1
ATOM 2372 C CA . PHE A 1 297 ? -4.927 -5.583 -21.686 1.00 94.38 297 PHE A CA 1
ATOM 2373 C C . PHE A 1 297 ? -3.763 -6.367 -22.303 1.00 94.38 297 PHE A C 1
ATOM 2375 O O . PHE A 1 297 ? -3.973 -7.169 -23.209 1.00 94.38 297 PHE A O 1
ATOM 2382 N N . VAL A 1 298 ? -2.543 -6.211 -21.788 1.00 94.88 298 VAL A N 1
ATOM 2383 C CA . VAL A 1 298 ? -1.388 -6.980 -22.274 1.00 94.88 298 VAL A CA 1
ATOM 2384 C C . VAL A 1 298 ? -1.504 -8.462 -21.887 1.00 94.88 298 VAL A C 1
ATOM 2386 O O . VAL A 1 298 ? -1.357 -9.338 -22.745 1.00 94.88 298 VAL A O 1
ATOM 2389 N N . LEU A 1 299 ? -1.834 -8.747 -20.622 1.00 94.56 299 LEU A N 1
ATOM 2390 C CA . LEU A 1 299 ? -1.906 -10.102 -20.067 1.00 94.56 299 LEU A CA 1
ATOM 2391 C C . LEU A 1 299 ? -2.987 -10.968 -20.733 1.00 94.56 299 LEU A C 1
ATOM 2393 O O . LEU A 1 299 ? -2.753 -12.138 -21.035 1.00 94.56 299 LEU A O 1
ATOM 2397 N N . PHE A 1 300 ? -4.161 -10.389 -20.983 1.00 94.50 300 PHE A N 1
ATOM 2398 C CA . PHE A 1 300 ? -5.319 -11.061 -21.570 1.00 94.50 300 P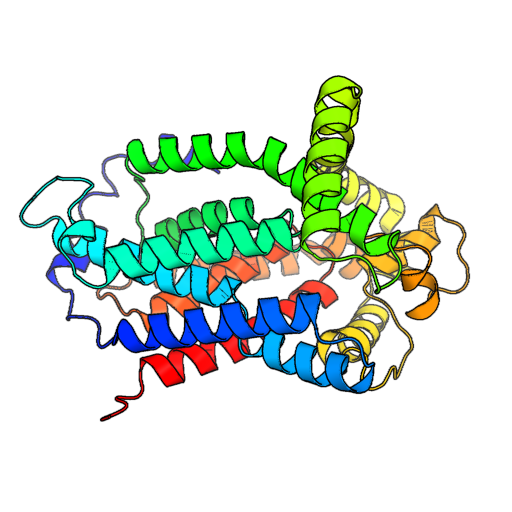HE A CA 1
ATOM 2399 C C . PHE A 1 300 ? -5.487 -10.728 -23.055 1.00 94.50 300 PHE A C 1
ATOM 2401 O O . PHE A 1 300 ? -6.601 -10.628 -23.545 1.00 94.50 300 PHE A O 1
ATOM 2408 N N . TYR A 1 301 ? -4.401 -10.551 -23.802 1.00 92.88 301 TYR A N 1
ATOM 2409 C CA . TYR A 1 301 ? -4.451 -10.472 -25.267 1.00 92.88 301 TYR A CA 1
ATOM 2410 C C . TYR A 1 301 ? -5.425 -9.427 -25.848 1.00 92.88 301 TYR A C 1
ATOM 2412 O O . TYR A 1 301 ? -6.113 -9.671 -26.837 1.00 92.88 301 TYR A O 1
ATOM 2420 N N . GLY A 1 302 ? -5.436 -8.233 -25.268 1.00 92.56 302 GLY A N 1
ATOM 2421 C CA . GLY A 1 302 ? -6.225 -7.095 -25.711 1.00 92.56 302 GLY A CA 1
ATOM 2422 C C . GLY A 1 302 ? -7.635 -7.116 -25.140 1.00 92.56 302 GLY A C 1
ATOM 2423 O O . GLY A 1 302 ? -7.831 -7.079 -23.925 1.00 92.56 302 GLY A O 1
ATOM 2424 N N . TRP A 1 303 ? -8.640 -7.175 -26.012 1.00 92.31 303 TRP A N 1
ATOM 2425 C CA . TRP A 1 303 ? -10.051 -7.102 -25.616 1.00 92.31 303 TRP A CA 1
ATOM 2426 C C . TRP A 1 303 ? -10.544 -8.309 -24.803 1.00 92.31 303 TRP A C 1
ATOM 2428 O O . TRP A 1 303 ? -11.552 -8.186 -24.107 1.00 92.31 303 TRP A O 1
ATOM 2438 N N . PHE A 1 304 ? -9.817 -9.436 -24.781 1.00 94.25 304 PHE A N 1
ATOM 2439 C CA . PHE A 1 304 ? -10.126 -10.535 -23.852 1.00 94.25 304 PHE A CA 1
ATOM 2440 C C . PHE A 1 304 ? -9.825 -10.191 -22.379 1.00 94.25 304 PHE A C 1
ATOM 2442 O O . PHE A 1 304 ? -10.117 -10.989 -21.492 1.00 94.25 304 PHE A O 1
ATOM 2449 N N . SER A 1 305 ? -9.326 -8.985 -22.087 1.00 93.94 305 SER A N 1
ATOM 2450 C CA . SER A 1 305 ? -9.296 -8.409 -20.734 1.00 93.94 305 SER A CA 1
ATOM 2451 C C . SER A 1 305 ? -10.679 -8.029 -20.190 1.00 93.94 305 SER A C 1
ATOM 2453 O O . SER A 1 305 ? -10.850 -7.936 -18.974 1.00 93.94 305 SER A O 1
ATOM 2455 N N . MET A 1 306 ? -11.693 -7.861 -21.048 1.00 93.81 306 MET A N 1
ATOM 2456 C CA . MET A 1 306 ? -13.038 -7.435 -20.632 1.00 93.81 306 MET A CA 1
ATOM 2457 C C . MET A 1 306 ? -13.685 -8.368 -19.588 1.00 93.81 306 MET A C 1
ATOM 2459 O O . MET A 1 306 ? -14.165 -7.859 -18.572 1.00 93.81 306 MET A O 1
ATOM 2463 N N . PRO A 1 307 ? -13.652 -9.711 -19.736 1.00 94.06 307 PRO A N 1
ATOM 2464 C CA . PRO A 1 307 ? -14.058 -10.629 -18.672 1.00 94.06 307 PRO A CA 1
ATOM 2465 C C . PRO A 1 307 ? -13.320 -10.410 -17.346 1.00 94.06 307 PRO A C 1
ATOM 2467 O O . PRO A 1 307 ? -13.941 -10.466 -16.287 1.00 94.06 307 PRO A O 1
ATOM 2470 N N . ALA A 1 308 ? -12.017 -10.116 -17.379 1.00 90.75 308 ALA A N 1
ATOM 2471 C CA . ALA A 1 308 ? -11.241 -9.863 -16.167 1.00 90.75 308 ALA A CA 1
ATOM 2472 C C . ALA A 1 308 ? -11.677 -8.560 -15.475 1.00 90.75 308 ALA A C 1
ATOM 2474 O O . ALA A 1 308 ? -11.842 -8.547 -14.254 1.00 90.75 308 ALA A O 1
ATOM 2475 N N . PHE A 1 309 ? -11.954 -7.490 -16.232 1.00 91.12 309 PHE A N 1
ATOM 2476 C CA . PHE A 1 309 ? -12.525 -6.253 -15.684 1.00 91.12 309 PHE A CA 1
ATOM 2477 C C . PHE A 1 309 ? -13.922 -6.465 -15.099 1.00 91.12 309 PHE A C 1
ATOM 2479 O O . PHE A 1 309 ? -14.229 -5.936 -14.025 1.00 91.12 309 PHE A O 1
ATOM 2486 N N . PHE A 1 310 ? -14.754 -7.263 -15.773 1.00 92.69 310 PHE A N 1
ATOM 2487 C CA . PHE A 1 310 ? -16.083 -7.612 -15.285 1.00 92.69 310 PHE A CA 1
ATOM 2488 C C . PHE A 1 310 ? -15.998 -8.378 -13.964 1.00 92.69 310 PHE A C 1
ATOM 2490 O O . PHE A 1 310 ? -16.632 -7.976 -12.992 1.00 92.69 310 PHE A O 1
ATOM 2497 N N . LEU A 1 311 ? -15.163 -9.421 -13.888 1.00 91.44 311 LEU A N 1
ATOM 2498 C CA . LEU A 1 311 ? -14.949 -10.188 -12.659 1.00 91.44 311 LEU A CA 1
ATOM 2499 C C . LEU A 1 311 ? -14.400 -9.310 -11.533 1.00 91.44 311 LEU A C 1
ATOM 2501 O O . LEU A 1 311 ? -14.920 -9.350 -10.420 1.00 91.44 311 LEU A O 1
ATOM 2505 N N . PHE A 1 312 ? -13.396 -8.478 -11.817 1.00 90.38 312 PHE A N 1
ATOM 2506 C CA . PHE A 1 312 ? -12.834 -7.542 -10.844 1.00 90.38 312 PHE A CA 1
ATOM 2507 C C . PHE A 1 312 ? -13.909 -6.613 -10.267 1.00 90.38 312 PHE A C 1
ATOM 2509 O O . PHE A 1 312 ? -14.043 -6.486 -9.048 1.00 90.38 312 PHE A O 1
ATOM 2516 N N . THR A 1 313 ? -14.722 -6.018 -11.141 1.00 88.88 313 THR A N 1
ATOM 2517 C CA . THR A 1 313 ? -15.811 -5.116 -10.748 1.00 88.88 313 THR A CA 1
ATOM 2518 C C . THR A 1 313 ? -16.899 -5.855 -9.980 1.00 88.88 313 THR A C 1
ATOM 2520 O O . THR A 1 313 ? -17.367 -5.359 -8.957 1.00 88.88 313 THR A O 1
ATOM 2523 N N . TYR A 1 314 ? -17.266 -7.058 -10.422 1.00 89.81 314 TYR A N 1
ATOM 2524 C CA . TYR A 1 314 ? -18.240 -7.909 -9.751 1.00 89.81 314 TYR A CA 1
ATOM 2525 C C . TYR A 1 314 ? -17.793 -8.249 -8.324 1.00 89.81 314 TYR A C 1
ATOM 2527 O O . TYR A 1 314 ? -18.547 -8.032 -7.379 1.00 89.81 314 TYR A O 1
ATOM 2535 N N . PHE A 1 315 ? -16.551 -8.703 -8.126 1.00 88.31 315 PHE A N 1
ATOM 2536 C CA . PHE A 1 315 ? -16.038 -9.005 -6.787 1.00 88.31 315 PHE A CA 1
ATOM 2537 C C . PHE A 1 315 ? -15.925 -7.758 -5.908 1.00 88.31 315 PHE A C 1
ATOM 2539 O O . PHE A 1 315 ? -16.282 -7.815 -4.728 1.00 88.31 315 PHE A O 1
ATOM 2546 N N . PHE A 1 316 ? -15.490 -6.626 -6.474 1.00 87.31 316 PHE A N 1
ATOM 2547 C CA . PHE A 1 316 ? -15.490 -5.347 -5.765 1.00 87.31 316 PHE A CA 1
ATOM 2548 C C . PHE A 1 316 ? -16.902 -4.988 -5.298 1.00 87.31 316 PHE A C 1
ATOM 2550 O O . PHE A 1 316 ? -17.106 -4.671 -4.127 1.00 87.31 316 PHE A O 1
ATOM 2557 N N . GLN A 1 317 ? -17.886 -5.100 -6.191 1.00 85.19 317 GLN A N 1
ATOM 2558 C CA . GLN A 1 317 ? -19.285 -4.819 -5.913 1.00 85.19 317 GLN A CA 1
ATOM 2559 C C . GLN A 1 317 ? -19.836 -5.737 -4.818 1.00 85.19 317 GLN A C 1
ATOM 2561 O O . GLN A 1 317 ? -20.432 -5.248 -3.858 1.00 85.19 317 GLN A O 1
ATOM 2566 N N . VAL A 1 318 ? -19.607 -7.048 -4.925 1.00 82.94 318 VAL A N 1
ATOM 2567 C CA . VAL A 1 318 ? -20.048 -8.038 -3.934 1.00 82.94 318 VAL A CA 1
ATOM 2568 C C . VAL A 1 318 ? -19.480 -7.704 -2.558 1.00 82.94 318 VAL A C 1
ATOM 2570 O O . VAL A 1 318 ? -20.238 -7.618 -1.594 1.00 82.94 318 VAL A O 1
ATOM 2573 N N . ILE A 1 319 ? -18.172 -7.455 -2.454 1.00 79.00 319 ILE A N 1
ATOM 2574 C CA . ILE A 1 319 ? -17.527 -7.134 -1.176 1.00 79.00 319 ILE A CA 1
ATOM 2575 C C . ILE A 1 319 ? -18.029 -5.786 -0.645 1.00 79.00 319 ILE A C 1
ATOM 2577 O O . ILE A 1 319 ? -18.380 -5.678 0.529 1.00 79.00 319 ILE A O 1
ATOM 2581 N N . PHE A 1 320 ? -18.134 -4.768 -1.499 1.00 79.50 320 PHE A N 1
ATOM 2582 C CA . PHE A 1 320 ? -18.613 -3.442 -1.119 1.00 79.50 320 PHE A CA 1
ATOM 2583 C C . PHE A 1 320 ? -20.058 -3.464 -0.609 1.00 79.50 320 PHE A C 1
ATOM 2585 O O . PHE A 1 320 ? -20.305 -3.050 0.523 1.00 79.50 320 PHE A O 1
ATOM 2592 N N . PHE A 1 321 ? -21.010 -3.989 -1.384 1.00 74.94 321 PHE A N 1
ATOM 2593 C CA . PHE A 1 321 ? -22.420 -4.022 -0.982 1.00 74.94 321 PHE A CA 1
ATOM 2594 C C . PHE A 1 321 ? -22.680 -4.961 0.190 1.00 74.94 321 PHE A C 1
ATOM 2596 O O . PHE A 1 321 ? -23.472 -4.617 1.070 1.00 74.94 321 PHE A O 1
ATOM 2603 N N . HIS A 1 322 ? -21.981 -6.099 0.258 1.00 71.00 322 HIS A N 1
ATOM 2604 C CA . HIS A 1 322 ? -22.050 -6.963 1.431 1.00 71.00 322 HIS A CA 1
ATOM 2605 C C . HIS A 1 322 ? -21.681 -6.190 2.703 1.00 71.00 322 HIS A C 1
ATOM 2607 O O . HIS A 1 322 ? -22.381 -6.304 3.705 1.00 71.00 322 HIS A O 1
ATOM 2613 N N . ASN A 1 323 ? -20.646 -5.345 2.656 1.00 67.00 323 ASN A N 1
ATOM 2614 C CA . ASN A 1 323 ? -20.215 -4.545 3.805 1.00 67.00 323 ASN A CA 1
ATOM 2615 C C . ASN A 1 323 ? -21.212 -3.430 4.158 1.00 67.00 323 ASN A C 1
ATOM 2617 O O . ASN A 1 323 ? -21.464 -3.160 5.338 1.00 67.00 323 ASN A O 1
ATOM 2621 N N . LEU A 1 324 ? -21.827 -2.810 3.149 1.00 66.94 324 LEU A N 1
ATOM 2622 C CA . LEU A 1 324 ? -22.820 -1.757 3.353 1.00 66.94 324 LEU A CA 1
ATOM 2623 C C . LEU A 1 324 ? -24.101 -2.255 4.016 1.00 66.94 324 LEU A C 1
ATOM 2625 O O . LEU A 1 324 ? -24.633 -1.554 4.877 1.00 66.94 324 LEU A O 1
ATOM 2629 N N . ASN A 1 325 ? -24.551 -3.463 3.690 1.00 67.19 325 ASN A N 1
ATOM 2630 C CA . ASN A 1 325 ? -25.835 -3.993 4.155 1.00 67.19 325 ASN A CA 1
ATOM 2631 C C . ASN A 1 325 ? -25.773 -4.694 5.523 1.00 67.19 325 ASN A C 1
ATOM 2633 O O . ASN A 1 325 ? -26.761 -5.264 5.973 1.00 67.19 325 ASN A O 1
ATOM 2637 N N . ARG A 1 326 ? -24.629 -4.670 6.214 1.00 67.06 326 ARG A N 1
ATOM 2638 C CA . ARG A 1 326 ? -24.492 -5.316 7.533 1.00 67.06 326 ARG A CA 1
ATOM 2639 C C . ARG A 1 326 ? -25.336 -4.604 8.584 1.00 67.06 326 ARG A C 1
ATOM 2641 O O . ARG A 1 326 ? -25.358 -3.391 8.609 1.00 67.06 326 ARG A O 1
ATOM 2648 N N . GLU A 1 327 ? -25.947 -5.308 9.526 1.00 65.00 327 GLU A N 1
ATOM 2649 C CA . GLU A 1 327 ? -26.731 -4.638 10.582 1.00 65.00 327 GLU A CA 1
ATOM 2650 C C . GLU A 1 327 ? -25.892 -4.250 11.809 1.00 65.00 327 GLU A C 1
ATOM 2652 O O . GLU A 1 327 ? -26.194 -3.276 12.495 1.00 65.00 327 GLU A O 1
ATOM 2657 N N . LYS A 1 328 ? -24.813 -4.996 12.090 1.00 70.12 328 LYS A N 1
ATOM 2658 C CA . LYS A 1 328 ? -24.010 -4.860 13.319 1.00 70.12 328 LYS A CA 1
ATOM 2659 C C . LYS A 1 328 ? -22.534 -4.619 13.020 1.00 70.12 328 LYS A C 1
ATOM 2661 O O . LYS A 1 328 ? -21.949 -5.251 12.136 1.00 70.12 328 LYS A O 1
ATOM 2666 N N . PHE A 1 329 ? -21.915 -3.742 13.811 1.00 75.81 329 PHE A N 1
ATOM 2667 C CA . PHE A 1 329 ? -20.475 -3.497 13.767 1.00 75.81 329 PHE A CA 1
ATOM 2668 C C . PHE A 1 329 ? -19.692 -4.678 14.368 1.00 75.81 329 PHE A C 1
ATOM 2670 O O . PHE A 1 329 ? -19.937 -5.082 15.503 1.00 75.81 329 PHE A O 1
ATOM 2677 N N . ASP A 1 330 ? -18.702 -5.185 13.632 1.00 80.50 330 ASP A N 1
ATOM 2678 C CA . ASP A 1 330 ? -17.681 -6.113 14.136 1.00 80.50 330 ASP A CA 1
ATOM 2679 C C . ASP A 1 330 ? -16.313 -5.558 13.754 1.00 80.50 330 ASP A C 1
ATOM 2681 O O . ASP A 1 330 ? -15.989 -5.485 12.569 1.00 80.50 330 ASP A O 1
ATOM 2685 N N . TYR A 1 331 ? -15.513 -5.207 14.761 1.00 83.94 331 TYR A N 1
ATOM 2686 C CA . TYR A 1 331 ? -14.172 -4.661 14.577 1.00 83.94 331 TYR A CA 1
ATOM 2687 C C . TYR A 1 331 ? -13.294 -5.531 13.672 1.00 83.94 331 TYR A C 1
ATOM 2689 O O . TYR A 1 331 ? -12.692 -5.026 12.729 1.00 83.94 331 TYR A O 1
ATOM 2697 N N . GLY A 1 332 ? -13.230 -6.839 13.938 1.00 85.50 332 GLY A N 1
ATOM 2698 C CA . GLY A 1 332 ? -12.324 -7.720 13.210 1.00 85.50 332 GLY A CA 1
ATOM 2699 C C . GLY A 1 332 ? -12.739 -7.889 11.757 1.00 85.50 332 GLY A C 1
ATOM 2700 O O . GLY A 1 332 ? -11.886 -7.955 10.875 1.00 85.50 332 GLY A O 1
ATOM 2701 N N . ARG A 1 333 ? -14.049 -7.901 11.495 1.00 84.25 333 ARG A N 1
ATOM 2702 C CA . ARG A 1 333 ? -14.541 -7.926 10.121 1.00 84.25 333 ARG A CA 1
ATOM 2703 C C . ARG A 1 333 ? -14.313 -6.590 9.414 1.00 84.25 333 ARG A C 1
ATOM 2705 O O . ARG A 1 333 ? -13.836 -6.619 8.293 1.00 84.25 333 ARG A O 1
ATOM 2712 N N . SER A 1 334 ? -14.534 -5.450 10.072 1.00 85.06 334 SER A N 1
ATOM 2713 C CA . SER A 1 334 ? -14.258 -4.127 9.486 1.00 85.06 334 SER A CA 1
ATOM 2714 C C . SER A 1 334 ? -12.789 -3.959 9.081 1.00 85.06 334 SER A C 1
ATOM 2716 O O . SER A 1 334 ? -12.506 -3.389 8.033 1.00 85.06 334 SER A O 1
ATOM 2718 N N . VAL A 1 335 ? -11.846 -4.492 9.869 1.00 89.19 335 VAL A N 1
ATOM 2719 C CA . VAL A 1 335 ? -10.419 -4.513 9.494 1.00 89.19 335 VAL A CA 1
ATOM 2720 C C . VAL A 1 335 ? -10.186 -5.359 8.234 1.00 89.19 335 VAL A C 1
ATOM 2722 O O . VAL A 1 335 ? -9.484 -4.913 7.332 1.00 89.19 335 VAL A O 1
ATOM 2725 N N . LEU A 1 336 ? -10.796 -6.547 8.133 1.00 89.12 336 LEU A N 1
ATOM 2726 C CA . LEU A 1 336 ? -10.705 -7.384 6.925 1.00 89.12 336 LEU A CA 1
ATOM 2727 C C . LEU A 1 336 ? -11.353 -6.722 5.705 1.00 89.12 336 LEU A C 1
ATOM 2729 O O . LEU A 1 336 ? -10.842 -6.838 4.597 1.00 89.12 336 LEU A O 1
ATOM 2733 N N . ASP A 1 337 ? -12.461 -6.019 5.907 1.00 86.44 337 ASP A N 1
ATOM 2734 C CA . ASP A 1 337 ? -13.162 -5.296 4.852 1.00 86.44 337 ASP A CA 1
ATOM 2735 C C . ASP A 1 337 ? -12.273 -4.160 4.304 1.00 86.44 337 ASP A C 1
ATOM 2737 O O . ASP A 1 337 ? -12.161 -3.998 3.091 1.00 86.44 337 ASP A O 1
ATOM 2741 N N . ILE A 1 338 ? -11.566 -3.426 5.175 1.00 88.88 338 ILE A N 1
ATOM 2742 C CA . ILE A 1 338 ? -10.565 -2.419 4.770 1.00 88.88 338 ILE A CA 1
ATOM 2743 C C . ILE A 1 338 ? -9.391 -3.057 4.047 1.00 88.88 338 ILE A C 1
ATOM 2745 O O . ILE A 1 338 ? -8.952 -2.514 3.037 1.00 88.88 338 ILE A O 1
ATOM 2749 N N . PHE A 1 339 ? -8.899 -4.197 4.534 1.00 91.06 339 PHE A N 1
ATOM 2750 C CA . PHE A 1 339 ? -7.849 -4.950 3.858 1.00 91.06 339 PHE A CA 1
ATOM 2751 C C . PHE A 1 339 ? -8.256 -5.268 2.412 1.00 91.06 339 PHE A C 1
ATOM 2753 O O . PHE A 1 339 ? -7.527 -4.913 1.490 1.00 91.06 339 PHE A O 1
ATOM 2760 N N . TRP A 1 340 ? -9.447 -5.836 2.190 1.00 90.25 340 TRP A N 1
ATOM 2761 C CA . TRP A 1 340 ? -9.918 -6.155 0.839 1.00 90.25 340 TRP A CA 1
ATOM 2762 C C . TRP A 1 340 ? -10.103 -4.909 -0.021 1.00 90.25 340 TRP A C 1
ATOM 2764 O O . TRP A 1 340 ? -9.671 -4.894 -1.170 1.00 90.25 340 TRP A O 1
ATOM 2774 N N . MET A 1 341 ? -10.672 -3.836 0.532 1.00 88.62 341 MET A N 1
ATOM 2775 C CA . MET A 1 341 ? -10.780 -2.563 -0.186 1.00 88.62 341 MET A CA 1
ATOM 2776 C C . MET A 1 341 ? -9.415 -2.003 -0.582 1.00 88.62 341 MET A C 1
ATOM 2778 O O . MET A 1 341 ? -9.271 -1.441 -1.665 1.00 88.62 341 MET A O 1
ATOM 2782 N N . ASN A 1 342 ? -8.409 -2.174 0.274 1.00 89.75 342 ASN A N 1
ATOM 2783 C CA . ASN A 1 342 ? -7.045 -1.772 -0.021 1.00 89.75 342 ASN A CA 1
ATOM 2784 C C . ASN A 1 342 ? -6.444 -2.615 -1.152 1.00 89.75 342 ASN A C 1
ATOM 2786 O O . ASN A 1 342 ? -5.794 -2.046 -2.016 1.00 89.75 342 ASN A O 1
ATOM 2790 N N . VAL A 1 343 ? -6.711 -3.926 -1.198 1.00 91.06 343 VAL A N 1
ATOM 2791 C CA . VAL A 1 343 ? -6.294 -4.801 -2.311 1.00 91.06 343 VAL A CA 1
ATOM 2792 C C . VAL A 1 343 ? -6.901 -4.324 -3.634 1.00 91.06 343 VAL A C 1
ATOM 2794 O O . VAL A 1 343 ? -6.165 -4.115 -4.594 1.00 91.06 343 VAL A O 1
ATOM 2797 N N . PHE A 1 344 ? -8.214 -4.065 -3.682 1.00 89.81 344 PHE A N 1
ATOM 2798 C CA . PHE A 1 344 ? -8.858 -3.522 -4.888 1.00 89.81 344 PHE A CA 1
ATOM 2799 C C . PHE A 1 344 ? -8.268 -2.176 -5.300 1.00 89.81 344 PHE A C 1
ATOM 2801 O O . PHE A 1 344 ? -8.011 -1.944 -6.478 1.00 89.81 344 PHE A O 1
ATOM 2808 N N . PHE A 1 345 ? -8.027 -1.291 -4.333 1.00 88.19 345 PHE A N 1
ATOM 2809 C CA . PHE A 1 345 ? -7.418 0.000 -4.613 1.00 88.19 345 PHE A CA 1
ATOM 2810 C C . PHE A 1 345 ? -5.987 -0.148 -5.147 1.00 88.19 345 PHE A C 1
ATOM 2812 O O . PHE A 1 345 ? -5.651 0.496 -6.136 1.00 88.19 345 PHE A O 1
ATOM 2819 N N . SER A 1 346 ? -5.171 -1.033 -4.566 1.00 87.88 346 SER A N 1
ATOM 2820 C CA . SER A 1 346 ? -3.810 -1.315 -5.037 1.00 87.88 346 SER A CA 1
ATOM 2821 C C . SER A 1 346 ? -3.784 -1.849 -6.469 1.00 87.88 346 SER A C 1
ATOM 2823 O O . SER A 1 346 ? -2.898 -1.473 -7.226 1.00 87.88 346 SER A O 1
ATOM 2825 N N . VAL A 1 347 ? -4.776 -2.648 -6.881 1.00 88.56 347 VAL A N 1
ATOM 2826 C CA . VAL A 1 347 ? -4.912 -3.109 -8.277 1.00 88.56 347 VAL A CA 1
ATOM 2827 C C . VAL A 1 347 ? -5.087 -1.938 -9.252 1.00 88.56 347 VAL A C 1
ATOM 2829 O O . VAL A 1 347 ? -4.499 -1.932 -10.334 1.00 88.56 347 VAL A O 1
ATOM 2832 N N . LEU A 1 348 ? -5.818 -0.893 -8.856 1.00 86.38 348 LEU A N 1
ATOM 2833 C CA . LEU A 1 348 ? -6.008 0.300 -9.688 1.00 86.38 348 LEU A CA 1
ATOM 2834 C C . LEU A 1 348 ? -4.733 1.141 -9.841 1.00 86.38 348 LEU A C 1
ATOM 2836 O O . LEU A 1 348 ? -4.588 1.834 -10.844 1.00 86.38 348 LEU A O 1
ATOM 2840 N N . ILE A 1 349 ? -3.814 1.094 -8.873 1.00 82.81 349 ILE A N 1
ATOM 2841 C CA . ILE A 1 349 ? -2.572 1.891 -8.862 1.00 82.81 349 ILE A CA 1
ATOM 2842 C C . ILE A 1 349 ? -1.304 1.019 -8.857 1.00 82.81 349 ILE A C 1
ATOM 2844 O O . ILE A 1 349 ? -0.265 1.411 -8.332 1.00 82.81 349 ILE A O 1
ATOM 2848 N N . SER A 1 350 ? -1.416 -0.173 -9.438 1.00 82.94 350 SER A N 1
ATOM 2849 C CA . SER A 1 350 ? -0.451 -1.269 -9.336 1.00 82.94 350 SER A CA 1
ATOM 2850 C C . SER A 1 350 ? 0.900 -1.033 -10.019 1.00 82.94 350 SER A C 1
ATOM 2852 O O . SER A 1 350 ? 0.961 -0.454 -11.105 1.00 82.94 350 SER A O 1
ATOM 2854 N N . PHE A 1 351 ? 1.951 -1.620 -9.435 1.00 85.56 351 PHE A N 1
ATOM 2855 C CA . PHE A 1 351 ? 3.276 -1.864 -10.035 1.00 85.56 351 PHE A CA 1
ATOM 2856 C C . PHE A 1 351 ? 3.434 -3.309 -10.553 1.00 85.56 351 PHE A C 1
ATOM 2858 O O . PHE A 1 351 ? 4.544 -3.797 -10.730 1.00 85.56 351 PHE A O 1
ATOM 2865 N N . GLY A 1 352 ? 2.336 -4.026 -10.749 1.00 89.69 352 GLY A N 1
ATOM 2866 C CA . GLY A 1 352 ? 2.317 -5.404 -11.228 1.00 89.69 352 GLY A CA 1
ATOM 2867 C C . GLY A 1 352 ? 1.482 -6.340 -10.351 1.00 89.69 352 GLY A C 1
ATOM 2868 O O . GLY A 1 352 ? 1.393 -6.175 -9.130 1.00 89.69 352 GLY A O 1
ATOM 2869 N N . ILE A 1 353 ? 0.867 -7.347 -10.966 1.00 91.25 353 ILE A N 1
ATOM 2870 C CA . ILE A 1 353 ? 0.111 -8.409 -10.293 1.00 91.25 353 ILE A CA 1
ATOM 2871 C C . ILE A 1 353 ? 1.012 -9.197 -9.339 1.00 91.25 353 ILE A C 1
ATOM 2873 O O . ILE A 1 353 ? 0.584 -9.517 -8.233 1.00 91.25 353 ILE A O 1
ATOM 2877 N N . ASP A 1 354 ? 2.260 -9.471 -9.720 1.00 90.56 354 ASP A N 1
ATOM 2878 C CA . ASP A 1 354 ? 3.270 -10.080 -8.844 1.00 90.56 354 ASP A CA 1
ATOM 2879 C C . ASP A 1 354 ? 3.497 -9.270 -7.564 1.00 90.56 354 ASP A C 1
ATOM 2881 O O . ASP A 1 354 ? 3.519 -9.823 -6.460 1.00 90.56 354 ASP A O 1
ATOM 2885 N N . TRP A 1 355 ? 3.600 -7.948 -7.699 1.00 89.00 355 TRP A N 1
ATOM 2886 C CA . TRP A 1 355 ? 3.746 -7.033 -6.579 1.00 89.00 355 TRP A CA 1
ATOM 2887 C C . TRP A 1 355 ? 2.523 -7.091 -5.661 1.00 89.00 355 TRP A C 1
ATOM 2889 O O . TRP A 1 355 ? 2.671 -7.249 -4.446 1.00 89.00 355 TRP A O 1
ATOM 2899 N N . ILE A 1 356 ? 1.319 -7.015 -6.236 1.00 90.81 356 ILE A N 1
ATOM 2900 C CA . ILE A 1 356 ? 0.065 -7.069 -5.474 1.00 90.81 356 ILE A CA 1
ATOM 2901 C C . ILE A 1 356 ? -0.091 -8.403 -4.768 1.00 90.81 356 ILE A C 1
ATOM 2903 O O . ILE A 1 356 ? -0.491 -8.415 -3.607 1.00 90.81 356 ILE A O 1
ATOM 2907 N N . ILE A 1 357 ? 0.189 -9.520 -5.438 1.00 90.81 357 ILE A N 1
ATOM 2908 C CA . ILE A 1 357 ? 0.045 -10.854 -4.854 1.00 90.81 357 ILE A CA 1
ATOM 2909 C C . ILE A 1 357 ? 0.958 -10.982 -3.638 1.00 90.81 357 ILE A C 1
ATOM 2911 O O . ILE A 1 357 ? 0.482 -11.378 -2.572 1.00 90.81 357 ILE A O 1
ATOM 2915 N N . GLY A 1 358 ? 2.223 -10.567 -3.756 1.00 86.56 358 GLY A N 1
ATOM 2916 C CA . GLY A 1 358 ? 3.151 -10.572 -2.628 1.00 86.56 358 GLY A CA 1
ATOM 2917 C C . GLY A 1 358 ? 2.666 -9.717 -1.462 1.00 86.56 358 GLY A C 1
ATOM 2918 O O . GLY A 1 358 ? 2.546 -10.212 -0.340 1.00 86.56 358 GLY A O 1
ATOM 2919 N N . GLU A 1 359 ? 2.292 -8.462 -1.726 1.00 87.00 359 GLU A N 1
ATOM 2920 C CA . GLU A 1 359 ? 1.772 -7.568 -0.686 1.00 87.00 359 GLU A CA 1
ATOM 2921 C C . GLU A 1 359 ? 0.463 -8.073 -0.069 1.00 87.00 359 GLU A C 1
ATOM 2923 O O . GLU A 1 359 ? 0.250 -7.907 1.133 1.00 87.00 359 GLU A O 1
ATOM 2928 N N . THR A 1 360 ? -0.403 -8.706 -0.863 1.00 91.06 360 THR A N 1
ATOM 2929 C CA . THR A 1 360 ? -1.704 -9.235 -0.436 1.00 91.06 360 THR A CA 1
ATOM 2930 C C . THR A 1 360 ? -1.527 -10.444 0.468 1.00 91.06 360 THR A C 1
ATOM 2932 O O . THR A 1 360 ? -2.131 -10.472 1.538 1.00 91.06 360 THR A O 1
ATOM 2935 N N . ILE A 1 361 ? -0.685 -11.413 0.091 1.00 88.81 361 ILE A N 1
ATOM 2936 C CA . ILE A 1 361 ? -0.394 -12.600 0.910 1.00 88.81 361 ILE A CA 1
ATOM 2937 C C . ILE A 1 361 ? 0.187 -12.165 2.256 1.00 88.81 361 ILE A C 1
ATOM 2939 O O . ILE A 1 361 ? -0.361 -12.506 3.308 1.00 88.81 361 ILE A O 1
ATOM 2943 N N . GLN A 1 362 ? 1.240 -11.345 2.224 1.00 84.75 362 GLN A N 1
ATOM 2944 C CA . GLN A 1 362 ? 1.876 -10.802 3.421 1.00 84.75 362 GLN A CA 1
ATOM 2945 C C . GLN A 1 362 ? 0.870 -10.048 4.292 1.00 84.75 362 GLN A C 1
ATOM 2947 O O . GLN A 1 362 ? 0.737 -10.321 5.485 1.00 84.75 362 GLN A O 1
ATOM 2952 N N . SER A 1 363 ? 0.125 -9.115 3.701 1.00 89.31 363 SER A N 1
ATOM 2953 C CA . SER A 1 363 ? -0.795 -8.279 4.464 1.00 89.31 363 SER A CA 1
ATOM 2954 C C . SER A 1 363 ? -1.976 -9.075 5.017 1.00 89.31 363 SER A C 1
ATOM 2956 O O . SER A 1 363 ? -2.467 -8.764 6.104 1.00 89.31 363 SER A O 1
ATOM 2958 N N . TYR A 1 364 ? -2.413 -10.126 4.321 1.00 91.50 364 TYR A N 1
ATOM 2959 C CA . TYR A 1 364 ? -3.469 -11.016 4.786 1.00 91.50 364 TYR A CA 1
ATOM 2960 C C . TYR A 1 364 ? -3.028 -11.821 6.009 1.00 91.50 364 TYR A C 1
ATOM 2962 O O . TYR A 1 364 ? -3.734 -11.819 7.022 1.00 91.50 364 TYR A O 1
ATOM 2970 N N . ILE A 1 365 ? -1.853 -12.461 5.939 1.00 89.19 365 ILE A N 1
ATOM 2971 C CA . ILE A 1 365 ? -1.271 -13.227 7.051 1.00 89.19 365 ILE A CA 1
ATOM 2972 C C . ILE A 1 365 ? -1.154 -12.326 8.280 1.00 89.19 365 ILE A C 1
ATOM 2974 O O . ILE A 1 365 ? -1.695 -12.644 9.341 1.00 89.19 365 ILE A O 1
ATOM 2978 N N . THR A 1 366 ? -0.556 -11.148 8.116 1.00 89.62 366 THR A N 1
ATOM 2979 C CA . THR A 1 366 ? -0.360 -10.191 9.207 1.00 89.62 366 THR A CA 1
ATOM 2980 C C . THR A 1 366 ? -1.673 -9.688 9.783 1.00 89.62 366 THR A C 1
ATOM 2982 O O . THR A 1 366 ? -1.850 -9.677 11.001 1.00 89.62 366 THR A O 1
ATOM 2985 N N . THR A 1 367 ? -2.644 -9.341 8.937 1.00 90.69 367 THR A N 1
ATOM 2986 C CA . THR A 1 367 ? -3.971 -8.921 9.403 1.00 90.69 367 THR A CA 1
ATOM 2987 C C . THR A 1 367 ? -4.635 -10.019 10.230 1.00 90.69 367 THR A C 1
ATOM 2989 O O . THR A 1 367 ? -5.182 -9.744 11.299 1.00 90.69 367 THR A O 1
ATOM 2992 N N . ARG A 1 368 ? -4.566 -11.279 9.783 1.00 90.25 368 ARG A N 1
ATOM 2993 C CA . ARG A 1 368 ? -5.136 -12.421 10.510 1.00 90.25 368 ARG A CA 1
ATOM 2994 C C . ARG A 1 368 ? -4.424 -12.683 11.833 1.00 90.25 368 ARG A C 1
ATOM 2996 O O . ARG A 1 368 ? -5.114 -12.859 12.835 1.00 90.25 368 ARG A O 1
ATOM 3003 N N . MET A 1 369 ? -3.092 -12.654 11.857 1.00 88.88 369 MET A N 1
ATOM 3004 C CA . MET A 1 369 ? -2.304 -12.814 13.084 1.00 88.88 369 MET A CA 1
ATOM 3005 C C . MET A 1 369 ? -2.623 -11.715 14.101 1.00 88.88 369 MET A C 1
ATOM 3007 O O . MET A 1 369 ? -2.928 -12.004 15.255 1.00 88.88 369 MET A O 1
ATOM 3011 N N . MET A 1 370 ? -2.641 -10.454 13.671 1.00 87.81 370 MET A N 1
ATOM 3012 C CA . MET A 1 370 ? -2.964 -9.322 14.541 1.00 87.81 370 MET A CA 1
ATOM 3013 C C . MET A 1 370 ? -4.394 -9.419 15.085 1.00 87.81 370 MET A C 1
ATOM 3015 O O . MET A 1 370 ? -4.630 -9.216 16.274 1.00 87.81 370 MET A O 1
ATOM 3019 N N . LEU A 1 371 ? -5.362 -9.790 14.240 1.00 87.69 371 LEU A N 1
ATOM 3020 C CA . LEU A 1 371 ? -6.741 -10.009 14.679 1.00 87.69 371 LEU A CA 1
ATOM 3021 C C . LEU A 1 371 ? -6.867 -11.175 15.658 1.00 87.69 371 LEU A C 1
ATOM 3023 O O . LEU A 1 371 ? -7.696 -11.097 16.565 1.00 87.69 371 LEU A O 1
ATOM 3027 N N . PHE A 1 372 ? -6.068 -12.229 15.489 1.00 87.00 372 PHE A N 1
ATOM 3028 C CA . PHE A 1 372 ? -5.992 -13.328 16.442 1.00 87.00 372 PHE A CA 1
ATOM 3029 C C . PHE A 1 372 ? -5.532 -12.816 17.812 1.00 87.00 372 PHE A C 1
ATOM 3031 O O . PHE A 1 372 ? -6.275 -12.997 18.772 1.00 87.00 372 PHE A O 1
ATOM 3038 N N . PHE A 1 373 ? -4.414 -12.080 17.887 1.00 84.62 373 PHE A N 1
ATOM 3039 C CA . PHE A 1 373 ? -3.905 -11.497 19.140 1.00 84.62 373 PHE A CA 1
ATOM 3040 C C . PHE A 1 373 ? -4.871 -10.504 19.797 1.00 84.62 373 PHE A C 1
ATOM 3042 O O . PHE A 1 373 ? -4.982 -10.454 21.017 1.00 84.62 373 PHE A O 1
ATOM 3049 N N . ILE A 1 374 ? -5.591 -9.710 19.001 1.00 80.50 374 ILE A N 1
ATOM 3050 C CA . ILE A 1 374 ? -6.560 -8.733 19.518 1.00 80.50 374 ILE A CA 1
ATOM 3051 C C . ILE A 1 374 ? -7.821 -9.419 20.065 1.00 80.50 374 ILE A C 1
ATOM 3053 O O . ILE A 1 374 ? -8.433 -8.916 21.013 1.00 80.50 374 ILE A O 1
ATOM 3057 N N . LYS A 1 375 ? -8.244 -10.539 19.458 1.00 70.06 375 LYS A N 1
ATOM 3058 C CA . LYS A 1 375 ? -9.437 -11.294 19.874 1.00 70.06 375 LYS A CA 1
ATOM 3059 C C . LYS A 1 375 ? -9.155 -12.278 21.007 1.00 70.06 375 LYS A C 1
ATOM 3061 O O . LYS A 1 375 ? -10.084 -12.577 21.763 1.00 70.06 375 LYS A O 1
ATOM 3066 N N . THR A 1 376 ? -7.933 -12.788 21.147 1.00 55.09 376 THR A N 1
ATOM 3067 C CA . THR A 1 376 ? -7.569 -13.608 22.302 1.00 55.09 376 THR A CA 1
ATOM 3068 C C . THR A 1 376 ? -7.662 -12.752 23.563 1.00 55.09 376 THR A C 1
ATOM 3070 O O . THR A 1 376 ? -6.992 -11.735 23.721 1.00 55.09 376 THR A O 1
ATOM 3073 N N . ARG A 1 377 ? -8.538 -13.157 24.494 1.00 48.31 377 ARG A N 1
ATOM 3074 C CA . ARG A 1 377 ? -8.477 -12.691 25.882 1.00 48.31 377 ARG A CA 1
ATOM 3075 C C . ARG A 1 377 ? -7.146 -13.181 26.441 1.00 48.31 377 ARG A C 1
ATOM 3077 O O . ARG A 1 377 ? -7.091 -14.272 26.997 1.00 48.31 377 ARG A O 1
ATOM 3084 N N . ILE A 1 378 ? -6.087 -12.396 26.297 1.00 38.91 378 ILE A N 1
ATOM 3085 C CA . ILE A 1 378 ? -4.927 -12.557 27.161 1.00 38.91 378 ILE A CA 1
ATOM 3086 C C . ILE A 1 378 ? -5.433 -12.147 28.547 1.00 38.91 378 ILE A C 1
ATOM 3088 O O . ILE A 1 378 ? -5.590 -10.961 28.841 1.00 38.91 378 ILE A O 1
ATOM 3092 N N . ARG A 1 379 ? -5.839 -13.140 29.346 1.00 27.67 379 ARG A N 1
ATOM 3093 C CA . ARG A 1 379 ? -5.892 -12.999 30.800 1.00 27.67 379 ARG A CA 1
ATOM 3094 C C . ARG A 1 379 ? -4.427 -12.868 31.213 1.00 27.67 379 ARG A C 1
ATOM 3096 O O . ARG A 1 379 ? -3.733 -13.877 31.246 1.00 27.67 379 ARG A O 1
ATOM 3103 N N . LEU A 1 380 ? -3.961 -11.625 31.336 1.00 29.17 380 LEU A N 1
ATOM 3104 C CA . LEU A 1 380 ? -2.747 -11.318 32.087 1.00 29.17 380 LEU A CA 1
ATOM 3105 C C . LEU A 1 380 ? -3.054 -11.490 33.569 1.00 29.17 380 LEU A C 1
ATOM 3107 O O . LEU A 1 380 ? -4.147 -11.021 33.973 1.00 29.17 380 LEU A O 1
#

Secondary structure (DSSP, 8-state):
-HHHHHS--SSTTTTHHHHHHHT-PPP---HHHHHHHHHHHHHHHHHHHHT--SHHHHHHHHHHHHHT-HHHHHHHHHHHHHHHHHHGGGT---GGGGGGSHHHHHHHHHHHHHHHHHHHTT-TTHHHHHHHHHHHHHHHTT-----HHHHHHHHHHHHHHHHHHHHHHHHHHHHHHS-TTS-HHHHHHHHHHHHHHHHHHS-HHHHHHHHHHHH-HHHHHHHHHHTHHHHTTTSSHHHHHHHHIIIIISTTT--SS-PPPHHHHTHHHHH--S---HHHHHHS------HHHHHHHHHTTSGGGHHHHHHHHHHHHHHHHHHHT-SS--HHHHHHHHHHHHHHHHHHT-S-HHHHHHHHHHHHHHHHHHHHHHHS----

Radius of gyration: 22.23 Å; chains: 1; bounding box: 61×47×60 Å

Sequence (380 aa):
MFLGWLFADKKVNKLNFAQKTNAINKPRVNPVVIIILTVVSIFSSFYFSFFAKSYSVKYITSYINLILNPLILIQMILVYLFYVYYSGRGNESSFFSWTKRRYSVLLVGLLILVFLLRIIVGSRSSIISVVQGIFLVSLTLGIYRVPRKILLLCLLLLALSFPLFIISTTSRQLKSVTSDTTNLEEQFIQTIELSGSAFRSQSLVSILAPSFSRASFLDTSLDLIKNCNNYRQIINPIFYSKSIIDNALTPGAVDFFDTPKAANALISIYGNISNISLRSTRISYQSDQMNIYGEFFVLFYGWFSMPAFFLFTYFFQVIFFHNLNREKFDYGRSVLDIFWMNVFFSVLISFGIDWIIGETIQSYITTRMMLFFIKTRIRL